Protein AF-0000000065851991 (afdb_homodimer)

Secondary structure (DSSP, 8-state):
-EEEEESTTSHHHHHHHHHHTT-BTTBEEEEEE-SS------TTSSS--EEES-HHHHHHT-SEEEE-S-HHHHHHHHHHHHHS--EEEE---S--HHHHHHHHHHHTTS-EEE-S---HHHHHHHHHHHHHHHH-TT-EEEEEEEE-TT---SS-HHHHHHHHHHHHHHT--HHHHEESS--SSPPTT-EEEEEEE-TT--EEEEEEEE-SSEEEEEEEEESSTHHHHHHHHHHHHHHTTPPSSEE-GGGGG-/-EEEEESTTSHHHHHHHHHHTT-BTTBEEEEEE-SS------TTSSS--EEES-HHHHHHT-SEEEE-S-HHHHHHHHHHHHHS--EEEE---S--HHHHHHHHHHHTTS-EEE-S---HHHHHHHHHHHHHHHH-TT-EEEEEEEE-TT---SS-HHHHHHHHHHHHHHT--HHHHEESS--SSPPTT-EEEEEEE-TT--EEEEEEEE-SSEEEEEEEEESSTHHHHHHHHHHHHHHTTPPSSEE-GGGGG-

InterPro domains:
  IPR000846 Dihydrodipicolinate reductase, N-terminal [PF01113] (1-118)
  IPR022663 Dihydrodipicolinate reductase, C-terminal [PF05173] (121-252)
  IPR022664 Dihydrodipicolinate reductase, conserved site [PS01298] (142-159)
  IPR023940 Dihydrodipicolinate reductase [MF_00102] (1-253)
  IPR023940 Dihydrodipicolinate reductase [PIRSF000161] (1-253)
  IPR023940 Dihydrodipicolinate reductase [PTHR20836] (2-252)
  IPR023940 Dihydrodipicolinate reductase [TIGR00036] (1-254)
  IPR036291 NAD(P)-binding domain superfamily [SSF51735] (1-253)

Structure (mmCIF, N/CA/C/O backbone):
data_AF-0000000065851991-model_v1
#
loop_
_entity.id
_entity.type
_entity.pdbx_description
1 polymer '4-hydroxy-tetrahydrodipicolinate reductase'
#
loop_
_atom_site.group_PDB
_atom_site.id
_atom_site.type_symbol
_atom_site.label_atom_id
_atom_site.label_alt_id
_atom_site.label_comp_id
_atom_site.label_asym_id
_atom_site.label_entity_id
_atom_site.label_seq_id
_atom_site.pdbx_PDB_ins_code
_atom_site.Cartn_x
_atom_site.Cartn_y
_atom_site.Cartn_z
_atom_site.occupancy
_atom_site.B_iso_or_equiv
_atom_site.auth_seq_id
_atom_site.auth_comp_id
_atom_site.auth_asym_id
_atom_site.auth_atom_id
_atom_site.pdbx_PDB_model_num
ATOM 1 N N . MET A 1 1 ? 14.922 -29.078 -7.664 1 95.62 1 MET A N 1
ATOM 2 C CA . MET A 1 1 ? 13.719 -29.812 -7.301 1 95.62 1 MET A CA 1
ATOM 3 C C . MET A 1 1 ? 12.945 -30.25 -8.539 1 95.62 1 MET A C 1
ATOM 5 O O . MET A 1 1 ? 12.828 -29.484 -9.5 1 95.62 1 MET A O 1
ATOM 9 N N . LYS A 1 2 ? 12.461 -31.469 -8.531 1 96.75 2 LYS A N 1
ATOM 10 C CA . LYS A 1 2 ? 11.734 -32.031 -9.664 1 96.75 2 LYS A CA 1
ATOM 11 C C . LYS A 1 2 ? 10.266 -31.641 -9.633 1 96.75 2 LYS A C 1
ATOM 13 O O . LYS A 1 2 ? 9.562 -31.922 -8.656 1 96.75 2 LYS A O 1
ATOM 18 N N . ILE A 1 3 ? 9.836 -31.031 -10.781 1 98 3 ILE A N 1
ATOM 19 C CA . ILE A 1 3 ? 8.484 -30.469 -10.836 1 98 3 ILE A CA 1
ATOM 20 C C . ILE A 1 3 ? 7.617 -31.328 -11.758 1 98 3 ILE A C 1
ATOM 22 O O . ILE A 1 3 ? 8.023 -31.656 -12.875 1 98 3 ILE A O 1
ATOM 26 N N . GLY A 1 4 ? 6.488 -31.734 -11.273 1 98.19 4 GLY A N 1
ATOM 27 C CA . GLY A 1 4 ? 5.434 -32.281 -12.109 1 98.19 4 GLY A CA 1
ATOM 28 C C . GLY A 1 4 ? 4.332 -31.281 -12.422 1 98.19 4 GLY A C 1
ATOM 29 O O . GLY A 1 4 ? 3.859 -30.578 -11.523 1 98.19 4 GLY A O 1
ATOM 30 N N . VAL A 1 5 ? 3.906 -31.203 -13.688 1 97.75 5 VAL A N 1
ATOM 31 C CA . VAL A 1 5 ? 2.869 -30.25 -14.078 1 97.75 5 VAL A CA 1
ATOM 32 C C . VAL A 1 5 ? 1.568 -31 -14.367 1 97.75 5 VAL A C 1
ATOM 34 O O . VAL A 1 5 ? 1.539 -31.906 -15.195 1 97.75 5 VAL A O 1
ATOM 37 N N . TYR A 1 6 ? 0.551 -30.672 -13.578 1 97.62 6 TYR A N 1
ATOM 38 C CA . TYR A 1 6 ? -0.806 -31.172 -13.75 1 97.62 6 TYR A CA 1
ATOM 39 C C . TYR A 1 6 ? -1.694 -30.141 -14.422 1 97.62 6 TYR A C 1
ATOM 41 O O . TYR A 1 6 ? -1.908 -29.047 -13.883 1 97.62 6 TYR A O 1
ATOM 49 N N . GLY A 1 7 ? -2.148 -30.375 -15.609 1 94.25 7 GLY A N 1
ATOM 50 C CA . GLY A 1 7 ? -2.869 -29.406 -16.422 1 94.25 7 GLY A CA 1
ATOM 51 C C . GLY A 1 7 ? -1.981 -28.672 -17.406 1 94.25 7 GLY A C 1
ATOM 52 O O . GLY A 1 7 ? -2.125 -27.453 -17.609 1 94.25 7 GLY A O 1
ATOM 53 N N . ALA A 1 8 ? -1.061 -29.344 -18.047 1 92.75 8 ALA A N 1
ATOM 54 C CA . ALA A 1 8 ? -0.008 -28.781 -18.891 1 92.75 8 ALA A CA 1
ATOM 55 C C . ALA A 1 8 ? -0.583 -28.219 -20.188 1 92.75 8 ALA A C 1
ATOM 57 O O . ALA A 1 8 ? 0.021 -27.359 -20.828 1 92.75 8 ALA A O 1
ATOM 58 N N . SER A 1 9 ? -1.725 -28.688 -20.594 1 90.06 9 SER A N 1
ATOM 59 C CA . SER A 1 9 ? -2.293 -28.281 -21.875 1 90.06 9 SER A CA 1
ATOM 60 C C . SER A 1 9 ? -3.105 -27 -21.734 1 90.06 9 SER A C 1
ATOM 62 O O . SER A 1 9 ? -3.48 -26.375 -22.734 1 90.06 9 SER A O 1
ATOM 64 N N . GLY A 1 10 ? -3.385 -26.625 -20.484 1 89.69 10 GLY A N 1
ATOM 65 C CA . GLY A 1 10 ? -4.137 -25.406 -20.266 1 89.69 10 GLY A CA 1
ATOM 66 C C . GLY A 1 10 ? -3.305 -24.141 -20.453 1 89.69 10 GLY A C 1
ATOM 67 O O . GLY A 1 10 ? -2.098 -24.219 -20.688 1 89.69 10 GLY A O 1
ATOM 68 N N . ARG A 1 11 ? -3.924 -22.984 -20.359 1 89.06 11 ARG A N 1
ATOM 69 C CA . ARG A 1 11 ? -3.299 -21.688 -20.594 1 89.06 11 ARG A CA 1
ATOM 70 C C . ARG A 1 11 ? -2.102 -21.484 -19.672 1 89.06 11 ARG A C 1
ATOM 72 O O . ARG A 1 11 ? -0.992 -21.219 -20.141 1 89.06 11 ARG A O 1
ATOM 79 N N . ILE A 1 12 ? -2.324 -21.672 -18.359 1 92.31 12 ILE A N 1
ATOM 80 C CA . ILE A 1 12 ? -1.247 -21.453 -17.406 1 92.31 12 ILE A CA 1
ATOM 81 C C . ILE A 1 12 ? -0.244 -22.594 -17.469 1 92.31 12 ILE A C 1
ATOM 83 O O . ILE A 1 12 ? 0.96 -22.391 -17.312 1 92.31 12 ILE A O 1
ATOM 87 N N . GLY A 1 13 ? -0.738 -23.812 -17.688 1 94 13 GLY A N 1
ATOM 88 C CA . GLY A 1 13 ? 0.141 -24.969 -17.844 1 94 13 GLY A CA 1
ATOM 89 C C . GLY A 1 13 ? 1.194 -24.766 -18.922 1 94 13 GLY A C 1
ATOM 90 O O . GLY A 1 13 ? 2.373 -25.047 -18.688 1 94 13 GLY A O 1
ATOM 91 N N . LYS A 1 14 ? 0.787 -24.25 -20.016 1 93.38 14 LYS A N 1
ATOM 92 C CA . LYS A 1 14 ? 1.711 -24.016 -21.125 1 93.38 14 LYS A CA 1
ATOM 93 C C . LYS A 1 14 ? 2.768 -22.984 -20.75 1 93.38 14 LYS A C 1
ATOM 95 O O . LYS A 1 14 ? 3.934 -23.109 -21.125 1 93.38 14 LYS A O 1
ATOM 100 N N . LEU A 1 15 ? 2.312 -21.984 -20.031 1 94.38 15 LEU A N 1
ATOM 101 C CA . LEU A 1 15 ? 3.242 -20.953 -19.578 1 94.38 15 LEU A CA 1
ATOM 102 C C . LEU A 1 15 ? 4.234 -21.531 -18.578 1 94.38 15 LEU A C 1
ATOM 104 O O . LEU A 1 15 ? 5.406 -21.156 -18.562 1 94.38 15 LEU A O 1
ATOM 108 N N . LEU A 1 16 ? 3.76 -22.453 -17.75 1 95.81 16 LEU A N 1
ATOM 109 C CA . LEU A 1 16 ? 4.637 -23.141 -16.812 1 95.81 16 LEU A CA 1
ATOM 110 C C . LEU A 1 16 ? 5.738 -23.906 -17.547 1 95.81 16 LEU A C 1
ATOM 112 O O . LEU A 1 16 ? 6.914 -23.797 -17.188 1 95.81 16 LEU A O 1
ATOM 116 N N . LEU A 1 17 ? 5.305 -24.578 -18.547 1 94.69 17 LEU A N 1
ATOM 117 C CA . LEU A 1 17 ? 6.258 -25.359 -19.344 1 94.69 17 LEU A CA 1
ATOM 118 C C . LEU A 1 17 ? 7.293 -24.453 -20 1 94.69 17 LEU A C 1
ATOM 120 O O . LEU A 1 17 ? 8.484 -24.766 -20.031 1 94.69 17 LEU A O 1
ATOM 124 N N . GLU A 1 18 ? 6.828 -23.344 -20.453 1 93.44 18 GLU A N 1
ATOM 125 C CA . GLU A 1 18 ? 7.738 -22.375 -21.062 1 93.44 18 GLU A CA 1
ATOM 126 C C . GLU A 1 18 ? 8.781 -21.891 -20.062 1 93.44 18 GLU A C 1
ATOM 128 O O . GLU A 1 18 ? 9.969 -21.812 -20.391 1 93.44 18 GLU A O 1
ATOM 133 N N . GLU A 1 19 ? 8.344 -21.594 -18.875 1 93.31 19 GLU A N 1
ATOM 134 C CA . GLU A 1 19 ? 9.258 -21.094 -17.844 1 93.31 19 GLU A CA 1
ATOM 135 C C . GLU A 1 19 ? 10.227 -22.188 -17.406 1 93.31 19 GLU A C 1
ATOM 137 O O . GLU A 1 19 ? 11.359 -21.891 -17.016 1 93.31 19 GLU A O 1
ATOM 142 N N . LEU A 1 20 ? 9.852 -23.422 -17.531 1 94.75 20 LEU A N 1
ATOM 143 C CA . LEU A 1 20 ? 10.648 -24.531 -17.031 1 94.75 20 LEU A CA 1
ATOM 144 C C . LEU A 1 20 ? 11.617 -25.031 -18.094 1 94.75 20 LEU A C 1
ATOM 146 O O . LEU A 1 20 ? 12.516 -25.828 -17.812 1 94.75 20 LEU A O 1
ATOM 150 N N . LYS A 1 21 ? 11.406 -24.562 -19.344 1 89.38 21 LYS A N 1
ATOM 151 C CA . LYS A 1 21 ? 12.234 -25.016 -20.453 1 89.38 21 LYS A CA 1
ATOM 152 C C . LYS A 1 21 ? 13.719 -24.812 -20.172 1 89.38 21 LYS A C 1
ATOM 154 O O . LYS A 1 21 ? 14.531 -25.719 -20.422 1 89.38 21 LYS A O 1
ATOM 159 N N . GLY A 1 22 ? 14.141 -23.719 -19.719 1 81.81 22 GLY A N 1
ATOM 160 C CA . GLY A 1 22 ? 15.539 -23.422 -19.484 1 81.81 22 GLY A CA 1
ATOM 161 C C . GLY A 1 22 ? 15.953 -23.625 -18.031 1 81.81 22 GLY A C 1
ATOM 162 O O . GLY A 1 22 ? 17.078 -23.297 -17.656 1 81.81 22 GLY A O 1
ATOM 163 N N . GLY A 1 23 ? 15.086 -24.219 -17.375 1 84.44 23 GLY A N 1
ATOM 164 C CA . GLY A 1 23 ? 15.375 -24.281 -15.953 1 84.44 23 GLY A CA 1
ATOM 165 C C . GLY A 1 23 ? 15.023 -23.016 -15.211 1 84.44 23 GLY A C 1
ATOM 166 O O . GLY A 1 23 ? 15.141 -21.922 -15.758 1 84.44 23 GLY A O 1
ATOM 167 N N . TYR A 1 24 ? 14.164 -23.125 -14.258 1 91.75 24 TYR A N 1
ATOM 168 C CA . TYR A 1 24 ? 13.773 -21.984 -13.438 1 91.75 24 TYR A CA 1
ATOM 169 C C . TYR A 1 24 ? 14.406 -22.062 -12.055 1 91.75 24 TYR A C 1
ATOM 171 O O . TYR A 1 24 ? 13.906 -22.766 -11.172 1 91.75 24 TYR A O 1
ATOM 179 N N . LYS A 1 25 ? 15.562 -21.344 -11.883 1 93.31 25 LYS A N 1
ATOM 180 C CA . LYS A 1 25 ? 16.25 -21.266 -10.602 1 93.31 25 LYS A CA 1
ATOM 181 C C . LYS A 1 25 ? 16.5 -22.656 -10.031 1 93.31 25 LYS A C 1
ATOM 183 O O . LYS A 1 25 ? 16.25 -22.906 -8.844 1 93.31 25 LYS A O 1
ATOM 188 N N . GLY A 1 26 ? 16.781 -23.562 -10.875 1 92.38 26 GLY A N 1
ATOM 189 C CA . GLY A 1 26 ? 17.141 -24.906 -10.422 1 92.38 26 GLY A CA 1
ATOM 190 C C . GLY A 1 26 ? 15.977 -25.875 -10.469 1 92.38 26 GLY A C 1
ATOM 191 O O . GLY A 1 26 ? 16.172 -27.078 -10.273 1 92.38 26 GLY A O 1
ATOM 192 N N . LEU A 1 27 ? 14.773 -25.422 -10.75 1 95.81 27 LEU A N 1
ATOM 193 C CA . LEU A 1 27 ? 13.633 -26.312 -10.938 1 95.81 27 LEU A CA 1
ATOM 194 C C . LEU A 1 27 ? 13.688 -26.984 -12.297 1 95.81 27 LEU A C 1
ATOM 196 O O . LEU A 1 27 ? 14.047 -26.359 -13.297 1 95.81 27 LEU A O 1
ATOM 200 N N . VAL A 1 28 ? 13.336 -28.297 -12.258 1 94.88 28 VAL A N 1
ATOM 201 C CA . VAL A 1 28 ? 13.383 -29.047 -13.508 1 94.88 28 VAL A CA 1
ATOM 202 C C . VAL A 1 28 ? 12.047 -29.766 -13.734 1 94.88 28 VAL A C 1
ATOM 204 O O . VAL A 1 28 ? 11.453 -30.297 -12.797 1 94.88 28 VAL A O 1
ATOM 207 N N . LEU A 1 29 ? 11.602 -29.734 -14.984 1 96.5 29 LEU A N 1
ATOM 208 C CA . LEU A 1 29 ? 10.398 -30.469 -15.344 1 96.5 29 LEU A CA 1
ATOM 209 C C . LEU A 1 29 ? 10.68 -31.969 -15.375 1 96.5 29 LEU A C 1
ATOM 211 O O . LEU A 1 29 ? 11.516 -32.438 -16.156 1 96.5 29 LEU A O 1
ATOM 215 N N . SER A 1 30 ? 9.992 -32.719 -14.531 1 96.81 30 SER A N 1
ATOM 216 C CA . SER A 1 30 ? 10.289 -34.125 -14.453 1 96.81 30 SER A CA 1
ATOM 217 C C . SER A 1 30 ? 9.125 -34.969 -14.969 1 96.81 30 SER A C 1
ATOM 219 O O . SER A 1 30 ? 9.312 -36.094 -15.43 1 96.81 30 SER A O 1
ATOM 221 N N . SER A 1 31 ? 7.938 -34.469 -14.883 1 97.12 31 SER A N 1
ATOM 222 C CA . SER A 1 31 ? 6.781 -35.219 -15.344 1 97.12 31 SER A CA 1
ATOM 223 C C . SER A 1 31 ? 5.637 -34.312 -15.758 1 97.12 31 SER A C 1
ATOM 225 O O . SER A 1 31 ? 5.535 -33.188 -15.266 1 97.12 31 SER A O 1
ATOM 227 N N . VAL A 1 32 ? 4.852 -34.75 -16.688 1 96.75 32 VAL A N 1
ATOM 228 C CA . VAL A 1 32 ? 3.66 -34.062 -17.188 1 96.75 32 VAL A CA 1
ATOM 229 C C . VAL A 1 32 ? 2.498 -35.062 -17.266 1 96.75 32 VAL A C 1
ATOM 231 O O . VAL A 1 32 ? 2.637 -36.156 -17.828 1 96.75 32 VAL A O 1
ATOM 234 N N . PHE A 1 33 ? 1.435 -34.625 -16.656 1 95.69 33 PHE A N 1
ATOM 235 C CA . PHE A 1 33 ? 0.238 -35.469 -16.766 1 95.69 33 PHE A CA 1
ATOM 236 C C . PHE A 1 33 ? -0.606 -35.031 -17.969 1 95.69 33 PHE A C 1
ATOM 238 O O . PHE A 1 33 ? -0.894 -33.844 -18.125 1 95.69 33 PHE A O 1
ATOM 245 N N . VAL A 1 34 ? -0.957 -35.938 -18.797 1 90.38 34 VAL A N 1
ATOM 246 C CA . VAL A 1 34 ? -1.798 -35.688 -19.953 1 90.38 34 VAL A CA 1
ATOM 247 C C . VAL A 1 34 ? -3.023 -36.594 -19.938 1 90.38 34 VAL A C 1
ATOM 249 O O . VAL A 1 34 ? -2.934 -37.75 -19.531 1 90.38 34 VAL A O 1
ATOM 252 N N . ARG A 1 35 ? -4.219 -36.031 -20.172 1 82.25 35 ARG A N 1
ATOM 253 C CA . ARG A 1 35 ? -5.43 -36.844 -20.203 1 82.25 35 ARG A CA 1
ATOM 254 C C . ARG A 1 35 ? -5.488 -37.688 -21.484 1 82.25 35 ARG A C 1
ATOM 256 O O . ARG A 1 35 ? -5.793 -38.875 -21.438 1 82.25 35 ARG A O 1
ATOM 263 N N . GLN A 1 36 ? -5.254 -37.062 -22.578 1 76.38 36 GLN A N 1
ATOM 264 C CA . GLN A 1 36 ? -5.227 -37.75 -23.859 1 76.38 36 GLN A CA 1
ATOM 265 C C . GLN A 1 36 ? -3.861 -37.625 -24.516 1 76.38 36 GLN A C 1
ATOM 267 O O . GLN A 1 36 ? -2.828 -37.75 -23.859 1 76.38 36 GLN A O 1
ATOM 272 N N . LYS A 1 37 ? -3.701 -37.281 -25.766 1 70.56 37 LYS A N 1
ATOM 273 C CA . LYS A 1 37 ? -2.438 -37.188 -26.5 1 70.56 37 LYS A CA 1
ATOM 274 C C . LYS A 1 37 ? -1.749 -35.844 -26.203 1 70.56 37 LYS A C 1
ATOM 276 O O . LYS A 1 37 ? -2.402 -34.812 -26.156 1 70.56 37 LYS A O 1
ATOM 281 N N . CYS A 1 38 ? -0.479 -36.031 -25.719 1 66.75 38 CYS A N 1
ATOM 282 C CA . CYS A 1 38 ? 0.333 -34.844 -25.469 1 66.75 38 CYS A CA 1
ATOM 283 C C . CYS A 1 38 ? 0.909 -34.312 -26.766 1 66.75 38 CYS A C 1
ATOM 285 O O . CYS A 1 38 ? 1.636 -35 -27.469 1 66.75 38 CYS A O 1
ATOM 287 N N . GLU A 1 39 ? 0.484 -33.156 -27.156 1 77.25 39 GLU A N 1
ATOM 288 C CA . GLU A 1 39 ? 0.989 -32.562 -28.391 1 77.25 39 GLU A CA 1
ATOM 289 C C . GLU A 1 39 ? 2.133 -31.594 -28.109 1 77.25 39 GLU A C 1
ATOM 291 O O . GLU A 1 39 ? 2.592 -30.891 -29.016 1 77.25 39 GLU A O 1
ATOM 296 N N . ILE A 1 40 ? 2.529 -31.609 -26.891 1 80.75 40 ILE A N 1
ATOM 297 C CA . ILE A 1 40 ? 3.594 -30.672 -26.531 1 80.75 40 ILE A CA 1
ATOM 298 C C . ILE A 1 40 ? 4.945 -31.25 -26.938 1 80.75 40 ILE A C 1
ATOM 300 O O . ILE A 1 40 ? 5.211 -32.438 -26.719 1 80.75 40 ILE A O 1
ATOM 304 N N . ASP A 1 41 ? 5.773 -30.516 -27.578 1 84.19 41 ASP A N 1
ATOM 305 C CA . ASP A 1 41 ? 7.129 -30.891 -27.969 1 84.19 41 ASP A CA 1
ATOM 306 C C . ASP A 1 41 ? 8.125 -30.578 -26.859 1 84.19 41 ASP A C 1
ATOM 308 O O . ASP A 1 41 ? 8.32 -29.406 -26.516 1 84.19 41 ASP A O 1
ATOM 312 N N . PHE A 1 42 ? 8.742 -31.641 -26.344 1 89.12 42 PHE A N 1
ATOM 313 C CA . PHE A 1 42 ? 9.656 -31.484 -25.219 1 89.12 42 PHE A CA 1
ATOM 314 C C . PHE A 1 42 ? 11.109 -31.531 -25.688 1 89.12 42 PHE A C 1
ATOM 316 O O . PHE A 1 42 ? 12.023 -31.672 -24.875 1 89.12 42 PHE A O 1
ATOM 323 N N . SER A 1 43 ? 11.312 -31.359 -26.938 1 85.88 43 SER A N 1
ATOM 324 C CA . SER A 1 43 ? 12.648 -31.484 -27.516 1 85.88 43 SER A CA 1
ATOM 325 C C . SER A 1 43 ? 13.562 -30.359 -27.031 1 85.88 43 SER A C 1
ATOM 327 O O . SER A 1 43 ? 14.781 -30.531 -26.984 1 85.88 43 SER A O 1
ATOM 329 N N . SER A 1 44 ? 13.016 -29.312 -26.656 1 84 44 SER A N 1
ATOM 330 C CA . SER A 1 44 ? 13.805 -28.141 -26.266 1 84 44 SER A CA 1
ATOM 331 C C . SER A 1 44 ? 14.156 -28.172 -24.781 1 84 44 SER A C 1
ATOM 333 O O . SER A 1 44 ? 14.883 -27.312 -24.297 1 84 44 SER A O 1
ATOM 335 N N . PHE A 1 45 ? 13.711 -29.188 -24.109 1 88.06 45 PHE A N 1
ATOM 336 C CA . PHE A 1 45 ? 13.984 -29.281 -22.672 1 88.06 45 PHE A CA 1
ATOM 337 C C . PHE A 1 45 ? 15.289 -30.016 -22.422 1 88.06 45 PHE A C 1
ATOM 339 O O . PHE A 1 45 ? 15.664 -30.906 -23.188 1 88.06 45 PHE A O 1
ATOM 346 N N . SER A 1 46 ? 16.062 -29.594 -21.438 1 79.69 46 SER A N 1
ATOM 347 C CA . SER A 1 46 ? 17.328 -30.234 -21.094 1 79.69 46 SER A CA 1
ATOM 348 C C . SER A 1 46 ? 17.125 -31.719 -20.75 1 79.69 46 SER A C 1
ATOM 350 O O . SER A 1 46 ? 17.984 -32.531 -21.047 1 79.69 46 SER A O 1
ATOM 352 N N . HIS A 1 47 ? 16.062 -32.031 -20.109 1 84.12 47 HIS A N 1
ATOM 353 C CA . HIS A 1 47 ? 15.68 -33.406 -19.766 1 84.12 47 HIS A CA 1
ATOM 354 C C . HIS A 1 47 ? 14.234 -33.688 -20.172 1 84.12 47 HIS A C 1
ATOM 356 O O . HIS A 1 47 ? 13.352 -32.875 -19.953 1 84.12 47 HIS A O 1
ATOM 362 N N . LYS A 1 48 ? 14.086 -34.812 -20.812 1 89.19 48 LYS A N 1
ATOM 363 C CA . LYS A 1 48 ? 12.734 -35.188 -21.219 1 89.19 48 LYS A CA 1
ATOM 364 C C . LYS A 1 48 ? 11.906 -35.625 -20.016 1 89.19 48 LYS A C 1
ATOM 366 O O . LYS A 1 48 ? 12.305 -36.531 -19.266 1 89.19 48 LYS A O 1
ATOM 371 N N . PRO A 1 49 ? 10.828 -34.969 -19.828 1 94.56 49 PRO A N 1
ATOM 372 C CA . PRO A 1 49 ? 9.984 -35.375 -18.719 1 94.56 49 PRO A CA 1
ATOM 373 C C . PRO A 1 49 ? 9.211 -36.688 -19 1 94.56 49 PRO A C 1
ATOM 375 O O . PRO A 1 49 ? 9.07 -37.062 -20.156 1 94.56 49 PRO A O 1
ATOM 378 N N . LEU A 1 50 ? 8.828 -37.344 -17.938 1 95.5 50 LEU A N 1
ATOM 379 C CA . LEU A 1 50 ? 7.863 -38.438 -18.078 1 95.5 50 LEU A CA 1
ATOM 380 C C . LEU A 1 50 ? 6.484 -37.906 -18.453 1 95.5 50 LEU A C 1
ATOM 382 O O . LEU A 1 50 ? 5.906 -37.094 -17.719 1 95.5 50 LEU A O 1
ATOM 386 N N . VAL A 1 51 ? 6 -38.219 -19.672 1 95.19 51 VAL A N 1
ATOM 387 C CA . VAL A 1 51 ? 4.641 -37.875 -20.078 1 95.19 51 VAL A CA 1
ATOM 388 C C . VAL A 1 51 ? 3.73 -39.094 -19.891 1 95.19 51 VAL A C 1
ATOM 390 O O . VAL A 1 51 ? 3.963 -40.125 -20.484 1 95.19 51 VAL A O 1
ATOM 393 N N . THR A 1 52 ? 2.75 -38.938 -19.047 1 95.38 52 THR A N 1
ATOM 394 C CA . THR A 1 52 ? 1.969 -40.094 -18.703 1 95.38 52 THR A CA 1
ATOM 395 C C . THR A 1 52 ? 0.529 -39.719 -18.375 1 95.38 52 THR A C 1
ATOM 397 O O . THR A 1 52 ? 0.251 -38.562 -18.016 1 95.38 52 THR A O 1
ATOM 400 N N . ASN A 1 53 ? -0.394 -40.688 -18.5 1 94.31 53 ASN A N 1
ATOM 401 C CA . ASN A 1 53 ? -1.778 -40.5 -18.062 1 94.31 53 ASN A CA 1
ATOM 402 C C . ASN A 1 53 ? -2.07 -41.344 -16.812 1 94.31 53 ASN A C 1
ATOM 404 O O . ASN A 1 53 ? -3.229 -41.469 -16.422 1 94.31 53 ASN A O 1
ATOM 408 N N . ASP A 1 54 ? -1.002 -41.875 -16.344 1 95.38 54 ASP A N 1
ATOM 409 C CA . ASP A 1 54 ? -1.084 -42.594 -15.07 1 95.38 54 ASP A CA 1
ATOM 410 C C . ASP A 1 54 ? -0.707 -41.688 -13.906 1 95.38 54 ASP A C 1
ATOM 412 O O . ASP A 1 54 ? 0.448 -41.281 -13.773 1 95.38 54 ASP A O 1
ATOM 416 N N . LEU A 1 55 ? -1.633 -41.469 -13 1 96.62 55 LEU A N 1
ATOM 417 C CA . LEU A 1 55 ? -1.452 -40.5 -11.922 1 96.62 55 LEU A CA 1
ATOM 418 C C . LEU A 1 55 ? -0.358 -40.969 -10.961 1 96.62 55 LEU A C 1
ATOM 420 O O . LEU A 1 55 ? 0.435 -40.156 -10.484 1 96.62 55 LEU A O 1
ATOM 424 N N . LYS A 1 56 ? -0.351 -42.188 -10.648 1 97.44 56 LYS A N 1
ATOM 425 C CA . LYS A 1 56 ? 0.651 -42.719 -9.719 1 97.44 56 LYS A CA 1
ATOM 426 C C . LYS A 1 56 ? 2.057 -42.562 -10.289 1 97.44 56 LYS A C 1
ATOM 428 O O . LYS A 1 56 ? 2.973 -42.125 -9.594 1 97.44 56 LYS A O 1
ATOM 433 N N . ALA A 1 57 ? 2.197 -42.906 -11.57 1 97.69 57 ALA A N 1
ATOM 434 C CA . ALA A 1 57 ? 3.488 -42.75 -12.242 1 97.69 57 ALA A CA 1
ATOM 435 C C . ALA A 1 57 ? 3.898 -41.281 -12.297 1 97.69 57 ALA A C 1
ATOM 437 O O . ALA A 1 57 ? 5.062 -40.938 -12.07 1 97.69 57 ALA A O 1
ATOM 438 N N . PHE A 1 58 ? 2.92 -40.5 -12.555 1 97.75 58 PHE A N 1
ATOM 439 C CA . PHE A 1 58 ? 3.131 -39.062 -12.625 1 97.75 58 PHE A CA 1
ATOM 440 C C . PHE A 1 58 ? 3.672 -38.5 -11.305 1 97.75 58 PHE A C 1
ATOM 442 O O . PHE A 1 58 ? 4.703 -37.844 -11.281 1 97.75 58 PHE A O 1
ATOM 449 N N . VAL A 1 59 ? 3.047 -38.812 -10.188 1 98.31 59 VAL A N 1
ATOM 450 C CA . VAL A 1 59 ? 3.361 -38.281 -8.859 1 98.31 59 VAL A CA 1
ATOM 451 C C . VAL A 1 59 ? 4.699 -38.844 -8.383 1 98.31 59 VAL A C 1
ATOM 453 O O . VAL A 1 59 ? 5.5 -38.125 -7.781 1 98.31 59 VAL A O 1
ATOM 456 N N . ARG A 1 60 ? 4.984 -40.094 -8.695 1 98 60 ARG A N 1
ATOM 457 C CA . ARG A 1 60 ? 6.211 -40.719 -8.242 1 98 60 ARG A CA 1
ATOM 458 C C . ARG A 1 60 ? 7.434 -40.125 -8.93 1 98 60 ARG A C 1
ATOM 460 O O . ARG A 1 60 ? 8.547 -40.219 -8.406 1 98 60 ARG A O 1
ATOM 467 N N . ALA A 1 61 ? 7.199 -39.469 -10.039 1 97.88 61 ALA A N 1
ATOM 468 C CA . ALA A 1 61 ? 8.297 -38.969 -10.859 1 97.88 61 ALA A CA 1
ATOM 469 C C . ALA A 1 61 ? 8.656 -37.531 -10.484 1 97.88 61 ALA A C 1
ATOM 471 O O . ALA A 1 61 ? 9.508 -36.906 -11.117 1 97.88 61 ALA A O 1
ATOM 472 N N . CYS A 1 62 ? 8.023 -36.969 -9.484 1 98.06 62 CYS A N 1
ATOM 473 C CA . CYS A 1 62 ? 8.312 -35.594 -9.125 1 98.06 62 CYS A CA 1
ATOM 474 C C . CYS A 1 62 ? 8.359 -35.406 -7.613 1 98.06 62 CYS A C 1
ATOM 476 O O . CYS A 1 62 ? 8.141 -36.375 -6.871 1 98.06 62 CYS A O 1
ATOM 478 N N . GLU A 1 63 ? 8.852 -34.25 -7.176 1 98.25 63 GLU A N 1
ATOM 479 C CA . GLU A 1 63 ? 8.938 -33.875 -5.77 1 98.25 63 GLU A CA 1
ATOM 480 C C . GLU A 1 63 ? 7.871 -32.844 -5.406 1 98.25 63 GLU A C 1
ATOM 482 O O . GLU A 1 63 ? 7.523 -32.688 -4.234 1 98.25 63 GLU A O 1
ATOM 487 N N . CYS A 1 64 ? 7.414 -32.156 -6.418 1 98.69 64 CYS A N 1
ATOM 488 C CA . CYS A 1 64 ? 6.395 -31.141 -6.277 1 98.69 64 CYS A CA 1
ATOM 489 C C . CYS A 1 64 ? 5.457 -31.125 -7.477 1 98.69 64 CYS A C 1
ATOM 491 O O . CYS A 1 64 ? 5.902 -31.188 -8.625 1 98.69 64 CYS A O 1
ATOM 493 N N . VAL A 1 65 ? 4.184 -31.109 -7.156 1 98.75 65 VAL A N 1
ATOM 494 C CA . VAL A 1 65 ? 3.182 -31 -8.211 1 98.75 65 VAL A CA 1
ATOM 495 C C . VAL A 1 65 ? 2.66 -29.562 -8.281 1 98.75 65 VAL A C 1
ATOM 497 O O . VAL A 1 65 ? 2.307 -28.969 -7.254 1 98.75 65 VAL A O 1
ATOM 500 N N . ILE A 1 66 ? 2.67 -29 -9.477 1 98.62 66 ILE A N 1
ATOM 501 C CA . ILE A 1 66 ? 1.986 -27.734 -9.742 1 98.62 66 ILE A CA 1
ATOM 502 C C . ILE A 1 66 ? 0.726 -27.984 -10.562 1 98.62 66 ILE A C 1
ATOM 504 O O . ILE A 1 66 ? 0.802 -28.469 -11.695 1 98.62 66 ILE A O 1
ATOM 508 N N . ASP A 1 67 ? -0.361 -27.562 -9.969 1 98.06 67 ASP A N 1
ATOM 509 C CA . ASP A 1 67 ? -1.656 -27.938 -10.531 1 98.06 67 ASP A CA 1
ATOM 510 C C . ASP A 1 67 ? -2.426 -26.719 -11.008 1 98.06 67 ASP A C 1
ATOM 512 O O . ASP A 1 67 ? -2.76 -25.844 -10.211 1 98.06 67 ASP A O 1
ATOM 516 N N . PHE A 1 68 ? -2.631 -26.562 -12.273 1 94.81 68 PHE A N 1
ATOM 517 C CA . PHE A 1 68 ? -3.553 -25.625 -12.898 1 94.81 68 PHE A CA 1
ATOM 518 C C . PHE A 1 68 ? -4.516 -26.344 -13.828 1 94.81 68 PHE A C 1
ATOM 520 O O . PHE A 1 68 ? -4.539 -26.094 -15.031 1 94.81 68 PHE A O 1
ATOM 527 N N . SER A 1 69 ? -5.355 -27.156 -13.297 1 93.25 69 SER A N 1
ATOM 528 C CA . SER A 1 69 ? -6.234 -28.016 -14.086 1 93.25 69 SER A CA 1
ATOM 529 C C . SER A 1 69 ? -7.703 -27.656 -13.859 1 93.25 69 SER A C 1
ATOM 531 O O . SER A 1 69 ? -8.086 -26.5 -13.961 1 93.25 69 SER A O 1
ATOM 533 N N . LEU A 1 70 ? -8.555 -28.656 -13.742 1 90.69 70 LEU A N 1
ATOM 534 C CA . LEU A 1 70 ? -9.984 -28.516 -13.484 1 90.69 70 LEU A CA 1
ATOM 535 C C . LEU A 1 70 ? -10.359 -29.156 -12.148 1 90.69 70 LEU A C 1
ATOM 537 O O . LEU A 1 70 ? -9.68 -30.078 -11.68 1 90.69 70 LEU A O 1
ATOM 541 N N . PRO A 1 71 ? -11.406 -28.609 -11.578 1 90.81 71 PRO A N 1
ATOM 542 C CA . PRO A 1 71 ? -11.812 -29.125 -10.273 1 90.81 71 PRO A CA 1
ATOM 543 C C . PRO A 1 71 ? -11.898 -30.656 -10.234 1 90.81 71 PRO A C 1
ATOM 545 O O . PRO A 1 71 ? -11.406 -31.281 -9.289 1 90.81 71 PRO A O 1
ATOM 548 N N . LYS A 1 72 ? -12.453 -31.266 -11.234 1 88.19 72 LYS A N 1
ATOM 549 C CA . LYS A 1 72 ? -12.57 -32.719 -11.273 1 88.19 72 LYS A CA 1
ATOM 550 C C . LYS A 1 72 ? -11.195 -33.375 -11.297 1 88.19 72 LYS A C 1
ATOM 552 O O . LYS A 1 72 ? -10.992 -34.438 -10.672 1 88.19 72 LYS A O 1
ATOM 557 N N . GLY A 1 73 ? -10.312 -32.844 -11.945 1 91.31 73 GLY A N 1
ATOM 558 C CA . GLY A 1 73 ? -8.953 -33.375 -12.008 1 91.31 73 GLY A CA 1
ATOM 559 C C . GLY A 1 73 ? -8.227 -33.281 -10.688 1 91.31 73 GLY A C 1
ATOM 560 O O . GLY A 1 73 ? -7.52 -34.219 -10.305 1 91.31 73 GLY A O 1
ATOM 561 N N . VAL A 1 74 ? -8.453 -32.25 -9.922 1 94.56 74 VAL A N 1
ATOM 562 C CA . VAL A 1 74 ? -7.766 -32.031 -8.656 1 94.56 74 VAL A CA 1
ATOM 563 C C . VAL A 1 74 ? -8.156 -33.125 -7.652 1 94.56 74 VAL A C 1
ATOM 565 O O . VAL A 1 74 ? -7.32 -33.594 -6.883 1 94.56 74 VAL A O 1
ATOM 568 N N . ASP A 1 75 ? -9.422 -33.438 -7.672 1 94.75 75 ASP A N 1
ATOM 569 C CA . ASP A 1 75 ? -9.906 -34.469 -6.734 1 94.75 75 ASP A CA 1
ATOM 570 C C . ASP A 1 75 ? -9.148 -35.781 -6.887 1 94.75 75 ASP A C 1
ATOM 572 O O . ASP A 1 75 ? -8.672 -36.344 -5.902 1 94.75 75 ASP A O 1
ATOM 576 N N . SER A 1 76 ? -9.008 -36.25 -8.102 1 94.88 76 SER A N 1
ATOM 577 C CA . SER A 1 76 ? -8.273 -37.469 -8.391 1 94.88 76 SER A CA 1
ATOM 578 C C . SER A 1 76 ? -6.797 -37.344 -8.039 1 94.88 76 SER A C 1
ATOM 580 O O . SER A 1 76 ? -6.184 -38.25 -7.52 1 94.88 76 SER A O 1
ATOM 582 N N . LEU A 1 77 ? -6.285 -36.219 -8.344 1 97.62 77 LEU A N 1
ATOM 583 C CA . LEU A 1 77 ? -4.891 -35.938 -8.023 1 97.62 77 LEU A CA 1
ATOM 584 C C . LEU A 1 77 ? -4.648 -36.031 -6.523 1 97.62 77 LEU A C 1
ATOM 586 O O . LEU A 1 77 ? -3.668 -36.656 -6.086 1 97.62 77 LEU A O 1
ATOM 590 N N . LEU A 1 78 ? -5.547 -35.469 -5.754 1 97.94 78 LEU A N 1
ATOM 591 C CA . LEU A 1 78 ? -5.406 -35.438 -4.301 1 97.94 78 LEU A CA 1
ATOM 592 C C . LEU A 1 78 ? -5.469 -36.875 -3.734 1 97.94 78 LEU A C 1
ATOM 594 O O . LEU A 1 78 ? -4.746 -37.188 -2.789 1 97.94 78 LEU A O 1
ATOM 598 N N . ASP A 1 79 ? -6.309 -37.719 -4.301 1 97.06 79 ASP A N 1
ATOM 599 C CA . ASP A 1 79 ? -6.359 -39.094 -3.877 1 97.06 79 ASP A CA 1
ATOM 600 C C . ASP A 1 79 ? -4.988 -39.75 -4.012 1 97.06 79 ASP A C 1
ATOM 602 O O . ASP A 1 79 ? -4.543 -40.469 -3.1 1 97.06 79 ASP A O 1
ATOM 606 N N . THR A 1 80 ? -4.395 -39.531 -5.113 1 98 80 THR A N 1
ATOM 607 C CA . THR A 1 80 ? -3.088 -40.125 -5.383 1 98 80 THR A CA 1
ATOM 608 C C . THR A 1 80 ? -2.025 -39.531 -4.473 1 98 80 THR A C 1
ATOM 610 O O . THR A 1 80 ? -1.165 -40.25 -3.953 1 98 80 THR A O 1
ATOM 613 N N . LEU A 1 81 ? -2.057 -38.219 -4.223 1 98.38 81 LEU A N 1
ATOM 614 C CA . LEU A 1 81 ? -1.079 -37.562 -3.383 1 98.38 81 LEU A CA 1
ATOM 615 C C . LEU A 1 81 ? -1.21 -37.969 -1.929 1 98.38 81 LEU A C 1
ATOM 617 O O . LEU A 1 81 ? -0.226 -38 -1.186 1 98.38 81 LEU A O 1
ATOM 621 N N . LEU A 1 82 ? -2.443 -38.312 -1.503 1 97.94 82 LEU A N 1
ATOM 622 C CA . LEU A 1 82 ? -2.646 -38.812 -0.143 1 97.94 82 LEU A CA 1
ATOM 623 C C . LEU A 1 82 ? -1.931 -40.156 0.07 1 97.94 82 LEU A C 1
ATOM 625 O O . LEU A 1 82 ? -1.481 -40.438 1.179 1 97.94 82 LEU A O 1
ATOM 629 N N . GLU A 1 83 ? -1.783 -40.875 -0.968 1 97.38 83 GLU A N 1
ATOM 630 C CA . GLU A 1 83 ? -1.069 -42.156 -0.928 1 97.38 83 GLU A CA 1
ATOM 631 C C . GLU A 1 83 ? 0.435 -41.938 -1.077 1 97.38 83 GLU A C 1
ATOM 633 O O . GLU A 1 83 ? 1.229 -42.688 -0.471 1 97.38 83 GLU A O 1
ATOM 638 N N . CYS A 1 84 ? 0.828 -41.062 -1.89 1 97.81 84 CYS A N 1
ATOM 639 C CA . CYS A 1 84 ? 2.217 -40.688 -2.154 1 97.81 84 CYS A CA 1
ATOM 640 C C . CYS A 1 84 ? 2.428 -39.188 -2.025 1 97.81 84 CYS A C 1
ATOM 642 O O . CYS A 1 84 ? 2.537 -38.5 -3.031 1 97.81 84 CYS A O 1
ATOM 644 N N . PRO A 1 85 ? 2.611 -38.719 -0.782 1 98.12 85 PRO A N 1
ATOM 645 C CA . PRO A 1 85 ? 2.604 -37.281 -0.53 1 98.12 85 PRO A CA 1
ATOM 646 C C . PRO A 1 85 ? 3.775 -36.562 -1.189 1 98.12 85 PRO A C 1
ATOM 648 O O . PRO A 1 85 ? 4.918 -37.031 -1.097 1 98.12 85 PRO A O 1
ATOM 651 N N . LYS A 1 86 ? 3.48 -35.594 -1.998 1 98.56 86 LYS A N 1
ATOM 652 C CA . LYS A 1 86 ? 4.41 -34.625 -2.596 1 98.56 86 LYS A CA 1
ATOM 653 C C . LYS A 1 86 ? 3.979 -33.188 -2.314 1 98.56 86 LYS A C 1
ATOM 655 O O . LYS A 1 86 ? 2.803 -32.938 -2.045 1 98.56 86 LYS A O 1
ATOM 660 N N . ILE A 1 87 ? 4.918 -32.25 -2.363 1 98.75 87 ILE A N 1
ATOM 661 C CA . ILE A 1 87 ? 4.566 -30.828 -2.258 1 98.75 87 ILE A CA 1
ATOM 662 C C . ILE A 1 87 ? 3.545 -30.469 -3.332 1 98.75 87 ILE A C 1
ATOM 664 O O . ILE A 1 87 ? 3.654 -30.922 -4.477 1 98.75 87 ILE A O 1
ATOM 668 N N . LEU A 1 88 ? 2.533 -29.688 -2.939 1 98.75 88 LEU A N 1
ATOM 669 C CA . LEU A 1 88 ? 1.493 -29.328 -3.893 1 98.75 88 LEU A CA 1
ATOM 670 C C . LEU A 1 88 ? 1.329 -27.812 -3.955 1 98.75 88 LEU A C 1
ATOM 672 O O . LEU A 1 88 ? 1.164 -27.156 -2.924 1 98.75 88 LEU A O 1
ATOM 676 N N . VAL A 1 89 ? 1.464 -27.25 -5.141 1 98.56 89 VAL A N 1
ATOM 677 C CA . VAL A 1 89 ? 1.053 -25.891 -5.465 1 98.56 89 VAL A CA 1
ATOM 678 C C . VAL A 1 89 ? -0.148 -25.922 -6.406 1 98.56 89 VAL A C 1
ATOM 680 O O . VAL A 1 89 ? -0.037 -26.375 -7.547 1 98.56 89 VAL A O 1
ATOM 683 N N . SER A 1 90 ? -1.253 -25.453 -5.914 1 97.81 90 SER A N 1
ATOM 684 C CA . SER A 1 90 ? -2.463 -25.562 -6.723 1 97.81 90 SER A CA 1
ATOM 685 C C . SER A 1 90 ? -3.098 -24.188 -6.957 1 97.81 90 SER A C 1
ATOM 687 O O . SER A 1 90 ? -3.348 -23.438 -6.004 1 97.81 90 SER A O 1
ATOM 689 N N . GLY A 1 91 ? -3.354 -23.859 -8.227 1 95 91 GLY A N 1
ATOM 690 C CA . GLY A 1 91 ? -4.062 -22.641 -8.594 1 95 91 GLY A CA 1
ATOM 691 C C . GLY A 1 91 ? -5.453 -22.906 -9.141 1 95 91 GLY A C 1
ATOM 692 O O . GLY A 1 91 ? -6.09 -22 -9.688 1 95 91 GLY A O 1
ATOM 693 N N . THR A 1 92 ? -5.906 -24.109 -9.031 1 92.19 92 THR A N 1
ATOM 694 C CA . THR A 1 92 ? -7.219 -24.469 -9.562 1 92.19 92 THR A CA 1
ATOM 695 C C . THR A 1 92 ? -8.336 -23.875 -8.711 1 92.19 92 THR A C 1
ATOM 697 O O . THR A 1 92 ? -8.281 -23.953 -7.48 1 92.19 92 THR A O 1
ATOM 700 N N . THR A 1 93 ? -9.305 -23.234 -9.383 1 86.88 93 THR A N 1
ATOM 701 C CA . THR A 1 93 ? -10.391 -22.547 -8.695 1 86.88 93 THR A CA 1
ATOM 702 C C . THR A 1 93 ? -11.664 -23.391 -8.727 1 86.88 93 THR A C 1
ATOM 704 O O . THR A 1 93 ? -11.711 -24.438 -9.375 1 86.88 93 THR A O 1
ATOM 707 N N . GLY A 1 94 ? -12.656 -22.984 -7.926 1 84.56 94 GLY A N 1
ATOM 708 C CA . GLY A 1 94 ? -13.953 -23.641 -7.965 1 84.56 94 GLY A CA 1
ATOM 709 C C . GLY A 1 94 ? -13.961 -25.016 -7.32 1 84.56 94 GLY A C 1
ATOM 710 O O . GLY A 1 94 ? -14.656 -25.922 -7.785 1 84.56 94 GLY A O 1
ATOM 711 N N . LEU A 1 95 ? -13.211 -25.234 -6.348 1 91.25 95 LEU A N 1
ATOM 712 C CA . LEU A 1 95 ? -13.102 -26.531 -5.695 1 91.25 95 LEU A CA 1
ATOM 713 C C . LEU A 1 95 ? -14.266 -26.75 -4.73 1 91.25 95 LEU A C 1
ATOM 715 O O . LEU A 1 95 ? -14.688 -25.828 -4.035 1 91.25 95 LEU A O 1
ATOM 719 N N . GLU A 1 96 ? -14.734 -27.953 -4.789 1 92.06 96 GLU A N 1
ATOM 720 C CA . GLU A 1 96 ? -15.828 -28.328 -3.895 1 92.06 96 GLU A CA 1
ATOM 721 C C . GLU A 1 96 ? -15.32 -28.562 -2.475 1 92.06 96 GLU A C 1
ATOM 723 O O . GLU A 1 96 ? -14.117 -28.75 -2.26 1 92.06 96 GLU A O 1
ATOM 728 N N . GLU A 1 97 ? -16.266 -28.594 -1.539 1 93.56 97 GLU A N 1
ATOM 729 C CA . GLU A 1 97 ? -15.945 -28.766 -0.126 1 93.56 97 GLU A CA 1
ATOM 730 C C . GLU A 1 97 ? -15.18 -30.062 0.117 1 93.56 97 GLU A C 1
ATOM 732 O O . GLU A 1 97 ? -14.211 -30.078 0.879 1 93.56 97 GLU A O 1
ATOM 737 N N . LYS A 1 98 ? -15.641 -31.047 -0.487 1 94.06 98 LYS A N 1
ATOM 738 C CA . LYS A 1 98 ? -14.992 -32.344 -0.323 1 94.06 98 LYS A CA 1
ATOM 739 C C . LYS A 1 98 ? -13.539 -32.281 -0.778 1 94.06 98 LYS A C 1
ATOM 741 O O . LYS A 1 98 ? -12.664 -32.875 -0.141 1 94.06 98 LYS A O 1
ATOM 746 N N . THR A 1 99 ? -13.297 -31.656 -1.883 1 95.19 99 THR A N 1
ATOM 747 C CA . THR A 1 99 ? -11.945 -31.5 -2.416 1 95.19 99 THR A CA 1
ATOM 748 C C . THR A 1 99 ? -11.078 -30.688 -1.463 1 95.19 99 THR A C 1
ATOM 750 O O . THR A 1 99 ? -9.914 -31.031 -1.231 1 95.19 99 THR A O 1
ATOM 753 N N . LEU A 1 100 ? -11.68 -29.719 -0.874 1 95 100 LEU A N 1
ATOM 754 C CA . LEU A 1 100 ? -10.961 -28.875 0.084 1 95 100 LEU A CA 1
ATOM 755 C C . LEU A 1 100 ? -10.602 -29.672 1.337 1 95 100 LEU A C 1
ATOM 757 O O . LEU A 1 100 ? -9.539 -29.469 1.919 1 95 100 LEU A O 1
ATOM 761 N N . GLU A 1 101 ? -11.445 -30.516 1.748 1 96.06 101 GLU A N 1
ATOM 762 C CA . GLU A 1 101 ? -11.156 -31.391 2.881 1 96.06 101 GLU A CA 1
ATOM 763 C C . GLU A 1 101 ? -9.977 -32.312 2.588 1 96.06 101 GLU A C 1
ATOM 765 O O . GLU A 1 101 ? -9.125 -32.531 3.451 1 96.06 101 GLU A O 1
ATOM 770 N N . LYS A 1 102 ? -9.977 -32.875 1.4 1 96.25 102 LYS A N 1
ATOM 771 C CA . LYS A 1 102 ? -8.852 -33.688 0.988 1 96.25 102 LYS A CA 1
ATOM 772 C C . LYS A 1 102 ? -7.543 -32.906 1.025 1 96.25 102 LYS A C 1
ATOM 774 O O . LYS A 1 102 ? -6.5 -33.438 1.421 1 96.25 102 LYS A O 1
ATOM 779 N N . MET A 1 103 ? -7.609 -31.703 0.61 1 96.94 103 MET A N 1
ATOM 780 C CA . MET A 1 103 ? -6.434 -30.828 0.634 1 96.94 103 MET A CA 1
ATOM 781 C C . MET A 1 103 ? -5.934 -30.625 2.061 1 96.94 103 MET A C 1
ATOM 783 O O . MET A 1 103 ? -4.727 -30.625 2.307 1 96.94 103 MET A O 1
ATOM 787 N N . GLN A 1 104 ? -6.855 -30.453 2.941 1 97.38 104 GLN A N 1
ATOM 788 C CA . GLN A 1 104 ? -6.488 -30.297 4.344 1 97.38 104 GLN A CA 1
ATOM 789 C C . GLN A 1 104 ? -5.797 -31.547 4.879 1 97.38 104 GLN A C 1
ATOM 791 O O . GLN A 1 104 ? -4.828 -31.453 5.637 1 97.38 104 GLN A O 1
ATOM 796 N N . ASN A 1 105 ? -6.34 -32.656 4.535 1 97.94 105 ASN A N 1
ATOM 797 C CA . ASN A 1 105 ? -5.723 -33.906 4.945 1 97.94 105 ASN A CA 1
ATOM 798 C C . ASN A 1 105 ? -4.316 -34.062 4.371 1 97.94 105 ASN A C 1
ATOM 800 O O . ASN A 1 105 ? -3.41 -34.531 5.055 1 97.94 105 ASN A O 1
ATOM 804 N N . LEU A 1 106 ? -4.168 -33.688 3.139 1 98.25 106 LEU A N 1
ATOM 805 C CA . LEU A 1 106 ? -2.857 -33.75 2.504 1 98.25 106 LEU A CA 1
ATOM 806 C C . LEU A 1 106 ? -1.87 -32.844 3.203 1 98.25 106 LEU A C 1
ATOM 808 O O . LEU A 1 106 ? -0.693 -33.188 3.352 1 98.25 106 LEU A O 1
ATOM 812 N N . ALA A 1 107 ? -2.365 -31.688 3.635 1 98.12 107 ALA A N 1
ATOM 813 C CA . ALA A 1 107 ? -1.539 -30.656 4.281 1 98.12 107 ALA A CA 1
ATOM 814 C C . ALA A 1 107 ? -0.932 -31.188 5.578 1 98.12 107 ALA A C 1
ATOM 816 O O . ALA A 1 107 ? 0.047 -30.641 6.082 1 98.12 107 ALA A O 1
ATOM 817 N N . LEU A 1 108 ? -1.49 -32.219 6.141 1 97.81 108 LEU A N 1
ATOM 818 C CA . LEU A 1 108 ? -0.941 -32.844 7.336 1 97.81 108 LEU A CA 1
ATOM 819 C C . LEU A 1 108 ? 0.317 -33.656 7 1 97.81 108 LEU A C 1
ATOM 821 O O . LEU A 1 108 ? 1.099 -33.969 7.891 1 97.81 108 LEU A O 1
ATOM 825 N N . LYS A 1 109 ? 0.549 -33.906 5.758 1 98.06 109 LYS A N 1
ATOM 826 C CA . LYS A 1 109 ? 1.62 -34.812 5.367 1 98.06 109 LYS A CA 1
ATOM 827 C C . LYS A 1 109 ? 2.719 -34.094 4.609 1 98.06 109 LYS A C 1
ATOM 829 O O . LYS A 1 109 ? 3.881 -34.5 4.633 1 98.06 109 LYS A O 1
ATOM 834 N N . THR A 1 110 ? 2.396 -33.062 3.885 1 98.44 110 THR A N 1
ATOM 835 C CA . THR A 1 110 ? 3.346 -32.375 3.031 1 98.44 110 THR A CA 1
ATOM 836 C C . THR A 1 110 ? 2.979 -30.891 2.924 1 98.44 110 THR A C 1
ATOM 838 O O . THR A 1 110 ? 1.836 -30.516 3.191 1 98.44 110 THR A O 1
ATOM 841 N N . PRO A 1 111 ? 3.957 -29.969 2.58 1 98.56 111 PRO A N 1
ATOM 842 C CA . PRO A 1 111 ? 3.615 -28.578 2.344 1 98.56 111 PRO A CA 1
ATOM 843 C C . PRO A 1 111 ? 2.666 -28.391 1.162 1 98.56 111 PRO A C 1
ATOM 845 O O . PRO A 1 111 ? 2.826 -29.047 0.129 1 98.56 111 PRO A O 1
ATOM 848 N N . LEU A 1 112 ? 1.75 -27.594 1.406 1 98.31 112 LEU A N 1
ATOM 849 C CA . LEU A 1 112 ? 0.72 -27.375 0.398 1 98.31 112 LEU A CA 1
ATOM 850 C C . LEU A 1 112 ? 0.298 -25.906 0.374 1 98.31 112 LEU A C 1
ATOM 852 O O . LEU A 1 112 ? 0.166 -25.266 1.425 1 98.31 112 LEU A O 1
ATOM 856 N N . LEU A 1 113 ? 0.205 -25.297 -0.853 1 98.06 113 LEU A N 1
ATOM 857 C CA . LEU A 1 113 ? -0.357 -23.969 -1.022 1 98.06 113 LEU A CA 1
ATOM 858 C C . LEU A 1 113 ? -1.384 -23.953 -2.15 1 98.06 113 LEU A C 1
ATOM 860 O O . LEU A 1 113 ? -1.092 -24.375 -3.27 1 98.06 113 LEU A O 1
ATOM 864 N N . HIS A 1 114 ? -2.57 -23.594 -1.807 1 96.94 114 HIS A N 1
ATOM 865 C CA . HIS A 1 114 ? -3.646 -23.375 -2.766 1 96.94 114 HIS A CA 1
ATOM 866 C C . HIS A 1 114 ? -4.074 -21.906 -2.791 1 96.94 114 HIS A C 1
ATOM 868 O O . HIS A 1 114 ? -4.379 -21.328 -1.746 1 96.94 114 HIS A O 1
ATOM 874 N N . ALA A 1 115 ? -4.012 -21.297 -3.945 1 93.94 115 ALA A N 1
ATOM 875 C CA . ALA A 1 115 ? -4.426 -19.906 -4.078 1 93.94 115 ALA A CA 1
ATOM 876 C C . ALA A 1 115 ? -5.121 -19.672 -5.414 1 93.94 115 ALA A C 1
ATOM 878 O O . ALA A 1 115 ? -4.723 -20.234 -6.441 1 93.94 115 ALA A O 1
ATOM 879 N N . HIS A 1 116 ? -6.105 -18.781 -5.41 1 88.19 116 HIS A N 1
ATOM 880 C CA . HIS A 1 116 ? -6.852 -18.438 -6.617 1 88.19 116 HIS A CA 1
ATOM 881 C C . HIS A 1 116 ? -6.016 -17.578 -7.559 1 88.19 116 HIS A C 1
ATOM 883 O O . HIS A 1 116 ? -6.312 -17.484 -8.75 1 88.19 116 HIS A O 1
ATOM 889 N N . ASN A 1 117 ? -5.105 -16.906 -7.062 1 92.31 117 ASN A N 1
ATOM 890 C CA . ASN A 1 117 ? -4.207 -16.047 -7.816 1 92.31 117 ASN A CA 1
ATOM 891 C C . ASN A 1 117 ? -2.76 -16.203 -7.367 1 92.31 117 ASN A C 1
ATOM 893 O O . ASN A 1 117 ? -2.441 -15.992 -6.195 1 92.31 117 ASN A O 1
ATOM 897 N N . MET A 1 118 ? -1.879 -16.562 -8.305 1 95.25 118 MET A N 1
ATOM 898 C CA . MET A 1 118 ? -0.498 -16.891 -7.969 1 95.25 118 MET A CA 1
ATOM 899 C C . MET A 1 118 ? 0.417 -15.695 -8.164 1 95.25 118 MET A C 1
ATOM 901 O O . MET A 1 118 ? 1.635 -15.805 -8.008 1 95.25 118 MET A O 1
ATOM 905 N N . SER A 1 119 ? -0.164 -14.539 -8.539 1 95.56 119 SER A N 1
ATOM 906 C CA . SER A 1 119 ? 0.641 -13.336 -8.727 1 95.56 119 SER A CA 1
ATOM 907 C C . SER A 1 119 ? 1.203 -12.836 -7.402 1 95.56 119 SER A C 1
ATOM 909 O O . SER A 1 119 ? 0.45 -12.562 -6.465 1 95.56 119 SER A O 1
ATOM 911 N N . ILE A 1 120 ? 2.506 -12.672 -7.402 1 94 120 ILE A N 1
ATOM 912 C CA . ILE A 1 120 ? 3.176 -12.133 -6.223 1 94 120 ILE A CA 1
ATOM 913 C C . ILE A 1 120 ? 2.764 -10.68 -6.012 1 94 120 ILE A C 1
ATOM 915 O O . ILE A 1 120 ? 2.562 -10.242 -4.879 1 94 120 ILE A O 1
ATOM 919 N N . GLY A 1 121 ? 2.635 -9.953 -7.086 1 96.31 121 GLY A N 1
ATOM 920 C CA . GLY A 1 121 ? 2.17 -8.578 -7.012 1 96.31 121 GLY A CA 1
ATOM 921 C C . GLY A 1 121 ? 0.799 -8.445 -6.379 1 96.31 121 GLY A C 1
ATOM 922 O O . GLY A 1 121 ? 0.58 -7.566 -5.543 1 96.31 121 GLY A O 1
ATOM 923 N N . ILE A 1 122 ? -0.065 -9.305 -6.742 1 96.88 122 ILE A N 1
ATOM 924 C CA . ILE A 1 122 ? -1.42 -9.258 -6.203 1 96.88 122 ILE A CA 1
ATOM 925 C C . ILE A 1 122 ? -1.398 -9.633 -4.723 1 96.88 122 ILE A C 1
ATOM 927 O O . ILE A 1 122 ? -2.152 -9.07 -3.922 1 96.88 122 ILE A O 1
ATOM 931 N N . ALA A 1 123 ? -0.59 -10.586 -4.363 1 96.12 123 ALA A N 1
ATOM 932 C CA . ALA A 1 123 ? -0.465 -10.953 -2.953 1 96.12 123 ALA A CA 1
ATOM 933 C C . ALA A 1 123 ? -0.05 -9.75 -2.107 1 96.12 123 ALA A C 1
ATOM 935 O O . ALA A 1 123 ? -0.627 -9.5 -1.047 1 96.12 123 ALA A O 1
ATOM 936 N N . ILE A 1 124 ? 0.903 -9.016 -2.607 1 96.94 124 ILE A N 1
ATOM 937 C CA . ILE A 1 124 ? 1.375 -7.836 -1.896 1 96.94 124 ILE A CA 1
ATOM 938 C C . ILE A 1 124 ? 0.287 -6.762 -1.897 1 96.94 124 ILE A C 1
ATOM 940 O O . ILE A 1 124 ? 0.06 -6.098 -0.884 1 96.94 124 ILE A O 1
ATOM 944 N N . LEU A 1 125 ? -0.353 -6.605 -3.037 1 97.81 125 LEU A N 1
ATOM 945 C CA . LEU A 1 125 ? -1.438 -5.633 -3.123 1 97.81 125 LEU A CA 1
ATOM 946 C C . LEU A 1 125 ? -2.496 -5.906 -2.059 1 97.81 125 LEU A C 1
ATOM 948 O O . LEU A 1 125 ? -3 -4.973 -1.427 1 97.81 125 LEU A O 1
ATOM 952 N N . ASN A 1 126 ? -2.814 -7.152 -1.854 1 96.94 126 ASN A N 1
ATOM 953 C CA . ASN A 1 126 ? -3.791 -7.535 -0.84 1 96.94 126 ASN A CA 1
ATOM 954 C C . ASN A 1 1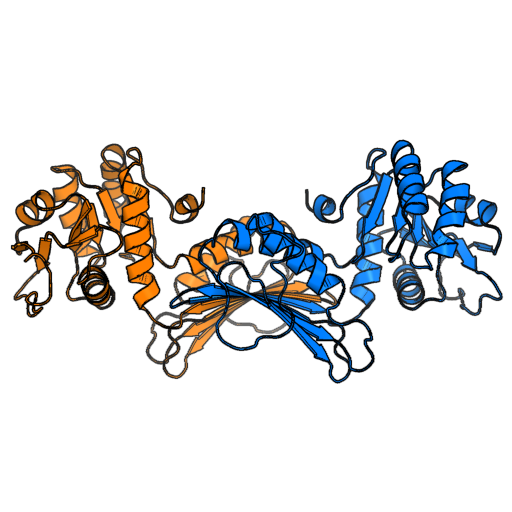26 ? -3.336 -7.125 0.558 1 96.94 126 ASN A C 1
ATOM 956 O O . ASN A 1 126 ? -4.133 -6.613 1.349 1 96.94 126 ASN A O 1
ATOM 960 N N . GLN A 1 127 ? -2.125 -7.305 0.826 1 96.81 127 GLN A N 1
ATOM 961 C CA . GLN A 1 127 ? -1.577 -6.934 2.127 1 96.81 127 GLN A CA 1
ATOM 962 C C . GLN A 1 127 ? -1.634 -5.422 2.334 1 96.81 127 GLN A C 1
ATOM 964 O O . GLN A 1 127 ? -2.025 -4.949 3.402 1 96.81 127 GLN A O 1
ATOM 969 N N . LEU A 1 128 ? -1.227 -4.727 1.316 1 98.06 128 LEU A N 1
ATOM 970 C CA . LEU A 1 128 ? -1.251 -3.268 1.389 1 98.06 128 LEU A CA 1
ATOM 971 C C . LEU A 1 128 ? -2.678 -2.756 1.553 1 98.06 128 LEU A C 1
ATOM 973 O O . LEU A 1 128 ? -2.926 -1.837 2.338 1 98.06 128 LEU A O 1
ATOM 977 N N . ALA A 1 129 ? -3.557 -3.369 0.8 1 98 129 ALA A N 1
ATOM 978 C CA . ALA A 1 129 ? -4.965 -2.984 0.872 1 98 129 ALA A CA 1
ATOM 979 C C . ALA A 1 129 ? -5.523 -3.213 2.273 1 98 129 ALA A C 1
ATOM 981 O O . ALA A 1 129 ? -6.289 -2.391 2.783 1 98 129 ALA A O 1
ATOM 982 N N . PHE A 1 130 ? -5.195 -4.332 2.889 1 97.81 130 PHE A N 1
ATOM 983 C CA . PHE A 1 130 ? -5.641 -4.621 4.246 1 97.81 130 PHE A CA 1
ATOM 984 C C . PHE A 1 130 ? -5.191 -3.529 5.211 1 97.81 130 PHE A C 1
ATOM 986 O O . PHE A 1 130 ? -6 -2.988 5.965 1 97.81 130 PHE A O 1
ATOM 993 N N . LEU A 1 131 ? -3.934 -3.189 5.137 1 96.81 131 LEU A N 1
ATOM 994 C CA . LEU A 1 131 ? -3.352 -2.197 6.031 1 96.81 131 LEU A CA 1
ATOM 995 C C . LEU A 1 131 ? -3.994 -0.83 5.82 1 96.81 131 LEU A C 1
ATOM 997 O O . LEU A 1 131 ? -4.371 -0.161 6.785 1 96.81 131 LEU A O 1
ATOM 1001 N N . ALA A 1 132 ? -4.086 -0.387 4.562 1 97.88 132 ALA A N 1
ATOM 1002 C CA . ALA A 1 132 ? -4.703 0.901 4.25 1 97.88 132 ALA A CA 1
ATOM 1003 C C . ALA A 1 132 ? -6.145 0.951 4.746 1 97.88 132 ALA A C 1
ATOM 1005 O O . ALA A 1 132 ? -6.578 1.958 5.312 1 97.88 132 ALA A O 1
ATOM 1006 N N . SER A 1 133 ? -6.848 -0.167 4.504 1 97.88 133 SER A N 1
ATOM 1007 C CA . SER A 1 133 ? -8.242 -0.251 4.922 1 97.88 133 SER A CA 1
ATOM 1008 C C . SER A 1 133 ? -8.367 -0.143 6.438 1 97.88 133 SER A C 1
ATOM 1010 O O . SER A 1 133 ? -9.273 0.521 6.945 1 97.88 133 SER A O 1
ATOM 1012 N N . LEU A 1 134 ? -7.523 -0.799 7.141 1 96.5 134 LEU A N 1
ATOM 1013 C CA . LEU A 1 134 ? -7.527 -0.824 8.602 1 96.5 134 LEU A CA 1
ATOM 1014 C C . LEU A 1 134 ? -7.223 0.559 9.164 1 96.5 134 LEU A C 1
ATOM 1016 O O . LEU A 1 134 ? -7.863 0.995 10.125 1 96.5 134 LEU A O 1
ATOM 1020 N N . LYS A 1 135 ? -6.293 1.269 8.57 1 95.19 135 LYS A N 1
ATOM 1021 C CA . LYS A 1 135 ? -5.754 2.492 9.156 1 95.19 135 LYS A CA 1
ATOM 1022 C C . LYS A 1 135 ? -6.555 3.715 8.711 1 95.19 135 LYS A C 1
ATOM 1024 O O . LYS A 1 135 ? -6.691 4.68 9.469 1 95.19 135 LYS A O 1
ATOM 1029 N N . LEU A 1 136 ? -7.012 3.725 7.492 1 95.62 136 LEU A N 1
ATOM 1030 C CA . LEU A 1 136 ? -7.801 4.84 6.98 1 95.62 136 LEU A CA 1
ATOM 1031 C C . LEU A 1 136 ? -9.289 4.586 7.191 1 95.62 136 LEU A C 1
ATOM 1033 O O . LEU A 1 136 ? -10.047 4.48 6.223 1 95.62 136 LEU A O 1
ATOM 1037 N N . LYS A 1 137 ? -9.734 4.68 8.375 1 93.5 137 LYS A N 1
ATOM 1038 C CA . LYS A 1 137 ? -11.07 4.25 8.781 1 93.5 137 LYS A CA 1
ATOM 1039 C C . LYS A 1 137 ? -12.148 5.133 8.164 1 93.5 137 LYS A C 1
ATOM 1041 O O . LYS A 1 137 ? -13.273 4.684 7.945 1 93.5 137 LYS A O 1
ATOM 1046 N N . ASP A 1 138 ? -11.766 6.359 7.82 1 93 138 ASP A N 1
ATOM 1047 C CA . ASP A 1 138 ? -12.773 7.301 7.336 1 93 138 ASP A CA 1
ATOM 1048 C C . ASP A 1 138 ? -12.789 7.344 5.809 1 93 138 ASP A C 1
ATOM 1050 O O . ASP A 1 138 ? -13.578 8.078 5.215 1 93 138 ASP A O 1
ATOM 1054 N N . ALA A 1 139 ? -11.984 6.613 5.16 1 96.69 139 ALA A N 1
ATOM 1055 C CA . ALA A 1 139 ? -11.898 6.641 3.701 1 96.69 139 ALA A CA 1
ATOM 1056 C C . ALA A 1 139 ? -13.016 5.812 3.068 1 96.69 139 ALA A C 1
ATOM 1058 O O . ALA A 1 139 ? -13.352 4.738 3.564 1 96.69 139 ALA A O 1
ATOM 1059 N N . ASP A 1 140 ? -13.586 6.363 1.972 1 97.94 140 ASP A N 1
ATOM 1060 C CA . ASP A 1 140 ? -14.445 5.566 1.1 1 97.94 140 ASP A CA 1
ATOM 1061 C C . ASP A 1 140 ? -13.617 4.645 0.207 1 97.94 140 ASP A C 1
ATOM 1063 O O . ASP A 1 140 ? -12.602 5.066 -0.355 1 97.94 140 ASP A O 1
ATOM 1067 N N . ILE A 1 141 ? -14.047 3.412 0.132 1 98.44 141 ILE A N 1
ATOM 1068 C CA . ILE A 1 141 ? -13.266 2.455 -0.64 1 98.44 141 ILE A CA 1
ATOM 1069 C C . ILE A 1 141 ? -13.992 2.119 -1.939 1 98.44 141 ILE A C 1
ATOM 1071 O O . ILE A 1 141 ? -15.188 1.802 -1.925 1 98.44 141 ILE A O 1
ATOM 1075 N N . GLU A 1 142 ? -13.312 2.26 -3.107 1 98.56 142 GLU A N 1
ATOM 1076 C CA . GLU A 1 142 ? -13.781 1.846 -4.426 1 98.56 142 GLU A CA 1
ATOM 1077 C C . GLU A 1 142 ? -12.719 1.02 -5.152 1 98.56 142 GLU A C 1
ATOM 1079 O O . GLU A 1 142 ? -11.531 1.363 -5.129 1 98.56 142 GLU A O 1
ATOM 1084 N N . ILE A 1 143 ? -13.141 -0.075 -5.742 1 98.5 143 ILE A N 1
ATOM 1085 C CA . ILE A 1 143 ? -12.25 -0.961 -6.48 1 98.5 143 ILE A CA 1
ATOM 1086 C C . ILE A 1 143 ? -12.656 -0.996 -7.949 1 98.5 143 ILE A C 1
ATOM 1088 O O . ILE A 1 143 ? -13.836 -1.106 -8.273 1 98.5 143 ILE A O 1
ATOM 1092 N N . VAL A 1 144 ? -11.68 -0.844 -8.859 1 98.44 144 VAL A N 1
ATOM 1093 C CA . VAL A 1 144 ? -11.906 -0.973 -10.289 1 98.44 144 VAL A CA 1
ATOM 1094 C C . VAL A 1 144 ? -11 -2.057 -10.867 1 98.44 144 VAL A C 1
ATOM 1096 O O . VAL A 1 144 ? -9.805 -2.096 -10.57 1 98.44 144 VAL A O 1
ATOM 1099 N N . GLU A 1 145 ? -11.57 -2.959 -11.602 1 97.88 145 GLU A N 1
ATOM 1100 C CA . GLU A 1 145 ? -10.781 -3.951 -12.328 1 97.88 145 GLU A CA 1
ATOM 1101 C C . GLU A 1 145 ? -11 -3.83 -13.836 1 97.88 145 GLU A C 1
ATOM 1103 O O . GLU A 1 145 ? -12.102 -3.51 -14.289 1 97.88 145 GLU A O 1
ATOM 1108 N N . THR A 1 146 ? -9.953 -3.994 -14.57 1 97.38 146 THR A N 1
ATOM 1109 C CA . THR A 1 146 ? -9.984 -3.984 -16.031 1 97.38 146 THR A CA 1
ATOM 1110 C C . THR A 1 146 ? -9.352 -5.254 -16.594 1 97.38 146 THR A C 1
ATOM 1112 O O . THR A 1 146 ? -8.242 -5.625 -16.203 1 97.38 146 THR A O 1
ATOM 1115 N N . HIS A 1 147 ? -10.078 -5.977 -17.406 1 96 147 HIS A N 1
ATOM 1116 C CA . HIS A 1 147 ? -9.578 -7.141 -18.125 1 96 147 HIS A CA 1
ATOM 1117 C C . HIS A 1 147 ? -9.961 -7.074 -19.594 1 96 147 HIS A C 1
ATOM 1119 O O . HIS A 1 147 ? -10.594 -6.113 -20.047 1 96 147 HIS A O 1
ATOM 1125 N N . HIS A 1 148 ? -9.516 -8.047 -20.344 1 93.69 148 HIS A N 1
ATOM 1126 C CA . HIS A 1 148 ? -9.797 -8.164 -21.766 1 93.69 148 HIS A CA 1
ATOM 1127 C C . HIS A 1 148 ? -11.289 -8.352 -22.016 1 93.69 148 HIS A C 1
ATOM 1129 O O . HIS A 1 148 ? -12.039 -8.68 -21.094 1 93.69 148 HIS A O 1
ATOM 1135 N N . ASN A 1 149 ? -11.688 -8.188 -23.266 1 94.44 149 ASN A N 1
ATOM 1136 C CA . ASN A 1 149 ? -13.094 -8.133 -23.641 1 94.44 149 ASN A CA 1
ATOM 1137 C C . ASN A 1 149 ? -13.742 -9.516 -23.625 1 94.44 149 ASN A C 1
ATOM 1139 O O . ASN A 1 149 ? -14.961 -9.633 -23.703 1 94.44 149 ASN A O 1
ATOM 1143 N N . LEU A 1 150 ? -13.062 -10.555 -23.469 1 90.94 150 LEU A N 1
ATOM 1144 C CA . LEU A 1 150 ? -13.594 -11.914 -23.516 1 90.94 150 LEU A CA 1
ATOM 1145 C C . LEU A 1 150 ? -13.742 -12.477 -22.109 1 90.94 150 LEU A C 1
ATOM 1147 O O . LEU A 1 150 ? -14.172 -13.625 -21.922 1 90.94 150 LEU A O 1
ATOM 1151 N N . LYS A 1 151 ? -13.312 -11.695 -21.156 1 89.56 151 LYS A N 1
ATOM 1152 C CA . LYS A 1 151 ? -13.438 -12.203 -19.797 1 89.56 151 LYS A CA 1
ATOM 1153 C C . LYS A 1 151 ? -14.906 -12.367 -19.406 1 89.56 151 LYS A C 1
ATOM 1155 O O . LYS A 1 151 ? -15.703 -11.445 -19.562 1 89.56 151 LYS A O 1
ATOM 1160 N N . LYS A 1 152 ? -15.203 -13.445 -18.734 1 87.88 152 LYS A N 1
ATOM 1161 C CA . LYS A 1 152 ? -16.594 -13.805 -18.5 1 87.88 152 LYS A CA 1
ATOM 1162 C C . LYS A 1 152 ? -17.062 -13.312 -17.125 1 87.88 152 LYS A C 1
ATOM 1164 O O . LYS A 1 152 ? -18.141 -12.727 -17 1 87.88 152 LYS A O 1
ATOM 1169 N N . ASP A 1 153 ? -16.234 -13.609 -16.203 1 88.94 153 ASP A N 1
ATOM 1170 C CA . ASP A 1 153 ? -16.672 -13.281 -14.852 1 88.94 153 ASP A CA 1
ATOM 1171 C C . ASP A 1 153 ? -16.516 -11.781 -14.578 1 88.94 153 ASP A C 1
ATOM 1173 O O . ASP A 1 153 ? -15.523 -11.172 -14.969 1 88.94 153 ASP A O 1
ATOM 1177 N N . ALA A 1 154 ? -17.516 -11.203 -13.93 1 91.38 154 ALA A N 1
ATOM 1178 C CA . ALA A 1 154 ? -17.562 -9.82 -13.469 1 91.38 154 ALA A CA 1
ATOM 1179 C C . ALA A 1 154 ? -18.406 -9.695 -12.195 1 91.38 154 ALA A C 1
ATOM 1181 O O . ALA A 1 154 ? -19.609 -9.984 -12.203 1 91.38 154 ALA A O 1
ATOM 1182 N N . PRO A 1 155 ? -17.766 -9.25 -11.148 1 94 155 PRO A N 1
ATOM 1183 C CA . PRO A 1 155 ? -16.359 -8.906 -10.914 1 94 155 PRO A CA 1
ATOM 1184 C C . PRO A 1 155 ? -15.438 -10.125 -10.992 1 94 155 PRO A C 1
ATOM 1186 O O . PRO A 1 155 ? -15.898 -11.266 -10.859 1 94 155 PRO A O 1
ATOM 1189 N N . SER A 1 156 ? -14.219 -9.844 -11.297 1 93.06 156 SER A N 1
ATOM 1190 C CA . SER A 1 156 ? -13.219 -10.906 -11.328 1 93.06 156 SER A CA 1
ATOM 1191 C C . SER A 1 156 ? -12.969 -11.469 -9.93 1 93.06 156 SER A C 1
ATOM 1193 O O . SER A 1 156 ? -13.281 -10.812 -8.93 1 93.06 156 SER A O 1
ATOM 1195 N N . GLY A 1 157 ? -12.398 -12.672 -9.852 1 91.62 157 GLY A N 1
ATOM 1196 C CA . GLY A 1 157 ? -12.031 -13.273 -8.578 1 91.62 157 GLY A CA 1
ATOM 1197 C C . GLY A 1 157 ? -11.047 -12.438 -7.785 1 91.62 157 GLY A C 1
ATOM 1198 O O . GLY A 1 157 ? -11.188 -12.297 -6.57 1 91.62 157 GLY A O 1
ATOM 1199 N N . THR A 1 158 ? -10.07 -11.875 -8.453 1 93.88 158 THR A N 1
ATOM 1200 C CA . THR A 1 158 ? -9.078 -11.031 -7.797 1 93.88 158 THR A CA 1
ATOM 1201 C C . THR A 1 158 ? -9.734 -9.797 -7.184 1 93.88 158 THR A C 1
ATOM 1203 O O . THR A 1 158 ? -9.445 -9.445 -6.035 1 93.88 158 THR A O 1
ATOM 1206 N N . ALA A 1 159 ? -10.664 -9.188 -7.953 1 96.31 159 ALA A N 1
ATOM 1207 C CA . ALA A 1 159 ? -11.375 -8.023 -7.434 1 96.31 159 ALA A CA 1
ATOM 1208 C C . ALA A 1 159 ? -12.172 -8.375 -6.188 1 96.31 159 ALA A C 1
ATOM 1210 O O . ALA A 1 159 ? -12.188 -7.621 -5.211 1 96.31 159 ALA A O 1
ATOM 1211 N N . LEU A 1 160 ? -12.766 -9.516 -6.195 1 95.31 160 LEU A N 1
ATOM 1212 C CA . LEU A 1 160 ? -13.547 -9.969 -5.051 1 95.31 160 LEU A CA 1
ATOM 1213 C C . LEU A 1 160 ? -12.648 -10.266 -3.857 1 95.31 160 LEU A C 1
ATOM 1215 O O . LEU A 1 160 ? -13.016 -9.984 -2.713 1 95.31 160 LEU A O 1
ATOM 1219 N N . SER A 1 161 ? -11.531 -10.852 -4.141 1 94.19 161 SER A N 1
ATOM 1220 C CA . SER A 1 161 ? -10.562 -11.094 -3.072 1 94.19 161 SER A CA 1
ATOM 1221 C C . SER A 1 161 ? -10.125 -9.789 -2.412 1 94.19 161 SER A C 1
ATOM 1223 O O . SER A 1 161 ? -10.07 -9.703 -1.183 1 94.19 161 SER A O 1
ATOM 1225 N N . LEU A 1 162 ? -9.844 -8.781 -3.186 1 97.44 162 LEU A N 1
ATOM 1226 C CA . LEU A 1 162 ? -9.477 -7.465 -2.672 1 97.44 162 LEU A CA 1
ATOM 1227 C C . LEU A 1 162 ? -10.617 -6.863 -1.854 1 97.44 162 LEU A C 1
ATOM 1229 O O . LEU A 1 162 ? -10.391 -6.312 -0.774 1 97.44 162 LEU A O 1
ATOM 1233 N N . TYR A 1 163 ? -11.859 -7.051 -2.406 1 97.81 163 TYR A N 1
ATOM 1234 C CA . TYR A 1 163 ? -13.047 -6.602 -1.693 1 97.81 163 TYR A CA 1
ATOM 1235 C C . TYR A 1 163 ? -13.141 -7.254 -0.32 1 97.81 163 TYR A C 1
ATOM 1237 O O . TYR A 1 163 ? -13.32 -6.57 0.689 1 97.81 163 TYR A O 1
ATOM 1245 N N . GLN A 1 164 ? -12.977 -8.508 -0.318 1 96.88 164 GLN A N 1
ATOM 1246 C CA . GLN A 1 164 ? -13.094 -9.266 0.926 1 96.88 164 GLN A CA 1
ATOM 1247 C C . GLN A 1 164 ? -12.039 -8.828 1.938 1 96.88 164 GLN A C 1
ATOM 1249 O O . GLN A 1 164 ? -12.336 -8.68 3.127 1 96.88 164 GLN A O 1
ATOM 1254 N N . THR A 1 165 ? -10.867 -8.617 1.492 1 96.88 165 THR A N 1
ATOM 1255 C CA . THR A 1 165 ? -9.766 -8.172 2.338 1 96.88 165 THR A CA 1
ATOM 1256 C C . THR A 1 165 ? -10.094 -6.828 2.986 1 96.88 165 THR A C 1
ATOM 1258 O O . THR A 1 165 ? -9.938 -6.664 4.195 1 96.88 165 THR A O 1
ATOM 1261 N N . CYS A 1 166 ? -10.562 -5.887 2.215 1 98.12 166 CYS A N 1
ATOM 1262 C CA . CYS A 1 166 ? -10.906 -4.562 2.721 1 98.12 166 CYS A CA 1
ATOM 1263 C C . CYS A 1 166 ? -12.078 -4.629 3.686 1 98.12 166 CYS A C 1
ATOM 1265 O O . CYS A 1 166 ? -12.07 -3.98 4.73 1 98.12 166 CYS A O 1
ATOM 1267 N N . ALA A 1 167 ? -13.117 -5.418 3.303 1 97.94 167 ALA A N 1
ATOM 1268 C CA . ALA A 1 167 ? -14.305 -5.562 4.148 1 97.94 167 ALA A CA 1
ATOM 1269 C C . ALA A 1 167 ? -13.938 -6.148 5.508 1 97.94 167 ALA A C 1
ATOM 1271 O O . ALA A 1 167 ? -14.406 -5.676 6.543 1 97.94 167 ALA A O 1
ATOM 1272 N N . LYS A 1 168 ? -13.125 -7.156 5.469 1 97.38 168 LYS A N 1
ATOM 1273 C CA . LYS A 1 168 ? -12.664 -7.785 6.703 1 97.38 168 LYS A CA 1
ATOM 1274 C C . LYS A 1 168 ? -11.906 -6.789 7.578 1 97.38 168 LYS A C 1
ATOM 1276 O O . LYS A 1 168 ? -12.148 -6.703 8.781 1 97.38 168 LYS A O 1
ATOM 1281 N N . ALA A 1 169 ? -10.992 -6.051 7.008 1 97.06 169 ALA A N 1
ATOM 1282 C CA . ALA A 1 169 ? -10.203 -5.066 7.742 1 97.06 169 ALA A CA 1
ATOM 1283 C C . ALA A 1 169 ? -11.102 -4.027 8.406 1 97.06 169 ALA A C 1
ATOM 1285 O O . ALA A 1 169 ? -10.82 -3.572 9.516 1 97.06 169 ALA A O 1
ATOM 1286 N N . ARG A 1 170 ? -12.258 -3.66 7.742 1 97.44 170 ARG A N 1
ATOM 1287 C CA . ARG A 1 170 ? -13.18 -2.633 8.219 1 97.44 170 ARG A CA 1
ATOM 1288 C C . ARG A 1 170 ? -14.195 -3.219 9.195 1 97.44 170 ARG A C 1
ATOM 1290 O O . ARG A 1 170 ? -14.891 -2.479 9.883 1 97.44 170 ARG A O 1
ATOM 1297 N N . GLY A 1 171 ? -14.289 -4.504 9.273 1 97.12 171 GLY A N 1
ATOM 1298 C CA . GLY A 1 171 ? -15.305 -5.16 10.078 1 97.12 171 GLY A CA 1
ATOM 1299 C C . GLY A 1 171 ? -16.688 -5.062 9.477 1 97.12 171 GLY A C 1
ATOM 1300 O O . GLY A 1 171 ? -17.688 -5.051 10.203 1 97.12 171 GLY A O 1
ATOM 1301 N N . TYR A 1 172 ? -16.75 -4.879 8.203 1 96.56 172 TYR A N 1
ATOM 1302 C CA . TYR A 1 172 ? -18.031 -4.824 7.52 1 96.56 172 TYR A CA 1
ATOM 1303 C C . TYR A 1 172 ? -18.609 -6.219 7.328 1 96.56 172 TYR A C 1
ATOM 1305 O O . TYR A 1 172 ? -17.875 -7.211 7.328 1 96.56 172 TYR A O 1
ATOM 1313 N N . ASP A 1 173 ? -19.922 -6.281 7.164 1 96 173 ASP A N 1
ATOM 1314 C CA . ASP A 1 173 ? -20.562 -7.512 6.719 1 96 173 ASP A CA 1
ATOM 1315 C C . ASP A 1 173 ? -20.297 -7.773 5.242 1 96 173 ASP A C 1
ATOM 1317 O O . ASP A 1 173 ? -20.766 -7.027 4.375 1 96 173 ASP A O 1
ATOM 1321 N N . GLU A 1 174 ? -19.562 -8.781 4.984 1 93.88 174 GLU A N 1
ATOM 1322 C CA . GLU A 1 174 ? -19.094 -9.078 3.637 1 93.88 174 GLU A CA 1
ATOM 1323 C C . GLU A 1 174 ? -20.25 -9.188 2.656 1 93.88 174 GLU A C 1
ATOM 1325 O O . GLU A 1 174 ? -20.125 -8.805 1.491 1 93.88 174 GLU A O 1
ATOM 1330 N N . LYS A 1 175 ? -21.344 -9.719 3.025 1 93.06 175 LYS A N 1
ATOM 1331 C CA . LYS A 1 175 ? -22.484 -9.938 2.141 1 93.06 175 LYS A CA 1
ATOM 1332 C C . LYS A 1 175 ? -23.203 -8.625 1.82 1 93.06 175 LYS A C 1
ATOM 1334 O O . LYS A 1 175 ? -23.641 -8.414 0.692 1 93.06 175 LYS A O 1
ATOM 1339 N N . ASN A 1 176 ? -23.172 -7.742 2.691 1 94.38 176 ASN A N 1
ATOM 1340 C CA . ASN A 1 176 ? -23.984 -6.539 2.555 1 94.38 176 ASN A CA 1
ATOM 1341 C C . ASN A 1 176 ? -23.156 -5.352 2.072 1 94.38 176 ASN A C 1
ATOM 1343 O O . ASN A 1 176 ? -23.719 -4.379 1.551 1 94.38 176 ASN A O 1
ATOM 1347 N N . ALA A 1 177 ? -21.875 -5.461 2.215 1 96.88 177 ALA A N 1
ATOM 1348 C CA . ALA A 1 177 ? -21.047 -4.289 1.957 1 96.88 177 ALA A CA 1
ATOM 1349 C C . ALA A 1 177 ? -20.734 -4.152 0.469 1 96.88 177 ALA A C 1
ATOM 1351 O O . ALA A 1 177 ? -20.312 -3.086 0.01 1 96.88 177 ALA A O 1
ATOM 1352 N N . LEU A 1 178 ? -20.906 -5.191 -0.302 1 97.06 178 LEU A N 1
ATOM 1353 C CA . LEU A 1 178 ? -20.516 -5.207 -1.709 1 97.06 178 LEU A CA 1
ATOM 1354 C C . LEU A 1 178 ? -21.516 -4.43 -2.557 1 97.06 178 LEU A C 1
ATOM 1356 O O . LEU A 1 178 ? -22.719 -4.691 -2.498 1 97.06 178 LEU A O 1
ATOM 1360 N N . THR A 1 179 ? -21.016 -3.457 -3.316 1 96.38 179 THR A N 1
ATOM 1361 C CA . THR A 1 179 ? -21.828 -2.699 -4.266 1 96.38 179 THR A CA 1
ATOM 1362 C C . THR A 1 179 ? -21.234 -2.789 -5.672 1 96.38 179 THR A C 1
ATOM 1364 O O . THR A 1 179 ? -20.141 -2.264 -5.93 1 96.38 179 THR A O 1
ATOM 1367 N N . THR A 1 180 ? -21.906 -3.363 -6.598 1 95.56 180 THR A N 1
ATOM 1368 C CA . THR A 1 180 ? -21.375 -3.535 -7.945 1 95.56 180 THR A CA 1
ATOM 1369 C C . THR A 1 180 ? -22.031 -2.561 -8.914 1 95.56 180 THR A C 1
ATOM 1371 O O . THR A 1 180 ? -21.609 -2.445 -10.07 1 95.56 180 THR A O 1
ATOM 1374 N N . HIS A 1 181 ? -23.078 -1.875 -8.461 1 92.94 181 HIS A N 1
ATOM 1375 C CA . HIS A 1 181 ? -23.812 -0.867 -9.227 1 92.94 181 HIS A CA 1
ATOM 1376 C C . HIS A 1 181 ? -24.203 0.311 -8.344 1 92.94 181 HIS A C 1
ATOM 1378 O O . HIS A 1 181 ? -24.891 0.129 -7.332 1 92.94 181 HIS A O 1
ATOM 1384 N N . ARG A 1 182 ? -23.719 1.451 -8.742 1 92 182 ARG A N 1
ATOM 1385 C CA . ARG A 1 182 ? -24.031 2.627 -7.934 1 92 182 ARG A CA 1
ATOM 1386 C C . ARG A 1 182 ? -25.219 3.383 -8.516 1 92 182 ARG A C 1
ATOM 1388 O O . ARG A 1 182 ? -25.281 3.639 -9.719 1 92 182 ARG A O 1
ATOM 1395 N N . GLU A 1 183 ? -26.203 3.459 -7.629 1 90.38 183 GLU A N 1
ATOM 1396 C CA . GLU A 1 183 ? -27.375 4.305 -7.887 1 90.38 183 GLU A CA 1
ATOM 1397 C C . GLU A 1 183 ? -27.656 5.219 -6.703 1 90.38 183 GLU A C 1
ATOM 1399 O O . GLU A 1 183 ? -27.656 4.773 -5.551 1 90.38 183 GLU A O 1
ATOM 1404 N N . GLY A 1 184 ? -27.797 6.453 -6.914 1 91.12 184 GLY A N 1
ATOM 1405 C CA . GLY A 1 184 ? -28.109 7.375 -5.836 1 91.12 184 GLY A CA 1
ATOM 1406 C C . GLY A 1 184 ? -26.922 7.676 -4.941 1 91.12 184 GLY A C 1
ATOM 1407 O O . GLY A 1 184 ? -25.781 7.648 -5.391 1 91.12 184 GLY A O 1
ATOM 1408 N N . LEU A 1 185 ? -27.109 7.945 -3.57 1 93.31 185 LEU A N 1
ATOM 1409 C CA . LEU A 1 185 ? -26.078 8.312 -2.609 1 93.31 185 LEU A CA 1
ATOM 1410 C C . LEU A 1 185 ? -25.359 7.078 -2.092 1 93.31 185 LEU A C 1
ATOM 1412 O O . LEU A 1 185 ? -25.969 6.031 -1.894 1 93.31 185 LEU A O 1
ATOM 1416 N N . ARG A 1 186 ? -24.078 7.254 -1.861 1 93.25 186 ARG A N 1
ATOM 1417 C CA . ARG A 1 186 ? -23.25 6.18 -1.315 1 93.25 186 ARG A CA 1
ATOM 1418 C C . ARG A 1 186 ? -23.594 5.91 0.145 1 93.25 186 ARG A C 1
ATOM 1420 O O . ARG A 1 186 ? -23.781 6.848 0.926 1 93.25 186 ARG A O 1
ATOM 1427 N N . SER A 1 187 ? -23.641 4.598 0.373 1 91.25 187 SER A N 1
ATOM 1428 C CA . SER A 1 187 ? -23.781 4.227 1.778 1 91.25 187 SER A CA 1
ATOM 1429 C C . SER A 1 187 ? -22.422 4.188 2.469 1 91.25 187 SER A C 1
ATOM 1431 O O . SER A 1 187 ? -21.406 3.85 1.847 1 91.25 187 SER A O 1
ATOM 1433 N N . LYS A 1 188 ? -22.422 4.469 3.77 1 89.94 188 LYS A N 1
ATOM 1434 C CA . LYS A 1 188 ? -21.172 4.559 4.531 1 89.94 188 LYS A CA 1
ATOM 1435 C C . LYS A 1 188 ? -20.453 3.213 4.574 1 89.94 188 LYS A C 1
ATOM 1437 O O . LYS A 1 188 ? -19.25 3.141 4.332 1 89.94 188 LYS A O 1
ATOM 1442 N N . GLU A 1 189 ? -21.188 2.121 4.84 1 93.81 189 GLU A N 1
ATOM 1443 C CA . GLU A 1 189 ? -20.578 0.804 4.977 1 93.81 189 GLU A CA 1
ATOM 1444 C C . GLU A 1 189 ? -20.625 0.031 3.662 1 93.81 189 GLU A C 1
ATOM 1446 O O . GLU A 1 189 ? -21.016 -1.14 3.637 1 93.81 189 GLU A O 1
ATOM 1451 N N . SER A 1 190 ? -20.266 0.669 2.549 1 96.06 190 SER A N 1
ATOM 1452 C CA . SER A 1 190 ? -20.25 0.004 1.25 1 96.06 190 SER A CA 1
ATOM 1453 C C . SER A 1 190 ? -18.875 0.111 0.587 1 96.06 190 SER A C 1
ATOM 1455 O O . SER A 1 190 ? -18.172 1.109 0.759 1 96.06 190 SER A O 1
ATOM 1457 N N . ILE A 1 191 ? -18.562 -0.94 -0.056 1 98.06 191 ILE A N 1
ATOM 1458 C CA . ILE A 1 191 ? -17.375 -0.969 -0.907 1 98.06 191 ILE A CA 1
ATOM 1459 C C . ILE A 1 191 ? -17.781 -1.262 -2.35 1 98.06 191 ILE A C 1
ATOM 1461 O O . ILE A 1 191 ? -18.422 -2.283 -2.627 1 98.06 191 ILE A O 1
ATOM 1465 N N . GLY A 1 192 ? -17.516 -0.336 -3.285 1 97.56 192 GLY A N 1
ATOM 1466 C CA . GLY A 1 192 ? -17.844 -0.506 -4.691 1 97.56 192 GLY A CA 1
ATOM 1467 C C . GLY A 1 192 ? -16.828 -1.349 -5.441 1 97.56 192 GLY A C 1
ATOM 1468 O O . GLY A 1 192 ? -15.625 -1.25 -5.188 1 97.56 192 GLY A O 1
ATOM 1469 N N . VAL A 1 193 ? -17.281 -2.211 -6.324 1 97.62 193 VAL A N 1
ATOM 1470 C CA . VAL A 1 193 ? -16.438 -2.941 -7.27 1 97.62 193 VAL A CA 1
ATOM 1471 C C . VAL A 1 193 ? -16.969 -2.752 -8.688 1 97.62 193 VAL A C 1
ATOM 1473 O O . VAL A 1 193 ? -18.094 -3.145 -8.992 1 97.62 193 VAL A O 1
ATOM 1476 N N . ALA A 1 194 ? -16.188 -2.102 -9.508 1 97.56 194 ALA A N 1
ATOM 1477 C CA . ALA A 1 194 ? -16.547 -1.87 -10.906 1 97.56 194 ALA A CA 1
ATOM 1478 C C . ALA A 1 194 ? -15.664 -2.678 -11.844 1 97.56 194 ALA A C 1
ATOM 1480 O O . ALA A 1 194 ? -14.445 -2.727 -11.664 1 97.56 194 ALA A O 1
ATOM 1481 N N . ALA A 1 195 ? -16.25 -3.316 -12.836 1 97.25 195 ALA A N 1
ATOM 1482 C CA . ALA A 1 195 ? -15.508 -4.117 -13.812 1 97.25 195 ALA A CA 1
ATOM 1483 C C . ALA A 1 195 ? -15.508 -3.441 -15.18 1 97.25 195 ALA A C 1
ATOM 1485 O O . ALA A 1 195 ? -16.562 -3.053 -15.688 1 97.25 195 ALA A O 1
ATOM 1486 N N . LEU A 1 196 ? -14.344 -3.186 -15.734 1 97.06 196 LEU A N 1
ATOM 1487 C CA . LEU A 1 196 ? -14.164 -2.693 -17.094 1 97.06 196 LEU A CA 1
ATOM 1488 C C . LEU A 1 196 ? -13.609 -3.789 -18 1 97.06 196 LEU A C 1
ATOM 1490 O O . LEU A 1 196 ? -12.766 -4.582 -17.578 1 97.06 196 LEU A O 1
ATOM 1494 N N . ARG A 1 197 ? -14.078 -3.936 -19.25 1 97.06 197 ARG A N 1
ATOM 1495 C CA . ARG A 1 197 ? -13.648 -4.902 -20.25 1 97.06 197 ARG A CA 1
ATOM 1496 C C . ARG A 1 197 ? -13.242 -4.203 -21.547 1 97.06 197 ARG A C 1
ATOM 1498 O O . ARG A 1 197 ? -14.008 -3.396 -22.078 1 97.06 197 ARG A O 1
ATOM 1505 N N . GLY A 1 198 ? -12.094 -4.5 -21.969 1 95 198 GLY A N 1
ATOM 1506 C CA . GLY A 1 198 ? -11.688 -3.846 -23.203 1 95 198 GLY A CA 1
ATOM 1507 C C . GLY A 1 198 ? -10.383 -4.371 -23.766 1 95 198 GLY A C 1
ATOM 1508 O O . GLY A 1 198 ? -9.445 -4.652 -23 1 95 198 GLY A O 1
ATOM 1509 N N . GLY A 1 199 ? -10.297 -4.461 -25.062 1 96.19 199 GLY A N 1
ATOM 1510 C CA . GLY A 1 199 ? -9.078 -4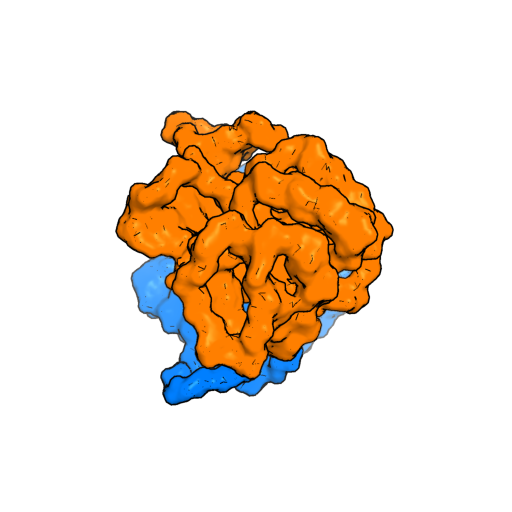.84 -25.75 1 96.19 199 GLY A CA 1
ATOM 1511 C C . GLY A 1 199 ? -8.5 -6.152 -25.25 1 96.19 199 GLY A C 1
ATOM 1512 O O . GLY A 1 199 ? -9.203 -7.16 -25.188 1 96.19 199 GLY A O 1
ATOM 1513 N N . ASP A 1 200 ? -7.109 -6.129 -25 1 93.19 200 ASP A N 1
ATOM 1514 C CA . ASP A 1 200 ? -6.402 -7.336 -24.594 1 93.19 200 ASP A CA 1
ATOM 1515 C C . ASP A 1 200 ? -5.742 -7.148 -23.219 1 93.19 200 ASP A C 1
ATOM 1517 O O . ASP A 1 200 ? -4.73 -7.785 -22.922 1 93.19 200 ASP A O 1
ATOM 1521 N N . VAL A 1 201 ? -6.375 -6.332 -22.375 1 93.56 201 VAL A N 1
ATOM 1522 C CA . VAL A 1 201 ? -5.82 -6.047 -21.062 1 93.56 201 VAL A CA 1
ATOM 1523 C C . VAL A 1 201 ? -5.691 -7.344 -20.266 1 93.56 201 VAL A C 1
ATOM 1525 O O . VAL A 1 201 ? -6.684 -8.039 -20.031 1 93.56 201 VAL A O 1
ATOM 1528 N N . ALA A 1 202 ? -4.441 -7.641 -19.844 1 91.88 202 ALA A N 1
ATOM 1529 C CA . ALA A 1 202 ? -4.191 -8.875 -19.094 1 91.88 202 ALA A CA 1
ATOM 1530 C C . ALA A 1 202 ? -4.859 -8.828 -17.734 1 91.88 202 ALA A C 1
ATOM 1532 O O . ALA A 1 202 ? -5.445 -9.82 -17.281 1 91.88 202 ALA A O 1
ATOM 1533 N N . GLY A 1 203 ? -4.754 -7.672 -17.094 1 95 203 GLY A N 1
ATOM 1534 C CA . GLY A 1 203 ? -5.367 -7.449 -15.797 1 95 203 GLY A CA 1
ATOM 1535 C C . GLY A 1 203 ? -4.859 -6.203 -15.102 1 95 203 GLY A C 1
ATOM 1536 O O . GLY A 1 203 ? -3.648 -5.98 -15.016 1 95 203 GLY A O 1
ATOM 1537 N N . LYS A 1 204 ? -5.754 -5.383 -14.75 1 97.69 204 LYS A N 1
ATOM 1538 C CA . LYS A 1 204 ? -5.457 -4.211 -13.93 1 97.69 204 LYS A CA 1
ATOM 1539 C C . LYS A 1 204 ? -6.445 -4.082 -12.781 1 97.69 204 LYS A C 1
ATOM 1541 O O . LYS A 1 204 ? -7.652 -4.227 -12.969 1 97.69 204 LYS A O 1
ATOM 1546 N N . HIS A 1 205 ? -5.977 -3.939 -11.625 1 98.56 205 HIS A N 1
ATOM 1547 C CA . HIS A 1 205 ? -6.789 -3.744 -10.43 1 98.56 205 HIS A CA 1
ATOM 1548 C C . HIS A 1 205 ? -6.359 -2.494 -9.664 1 98.56 205 HIS A C 1
ATOM 1550 O O . HIS A 1 205 ? -5.176 -2.322 -9.367 1 98.56 205 HIS A O 1
ATOM 1556 N N . THR A 1 206 ? -7.258 -1.604 -9.352 1 98.75 206 THR A N 1
ATOM 1557 C CA . THR A 1 206 ? -6.992 -0.403 -8.57 1 98.75 206 THR A CA 1
ATOM 1558 C C . THR A 1 206 ? -7.945 -0.313 -7.379 1 98.75 206 THR A C 1
ATOM 1560 O O . THR A 1 206 ? -9.156 -0.441 -7.539 1 98.75 206 THR A O 1
ATOM 1563 N N . ILE A 1 207 ? -7.379 -0.185 -6.215 1 98.75 207 ILE A N 1
ATOM 1564 C CA . ILE A 1 207 ? -8.141 0.105 -5.004 1 98.75 207 ILE A CA 1
ATOM 1565 C C . ILE A 1 207 ? -7.934 1.562 -4.602 1 98.75 207 ILE A C 1
ATOM 1567 O O . ILE A 1 207 ? -6.801 2.002 -4.402 1 98.75 207 ILE A O 1
ATOM 1571 N N . GLY A 1 208 ? -9.016 2.238 -4.477 1 98.69 208 GLY A N 1
ATOM 1572 C CA . GLY A 1 208 ? -8.945 3.621 -4.035 1 98.69 208 GLY A CA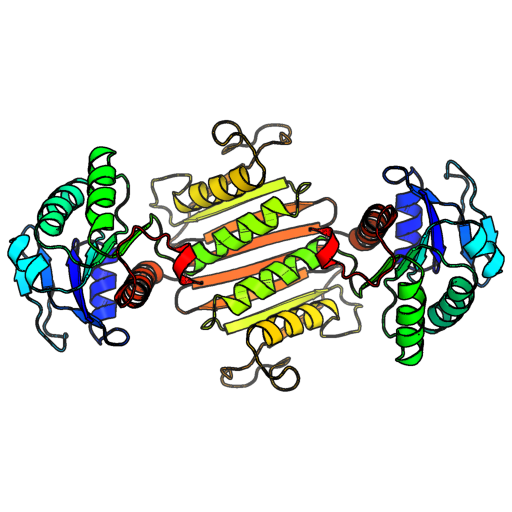 1
ATOM 1573 C C . GLY A 1 208 ? -9.469 3.828 -2.627 1 98.69 208 GLY A C 1
ATOM 1574 O O . GLY A 1 208 ? -10.469 3.223 -2.234 1 98.69 208 GLY A O 1
ATOM 1575 N N . PHE A 1 209 ? -8.773 4.602 -1.854 1 98.62 209 PHE A N 1
ATOM 1576 C CA . PHE A 1 209 ? -9.18 5.117 -0.55 1 98.62 209 PHE A CA 1
ATOM 1577 C C . PHE A 1 209 ? -9.375 6.625 -0.603 1 98.62 209 PHE A C 1
ATOM 1579 O O . PHE A 1 209 ? -8.398 7.383 -0.623 1 98.62 209 PHE A O 1
ATOM 1586 N N . TYR A 1 210 ? -10.594 7.035 -0.627 1 97.75 210 TYR A N 1
ATOM 1587 C CA . TYR A 1 210 ? -10.938 8.43 -0.902 1 97.75 210 TYR A CA 1
ATOM 1588 C C . TYR A 1 210 ? -11.359 9.148 0.372 1 97.75 210 TYR A C 1
ATOM 1590 O O . TYR A 1 210 ? -12.367 8.797 0.987 1 97.75 210 TYR A O 1
ATOM 1598 N N . LEU A 1 211 ? -10.547 10.094 0.768 1 95.75 211 LEU A N 1
ATOM 1599 C CA . LEU A 1 211 ? -10.797 10.969 1.902 1 95.75 211 LEU A CA 1
ATOM 1600 C C . LEU A 1 211 ? -11.188 12.367 1.43 1 95.75 211 LEU A C 1
ATOM 1602 O O . LEU A 1 211 ? -11.195 12.641 0.227 1 95.75 211 LEU A O 1
ATOM 1606 N N . GLU A 1 212 ? -11.633 13.18 2.406 1 92.75 212 GLU A N 1
ATOM 1607 C CA . GLU A 1 212 ? -11.852 14.586 2.076 1 92.75 212 GLU A CA 1
ATOM 1608 C C . GLU A 1 212 ? -10.523 15.32 1.865 1 92.75 212 GLU A C 1
ATOM 1610 O O . GLU A 1 212 ? -9.703 15.398 2.781 1 92.75 212 GLU A O 1
ATOM 1615 N N . GLY A 1 213 ? -10.281 15.727 0.646 1 95 213 GLY A N 1
ATOM 1616 C CA . GLY A 1 213 ? -9.117 16.547 0.336 1 95 213 GLY A CA 1
ATOM 1617 C C . GLY A 1 213 ? -7.938 15.742 -0.167 1 95 213 GLY A C 1
ATOM 1618 O O . GLY A 1 213 ? -6.938 16.312 -0.61 1 95 213 GLY A O 1
ATOM 1619 N N . GLU A 1 214 ? -7.988 14.484 -0.034 1 96.88 214 GLU A N 1
ATOM 1620 C CA . GLU A 1 214 ? -6.895 13.641 -0.512 1 96.88 214 GLU A CA 1
ATOM 1621 C C . GLU A 1 214 ? -7.359 12.203 -0.727 1 96.88 214 GLU A C 1
ATOM 1623 O O . GLU A 1 214 ? -8.406 11.797 -0.213 1 96.88 214 GLU A O 1
ATOM 1628 N N . TYR A 1 215 ? -6.625 11.469 -1.56 1 97.88 215 TYR A N 1
ATOM 1629 C CA . TYR A 1 215 ? -6.918 10.047 -1.705 1 97.88 215 TYR A CA 1
ATOM 1630 C C . TYR A 1 215 ? -5.66 9.273 -2.076 1 97.88 215 TYR A C 1
ATOM 1632 O O . TYR A 1 215 ? -4.676 9.852 -2.539 1 97.88 215 TYR A O 1
ATOM 1640 N N . ILE A 1 216 ? -5.727 7.949 -1.764 1 98.38 216 ILE A N 1
ATOM 1641 C CA . ILE A 1 216 ? -4.684 6.992 -2.117 1 98.38 216 ILE A CA 1
ATOM 1642 C C . ILE A 1 216 ? -5.246 5.949 -3.078 1 98.38 216 ILE A C 1
ATOM 1644 O O . ILE A 1 216 ? -6.363 5.461 -2.893 1 98.38 216 ILE A O 1
ATOM 1648 N N . GLU A 1 217 ? -4.438 5.645 -4.105 1 98.75 217 GLU A N 1
ATOM 1649 C CA . GLU A 1 217 ? -4.781 4.566 -5.027 1 98.75 217 GLU A CA 1
ATOM 1650 C C . GLU A 1 217 ? -3.648 3.547 -5.133 1 98.75 217 GLU A C 1
ATOM 1652 O O . GLU A 1 217 ? -2.498 3.912 -5.375 1 98.75 217 GLU A O 1
ATOM 1657 N N . LEU A 1 218 ? -3.988 2.305 -4.879 1 98.81 218 LEU A N 1
ATOM 1658 C CA . LEU A 1 218 ? -3.09 1.163 -5.023 1 98.81 218 LEU A CA 1
ATOM 1659 C C . LEU A 1 218 ? -3.434 0.352 -6.266 1 98.81 218 LEU A C 1
ATOM 1661 O O . LEU A 1 218 ? -4.531 -0.204 -6.367 1 98.81 218 LEU A O 1
ATOM 1665 N N . SER A 1 219 ? -2.502 0.272 -7.203 1 98.75 219 SER A N 1
ATOM 1666 C CA . SER A 1 219 ? -2.812 -0.378 -8.469 1 98.75 219 SER A CA 1
ATOM 1667 C C . SER A 1 219 ? -1.826 -1.502 -8.773 1 98.75 219 SER A C 1
ATOM 1669 O O . SER A 1 219 ? -0.625 -1.36 -8.531 1 98.75 219 SER A O 1
ATOM 1671 N N . HIS A 1 220 ? -2.303 -2.568 -9.211 1 98.69 220 HIS A N 1
ATOM 1672 C CA . HIS A 1 220 ? -1.531 -3.654 -9.805 1 98.69 220 HIS A CA 1
ATOM 1673 C C . HIS A 1 220 ? -1.848 -3.809 -11.289 1 98.69 220 HIS A C 1
ATOM 1675 O O . HIS A 1 220 ? -3.016 -3.789 -11.688 1 98.69 220 HIS A O 1
ATOM 1681 N N . THR A 1 221 ? -0.84 -3.908 -12.094 1 98.06 221 THR A N 1
ATOM 1682 C CA . THR A 1 221 ? -0.986 -4.148 -13.523 1 98.06 221 THR A CA 1
ATOM 1683 C C . THR A 1 221 ? -0.191 -5.383 -13.945 1 98.06 221 THR A C 1
ATOM 1685 O O . THR A 1 221 ? 1.013 -5.465 -13.695 1 98.06 221 THR A O 1
ATOM 1688 N N . ALA A 1 222 ? -0.889 -6.355 -14.484 1 96.38 222 ALA A N 1
ATOM 1689 C CA . ALA A 1 222 ? -0.231 -7.469 -15.164 1 96.38 222 ALA A CA 1
ATOM 1690 C C . ALA A 1 222 ? 0.063 -7.133 -16.625 1 96.38 222 ALA A C 1
ATOM 1692 O O . ALA A 1 222 ? -0.835 -6.734 -17.359 1 96.38 222 ALA A O 1
ATOM 1693 N N . THR A 1 223 ? 1.311 -7.207 -17.047 1 94.44 223 THR A N 1
ATOM 1694 C CA . THR A 1 223 ? 1.642 -6.93 -18.438 1 94.44 223 THR A CA 1
ATOM 1695 C C . THR A 1 223 ? 1.573 -8.203 -19.281 1 94.44 223 THR A C 1
ATOM 1697 O O . THR A 1 223 ? 1.519 -8.148 -20.5 1 94.44 223 THR A O 1
ATOM 1700 N N . ASN A 1 224 ? 1.659 -9.352 -18.641 1 90.81 224 ASN A N 1
ATOM 1701 C CA . ASN A 1 224 ? 1.401 -10.625 -19.281 1 90.81 224 ASN A CA 1
ATOM 1702 C C . ASN A 1 224 ? 1.02 -11.703 -18.281 1 90.81 224 ASN A C 1
ATOM 1704 O O . ASN A 1 224 ? 1.17 -11.516 -17.062 1 90.81 224 ASN A O 1
ATOM 1708 N N . ARG A 1 225 ? 0.601 -12.797 -18.828 1 89.69 225 ARG A N 1
ATOM 1709 C CA . ARG A 1 225 ? 0.005 -13.828 -17.984 1 89.69 225 ARG A CA 1
ATOM 1710 C C . ARG A 1 225 ? 1.074 -14.75 -17.406 1 89.69 225 ARG A C 1
ATOM 1712 O O . ARG A 1 225 ? 0.792 -15.555 -16.516 1 89.69 225 ARG A O 1
ATOM 1719 N N . SER A 1 226 ? 2.281 -14.609 -17.797 1 93.81 226 SER A N 1
ATOM 1720 C CA . SER A 1 226 ? 3.354 -15.469 -17.312 1 93.81 226 SER A CA 1
ATOM 1721 C C . SER A 1 226 ? 3.59 -15.266 -15.82 1 93.81 226 SER A C 1
ATOM 1723 O O . SER A 1 226 ? 4.23 -16.094 -15.172 1 93.81 226 SER A O 1
ATOM 1725 N N . ILE A 1 227 ? 3.059 -14.188 -15.281 1 94.06 227 ILE A N 1
ATOM 1726 C CA . ILE A 1 227 ? 3.291 -13.852 -13.875 1 94.06 227 ILE A CA 1
ATOM 1727 C C . ILE A 1 227 ? 2.629 -14.898 -12.984 1 94.06 227 ILE A C 1
ATOM 1729 O O . ILE A 1 227 ? 3.072 -15.133 -11.859 1 94.06 227 ILE A O 1
ATOM 1733 N N . PHE A 1 228 ? 1.631 -15.555 -13.477 1 94.31 228 PHE A N 1
ATOM 1734 C CA . PHE A 1 228 ? 0.96 -16.578 -12.688 1 94.31 228 PHE A CA 1
ATOM 1735 C C . PHE A 1 228 ? 1.793 -17.844 -12.633 1 94.31 228 PHE A C 1
ATOM 1737 O O . PHE A 1 228 ? 1.895 -18.484 -11.578 1 94.31 228 PHE A O 1
ATOM 1744 N N . ALA A 1 229 ? 2.381 -18.188 -13.773 1 96 229 ALA A N 1
ATOM 1745 C CA . ALA A 1 229 ? 3.297 -19.328 -13.828 1 96 229 ALA A CA 1
ATOM 1746 C C . ALA A 1 229 ? 4.535 -19.078 -12.969 1 96 229 ALA A C 1
ATOM 1748 O O . ALA A 1 229 ? 4.93 -19.922 -12.172 1 96 229 ALA A O 1
ATOM 1749 N N . LYS A 1 230 ? 5.059 -17.922 -13.109 1 95.12 230 LYS A N 1
ATOM 1750 C CA . LYS A 1 230 ? 6.242 -17.562 -12.336 1 95.12 230 LYS A CA 1
ATOM 1751 C C . LYS A 1 230 ? 5.949 -17.562 -10.836 1 95.12 230 LYS A C 1
ATOM 1753 O O . LYS A 1 230 ? 6.758 -18.047 -10.047 1 95.12 230 LYS A O 1
ATOM 1758 N N . GLY A 1 231 ? 4.805 -17.031 -10.523 1 96.06 231 GLY A N 1
ATOM 1759 C CA . GLY A 1 231 ? 4.398 -17.047 -9.133 1 96.06 231 GLY A CA 1
ATOM 1760 C C . GLY A 1 231 ? 4.297 -18.438 -8.555 1 96.06 231 GLY A C 1
ATOM 1761 O O . GLY A 1 231 ? 4.742 -18.703 -7.438 1 96.06 231 GLY A O 1
ATOM 1762 N N . ALA A 1 232 ? 3.764 -19.312 -9.305 1 97.25 232 ALA A N 1
ATOM 1763 C CA . ALA A 1 232 ? 3.635 -20.703 -8.867 1 97.25 232 ALA A CA 1
ATOM 1764 C C . ALA A 1 232 ? 5.004 -21.344 -8.664 1 97.25 232 ALA A C 1
ATOM 1766 O O . ALA A 1 232 ? 5.211 -22.094 -7.699 1 97.25 232 ALA A O 1
ATOM 1767 N N . LEU A 1 233 ? 5.91 -21.062 -9.547 1 97.19 233 LEU A N 1
ATOM 1768 C CA . LEU A 1 233 ? 7.258 -21.609 -9.445 1 97.19 233 LEU A CA 1
ATOM 1769 C C . LEU A 1 233 ? 7.98 -21.047 -8.227 1 97.19 233 LEU A C 1
ATOM 1771 O O . LEU A 1 233 ? 8.68 -21.766 -7.52 1 97.19 233 LEU A O 1
ATOM 1775 N N . GLU A 1 234 ? 7.766 -19.766 -7.961 1 95.62 234 GLU A N 1
ATOM 1776 C CA . GLU A 1 234 ? 8.344 -19.156 -6.773 1 95.62 234 GLU A CA 1
ATOM 1777 C C . GLU A 1 234 ? 7.793 -19.781 -5.5 1 95.62 234 GLU A C 1
ATOM 1779 O O . GLU A 1 234 ? 8.531 -20 -4.535 1 95.62 234 GLU A O 1
ATOM 1784 N N . VAL A 1 235 ? 6.547 -20.062 -5.547 1 97.06 235 VAL A N 1
ATOM 1785 C CA . VAL A 1 235 ? 5.906 -20.703 -4.406 1 97.06 235 VAL A CA 1
ATOM 1786 C C . VAL A 1 235 ? 6.492 -22.109 -4.207 1 97.06 235 VAL A C 1
ATOM 1788 O O . VAL A 1 235 ? 6.785 -22.5 -3.078 1 97.06 235 VAL A O 1
ATOM 1791 N N . ALA A 1 236 ? 6.676 -22.812 -5.273 1 97.81 236 ALA A N 1
ATOM 1792 C CA . ALA A 1 236 ? 7.266 -24.141 -5.199 1 97.81 236 ALA A CA 1
ATOM 1793 C C . ALA A 1 236 ? 8.656 -24.094 -4.57 1 97.81 236 ALA A C 1
ATOM 1795 O O . ALA A 1 236 ? 8.977 -24.891 -3.682 1 97.81 236 ALA A O 1
ATOM 1796 N N . LEU A 1 237 ? 9.445 -23.156 -4.988 1 96.88 237 LEU A N 1
ATOM 1797 C CA . LEU A 1 237 ? 10.789 -22.969 -4.438 1 96.88 237 LEU A CA 1
ATOM 1798 C C . LEU A 1 237 ? 10.727 -22.703 -2.939 1 96.88 237 LEU A C 1
ATOM 1800 O O . LEU A 1 237 ? 11.516 -23.25 -2.17 1 96.88 237 LEU A O 1
ATOM 1804 N N . TRP A 1 238 ? 9.805 -21.938 -2.557 1 96.12 238 TRP A N 1
ATOM 1805 C CA . TRP A 1 238 ? 9.656 -21.531 -1.164 1 96.12 238 TRP A CA 1
ATOM 1806 C C . TRP A 1 238 ? 9.188 -22.688 -0.301 1 96.12 238 TRP A C 1
ATOM 1808 O O . TRP A 1 238 ? 9.641 -22.859 0.834 1 96.12 238 TRP A O 1
ATOM 1818 N N . LEU A 1 239 ? 8.344 -23.547 -0.825 1 97.75 239 LEU A N 1
ATOM 1819 C CA . LEU A 1 239 ? 7.754 -24.656 -0.083 1 97.75 239 LEU A CA 1
ATOM 1820 C C . LEU A 1 239 ? 8.758 -25.781 0.106 1 97.75 239 LEU A C 1
ATOM 1822 O O . LEU A 1 239 ? 8.578 -26.656 0.965 1 97.75 239 LEU A O 1
ATOM 1826 N N . LYS A 1 240 ? 9.781 -25.844 -0.662 1 96.25 240 LYS A N 1
ATOM 1827 C CA . LYS A 1 240 ? 10.742 -26.953 -0.71 1 96.25 240 LYS A CA 1
ATOM 1828 C C . LYS A 1 240 ? 11.258 -27.281 0.685 1 96.25 240 LYS A C 1
ATOM 1830 O O . LYS A 1 240 ? 11.438 -28.453 1.02 1 96.25 240 LYS A O 1
ATOM 1835 N N . ASP A 1 241 ? 11.43 -26.312 1.588 1 93.06 241 ASP A N 1
ATOM 1836 C CA . ASP A 1 241 ? 12.055 -26.531 2.891 1 93.06 241 ASP A CA 1
ATOM 1837 C C . ASP A 1 241 ? 11.07 -26.234 4.023 1 93.06 241 ASP A C 1
ATOM 1839 O O . ASP A 1 241 ? 11.484 -25.984 5.156 1 93.06 241 ASP A O 1
ATOM 1843 N N . LYS A 1 242 ? 9.828 -26.344 3.723 1 97.12 242 LYS A N 1
ATOM 1844 C CA . LYS A 1 242 ? 8.836 -26.016 4.738 1 97.12 242 LYS A CA 1
ATOM 1845 C C . LYS A 1 242 ? 8.234 -27.281 5.344 1 97.12 242 LYS A C 1
ATOM 1847 O O . LYS A 1 242 ? 8.289 -28.344 4.738 1 97.12 242 LYS A O 1
ATOM 1852 N N . ALA A 1 243 ? 7.754 -27.125 6.52 1 97.69 243 ALA A N 1
ATOM 1853 C CA . ALA A 1 243 ? 7.059 -28.219 7.195 1 97.69 243 ALA A CA 1
ATOM 1854 C C . ALA A 1 243 ? 5.684 -28.453 6.578 1 97.69 243 ALA A C 1
ATOM 1856 O O . ALA A 1 243 ? 5.141 -27.594 5.902 1 97.69 243 ALA A O 1
ATOM 1857 N N . ALA A 1 244 ? 5.148 -29.641 6.895 1 98.25 244 ALA A N 1
ATOM 1858 C CA . ALA A 1 244 ? 3.826 -30 6.395 1 98.25 244 ALA A CA 1
ATOM 1859 C C . ALA A 1 244 ? 2.746 -29.109 6.996 1 98.25 244 ALA A C 1
ATOM 1861 O O . ALA A 1 244 ? 2.549 -29.094 8.211 1 98.25 244 ALA A O 1
ATOM 1862 N N . LYS A 1 245 ? 2.121 -28.391 6.145 1 97.88 245 LYS A N 1
ATOM 1863 C CA . LYS A 1 245 ? 0.94 -27.594 6.488 1 97.88 245 LYS A CA 1
ATOM 1864 C C . LYS A 1 245 ? 0.381 -26.875 5.266 1 97.88 245 LYS A C 1
ATOM 1866 O O . LYS A 1 245 ? 1.024 -26.844 4.215 1 97.88 245 LYS A O 1
ATOM 1871 N N . LYS A 1 246 ? -0.804 -26.453 5.375 1 97.81 246 LYS A N 1
ATOM 1872 C CA . LYS A 1 246 ? -1.391 -25.625 4.324 1 97.81 246 LYS A CA 1
ATOM 1873 C C . LYS A 1 246 ? -0.965 -24.172 4.477 1 97.81 246 LYS A C 1
ATOM 1875 O O . LYS A 1 246 ? -1.302 -23.516 5.469 1 97.81 246 LYS A O 1
ATOM 1880 N N . TYR A 1 247 ? -0.287 -23.672 3.455 1 97.38 247 TYR A N 1
ATOM 1881 C CA . TYR A 1 247 ? 0.225 -22.312 3.494 1 97.38 247 TYR A CA 1
ATOM 1882 C C . TYR A 1 247 ? -0.65 -21.375 2.666 1 97.38 247 TYR A C 1
ATOM 1884 O O . TYR A 1 247 ? -1.373 -21.812 1.772 1 97.38 247 TYR A O 1
ATOM 1892 N N . GLU A 1 248 ? -0.542 -20.094 3.029 1 94.75 248 GLU A N 1
ATOM 1893 C CA . GLU A 1 248 ? -1.131 -19 2.242 1 94.75 248 GLU A CA 1
ATOM 1894 C C . GLU A 1 248 ? -0.057 -18.219 1.493 1 94.75 248 GLU A C 1
ATOM 1896 O O . GLU A 1 248 ? 1.083 -18.125 1.953 1 94.75 248 GLU A O 1
ATOM 1901 N N . ILE A 1 249 ? -0.463 -17.719 0.373 1 94.19 249 ILE A N 1
ATOM 1902 C CA . ILE A 1 249 ? 0.501 -17.094 -0.521 1 94.19 249 ILE A CA 1
ATOM 1903 C C . ILE A 1 249 ? 1.165 -15.914 0.185 1 94.19 249 ILE A C 1
ATOM 1905 O O . ILE A 1 249 ? 2.342 -15.633 -0.045 1 94.19 249 ILE A O 1
ATOM 1909 N N . ASN A 1 250 ? 0.497 -15.273 1.089 1 90.56 250 ASN A N 1
ATOM 1910 C CA . ASN A 1 250 ? 1.062 -14.133 1.801 1 90.56 250 ASN A CA 1
ATOM 1911 C C . ASN A 1 250 ? 2.242 -14.539 2.674 1 90.56 250 ASN A C 1
ATOM 1913 O O . ASN A 1 250 ? 3.061 -13.703 3.057 1 90.56 250 ASN A O 1
ATOM 1917 N N . GLU A 1 251 ? 2.332 -15.75 2.998 1 93.12 251 GLU A N 1
ATOM 1918 C CA . GLU A 1 251 ? 3.373 -16.234 3.898 1 93.12 251 GLU A CA 1
ATOM 1919 C C . GLU A 1 251 ? 4.723 -16.312 3.189 1 93.12 251 GLU A C 1
ATOM 1921 O O . GLU A 1 251 ? 5.762 -16.453 3.836 1 93.12 251 GLU A O 1
ATOM 1926 N N . ILE A 1 252 ? 4.695 -16.188 1.895 1 91.88 252 ILE A N 1
ATOM 1927 C CA . ILE A 1 252 ? 5.938 -16.297 1.138 1 91.88 252 ILE A CA 1
ATOM 1928 C C . ILE A 1 252 ? 6.848 -15.117 1.453 1 91.88 252 ILE A C 1
ATOM 1930 O O . ILE A 1 252 ? 8.055 -15.164 1.204 1 91.88 252 ILE A O 1
ATOM 1934 N N . PHE A 1 253 ? 6.285 -14.039 1.973 1 89.5 253 PHE A N 1
ATOM 1935 C CA . PHE A 1 253 ? 7.035 -12.812 2.217 1 89.5 253 PHE A CA 1
ATOM 1936 C C . PHE A 1 253 ? 7.621 -12.812 3.623 1 89.5 253 PHE A C 1
ATOM 1938 O O . PHE A 1 253 ? 8.305 -11.867 4.016 1 89.5 253 PHE A O 1
ATOM 1945 N N . ASP A 1 254 ? 7.242 -13.695 4.512 1 82.25 254 ASP A N 1
ATOM 1946 C CA . ASP A 1 254 ? 7.699 -13.742 5.895 1 82.25 254 ASP A CA 1
ATOM 1947 C C . ASP A 1 254 ? 9.062 -14.422 6 1 82.25 254 ASP A C 1
ATOM 1949 O O . ASP A 1 254 ? 9.352 -15.367 5.262 1 82.25 254 ASP A O 1
ATOM 1953 N N . MET B 1 1 ? -10.281 20.875 23.547 1 95.62 1 MET B N 1
ATOM 1954 C CA . MET B 1 1 ? -8.914 21.312 23.812 1 95.62 1 MET B CA 1
ATOM 1955 C C . MET B 1 1 ? -8.641 22.672 23.188 1 95.62 1 MET B C 1
ATOM 1957 O O . MET B 1 1 ? -9.062 22.938 22.062 1 95.62 1 MET B O 1
ATOM 1961 N N . LYS B 1 2 ? -7.957 23.531 23.906 1 96.69 2 LYS B N 1
ATOM 1962 C CA . LYS B 1 2 ? -7.645 24.875 23.469 1 96.69 2 LYS B CA 1
ATOM 1963 C C . LYS B 1 2 ? -6.395 24.891 22.594 1 96.69 2 LYS B C 1
ATOM 1965 O O . LYS B 1 2 ? -5.32 24.484 23.031 1 96.69 2 LYS B O 1
ATOM 1970 N N . ILE B 1 3 ? -6.586 25.453 21.359 1 98 3 ILE B N 1
ATOM 1971 C CA . ILE B 1 3 ? -5.504 25.422 20.375 1 98 3 ILE B CA 1
ATOM 1972 C C . ILE B 1 3 ? -4.922 26.812 20.188 1 98 3 ILE B C 1
ATOM 1974 O O . ILE B 1 3 ? -5.664 27.781 20.016 1 98 3 ILE B O 1
ATOM 1978 N N . GLY B 1 4 ? -3.641 26.922 20.297 1 98.19 4 GLY B N 1
ATOM 1979 C CA . GLY B 1 4 ? -2.922 28.109 19.859 1 98.19 4 GLY B CA 1
ATOM 1980 C C . GLY B 1 4 ? -2.254 27.922 18.5 1 98.19 4 GLY B C 1
ATOM 1981 O O . GLY B 1 4 ? -1.611 26.906 18.25 1 98.19 4 GLY B O 1
ATOM 1982 N N . VAL B 1 5 ? -2.396 28.906 17.594 1 97.75 5 VAL B N 1
ATOM 1983 C CA . VAL B 1 5 ? -1.808 28.812 16.266 1 97.75 5 VAL B CA 1
ATOM 1984 C C . VAL B 1 5 ? -0.612 29.75 16.156 1 97.75 5 VAL B C 1
ATOM 1986 O O . VAL B 1 5 ? -0.737 30.953 16.406 1 97.75 5 VAL B O 1
ATOM 1989 N N . TYR B 1 6 ? 0.55 29.172 15.93 1 97.56 6 TYR B N 1
ATOM 1990 C CA . TYR B 1 6 ? 1.795 29.891 15.688 1 97.56 6 TYR B CA 1
ATOM 1991 C C . TYR B 1 6 ? 2.123 29.906 14.195 1 97.56 6 TYR B C 1
ATOM 1993 O O . TYR B 1 6 ? 2.332 28.859 13.586 1 97.56 6 TYR B O 1
ATOM 2001 N N . GLY B 1 7 ? 2.104 31.031 13.578 1 94.25 7 GLY B N 1
ATOM 2002 C CA . GLY B 1 7 ? 2.242 31.172 12.133 1 94.25 7 GLY B CA 1
ATOM 2003 C C . GLY B 1 7 ? 0.91 31.281 11.414 1 94.25 7 GLY B C 1
ATOM 2004 O O . GLY B 1 7 ? 0.727 30.703 10.344 1 94.25 7 GLY B O 1
ATOM 2005 N N . ALA B 1 8 ? -0.043 32 11.945 1 92.75 8 ALA B N 1
ATOM 2006 C CA . ALA B 1 8 ? -1.431 32.094 11.492 1 92.75 8 ALA B CA 1
ATOM 2007 C C . ALA B 1 8 ? -1.538 32.844 10.164 1 92.75 8 ALA B C 1
ATOM 2009 O O . ALA B 1 8 ? -2.5 32.656 9.422 1 92.75 8 ALA B O 1
ATOM 2010 N N . SER B 1 9 ? -0.591 33.656 9.852 1 90.12 9 SER B N 1
ATOM 2011 C CA . SER B 1 9 ? -0.667 34.469 8.648 1 90.12 9 SER B CA 1
ATOM 2012 C C . SER B 1 9 ? -0.132 33.719 7.434 1 90.12 9 SER B C 1
ATOM 2014 O O . SER B 1 9 ? -0.312 34.156 6.297 1 90.12 9 SER B O 1
ATOM 2016 N N . GLY B 1 10 ? 0.536 32.594 7.703 1 89.69 10 GLY B N 1
ATOM 2017 C CA . GLY B 1 10 ? 1.062 31.812 6.602 1 89.69 10 GLY B CA 1
ATOM 2018 C C . GLY B 1 10 ? -0.003 31 5.887 1 89.69 10 GLY B C 1
ATOM 2019 O O . GLY B 1 10 ? -1.165 31 6.297 1 89.69 10 GLY B O 1
ATOM 2020 N N . ARG B 1 11 ? 0.375 30.344 4.82 1 89 11 ARG B N 1
ATOM 2021 C CA . ARG B 1 11 ? -0.533 29.578 3.965 1 89 11 ARG B CA 1
ATOM 2022 C C . ARG B 1 11 ? -1.276 28.516 4.762 1 89 11 ARG B C 1
ATOM 2024 O O . ARG B 1 11 ? -2.508 28.469 4.75 1 89 11 ARG B O 1
ATOM 2031 N N . ILE B 1 12 ? -0.517 27.672 5.496 1 92.31 12 ILE B N 1
ATOM 2032 C CA . ILE B 1 12 ? -1.145 26.594 6.254 1 92.31 12 ILE B CA 1
ATOM 2033 C C . ILE B 1 12 ? -1.849 27.172 7.48 1 92.31 12 ILE B C 1
ATOM 2035 O O . ILE B 1 12 ? -2.906 26.688 7.887 1 92.31 12 ILE B O 1
ATOM 2039 N N . GLY B 1 13 ? -1.255 28.203 8.094 1 94 13 GLY B N 1
ATOM 2040 C CA . GLY B 1 13 ? -1.88 28.859 9.227 1 94 13 GLY B CA 1
ATOM 2041 C C . GLY B 1 13 ? -3.291 29.344 8.938 1 94 13 GLY B C 1
ATOM 2042 O O . GLY B 1 13 ? -4.203 29.125 9.734 1 94 13 GLY B O 1
ATOM 2043 N N . LYS B 1 14 ? -3.465 29.938 7.805 1 93.38 14 LYS B N 1
ATOM 2044 C CA . LYS B 1 14 ? -4.781 30.422 7.41 1 93.38 14 LYS B CA 1
ATOM 2045 C C . LYS B 1 14 ? -5.773 29.281 7.254 1 93.38 14 LYS B C 1
ATOM 2047 O O . LYS B 1 14 ? -6.949 29.406 7.609 1 93.38 14 LYS B O 1
ATOM 2052 N N . LEU B 1 15 ? -5.281 28.203 6.699 1 94.31 15 LEU B N 1
ATOM 2053 C CA . LEU B 1 15 ? -6.133 27.031 6.531 1 94.31 15 LEU B CA 1
ATOM 2054 C C . LEU B 1 15 ? -6.512 26.438 7.883 1 94.31 15 LEU B C 1
ATOM 2056 O O . LEU B 1 15 ? -7.633 25.969 8.062 1 94.31 15 LEU B O 1
ATOM 2060 N N . LEU B 1 16 ? -5.582 26.5 8.828 1 95.75 16 LEU B N 1
ATOM 2061 C CA . LEU B 1 16 ? -5.859 26.062 10.188 1 95.75 16 LEU B CA 1
ATOM 2062 C C . LEU B 1 16 ? -6.992 26.859 10.805 1 95.75 16 LEU B C 1
ATOM 2064 O O . LEU B 1 16 ? -7.922 26.297 11.383 1 95.75 16 LEU B O 1
ATOM 2068 N N . LEU B 1 17 ? -6.871 28.141 10.617 1 94.62 17 LEU B N 1
ATOM 2069 C CA . LEU B 1 17 ? -7.887 29.031 11.164 1 94.62 17 LEU B CA 1
ATOM 2070 C C . LEU B 1 17 ? -9.25 28.734 10.547 1 94.62 17 LEU B C 1
ATOM 2072 O O . LEU B 1 17 ? -10.266 28.734 11.25 1 94.62 17 LEU B O 1
ATOM 2076 N N . GLU B 1 18 ? -9.234 28.469 9.289 1 93.38 18 GLU B N 1
ATOM 2077 C CA . GLU B 1 18 ? -10.477 28.156 8.602 1 93.38 18 GLU B CA 1
ATOM 2078 C C . GLU B 1 18 ? -11.117 26.891 9.172 1 93.38 18 GLU B C 1
ATOM 2080 O O . GLU B 1 18 ? -12.328 26.844 9.406 1 93.38 18 GLU B O 1
ATOM 2085 N N . GLU B 1 19 ? -10.305 25.891 9.398 1 93.25 19 GLU B N 1
ATOM 2086 C CA . GLU B 1 19 ? -10.812 24.625 9.922 1 93.25 19 GLU B CA 1
ATOM 2087 C C . GLU B 1 19 ? -11.297 24.781 11.359 1 93.25 19 GLU B C 1
ATOM 2089 O O . GLU B 1 19 ? -12.219 24.094 11.789 1 93.25 19 GLU B O 1
ATOM 2094 N N . LEU B 1 20 ? -10.766 25.734 12.086 1 94.75 20 LEU B N 1
ATOM 2095 C CA . LEU B 1 20 ? -11.07 25.906 13.5 1 94.75 20 LEU B CA 1
ATOM 2096 C C . LEU B 1 20 ? -12.266 26.828 13.688 1 94.75 20 LEU B C 1
ATOM 2098 O O . LEU B 1 20 ? -12.812 26.922 14.789 1 94.75 20 LEU B O 1
ATOM 2102 N N . LYS B 1 21 ? -12.664 27.516 12.609 1 89.38 21 LYS B N 1
ATOM 2103 C CA . LYS B 1 21 ? -13.758 28.484 12.68 1 89.38 21 LYS B CA 1
ATOM 2104 C C . LYS B 1 21 ? -15.016 27.844 13.266 1 89.38 21 LYS B C 1
ATOM 2106 O O . LYS B 1 21 ? -15.672 28.438 14.125 1 89.38 21 LYS B O 1
ATOM 2111 N N . GLY B 1 22 ? -15.43 26.734 12.844 1 81.81 22 GLY B N 1
ATOM 2112 C CA . GLY B 1 22 ? -16.656 26.094 13.297 1 81.81 22 GLY B CA 1
ATOM 2113 C C . GLY B 1 22 ? -16.406 25.047 14.367 1 81.81 22 GLY B C 1
ATOM 2114 O O . GLY B 1 22 ? -17.328 24.328 14.766 1 81.81 22 GLY B O 1
ATOM 2115 N N . GLY B 1 23 ? -15.258 25.109 14.812 1 84.31 23 GLY B N 1
ATOM 2116 C CA . GLY B 1 23 ? -14.93 24.016 15.719 1 84.31 23 GLY B CA 1
ATOM 2117 C C . GLY B 1 23 ? -14.555 22.734 15.008 1 84.31 23 GLY B C 1
ATOM 2118 O O . GLY B 1 23 ? -15.062 22.453 13.922 1 84.31 23 GLY B O 1
ATOM 2119 N N . TYR B 1 24 ? -13.398 22.234 15.312 1 91.75 24 TYR B N 1
ATOM 2120 C CA . TYR B 1 24 ? -12.938 20.969 14.734 1 91.75 24 TYR B CA 1
ATOM 2121 C C . TYR B 1 24 ? -12.938 19.859 15.773 1 91.75 24 TYR B C 1
ATOM 2123 O O . TYR B 1 24 ? -12 19.734 16.562 1 91.75 24 TYR B O 1
ATOM 2131 N N . LYS B 1 25 ? -14.047 19.047 15.773 1 93.38 25 LYS B N 1
ATOM 2132 C CA . LYS B 1 25 ? -14.172 17.906 16.672 1 93.38 25 LYS B CA 1
ATOM 2133 C C . LYS B 1 25 ? -13.883 18.297 18.109 1 93.38 25 LYS B C 1
ATOM 2135 O O . LYS B 1 25 ? -13.141 17.609 18.812 1 93.38 25 LYS B O 1
ATOM 2140 N N . GLY B 1 26 ? -14.289 19.453 18.469 1 92.31 26 GLY B N 1
ATOM 2141 C CA . GLY B 1 26 ? -14.164 19.875 19.859 1 92.31 26 GLY B CA 1
ATOM 2142 C C . GLY B 1 26 ? -12.953 20.75 20.109 1 92.31 26 GLY B C 1
ATOM 2143 O O . GLY B 1 26 ? -12.812 21.328 21.188 1 92.31 26 GLY B O 1
ATOM 2144 N N . LEU B 1 27 ? -12.094 20.906 19.125 1 95.75 27 LEU B N 1
ATOM 2145 C CA . LEU B 1 27 ? -10.969 21.844 19.234 1 95.75 27 LEU B CA 1
ATOM 2146 C C . LEU B 1 27 ? -11.438 23.281 19.047 1 95.75 27 LEU B C 1
ATOM 2148 O O . LEU B 1 27 ? -12.281 23.562 18.188 1 95.75 27 LEU B O 1
ATOM 2152 N N . VAL B 1 28 ? -10.844 24.156 19.906 1 94.81 28 VAL B N 1
ATOM 2153 C CA . VAL B 1 28 ? -11.242 25.562 19.828 1 94.81 28 VAL B CA 1
ATOM 2154 C C . VAL B 1 28 ? -10 26.438 19.719 1 94.81 28 VAL B C 1
ATOM 2156 O O . VAL B 1 28 ? -8.992 26.188 20.391 1 94.81 28 VAL B O 1
ATOM 2159 N N . LEU B 1 29 ? -10.102 27.453 18.875 1 96.44 29 LEU B N 1
ATOM 2160 C CA . LEU B 1 29 ? -9.016 28.422 18.766 1 96.44 29 LEU B CA 1
ATOM 2161 C C . LEU B 1 29 ? -8.992 29.328 20 1 96.44 29 LEU B C 1
ATOM 2163 O O . LEU B 1 29 ? -9.961 30.047 20.266 1 96.44 29 LEU B O 1
ATOM 2167 N N . SER B 1 30 ? -7.902 29.297 20.703 1 96.81 30 SER B N 1
ATOM 2168 C CA . SER B 1 30 ? -7.855 30.078 21.938 1 96.81 30 SER B CA 1
ATOM 2169 C C . SER B 1 30 ? -6.848 31.219 21.844 1 96.81 30 SER B C 1
ATOM 2171 O O . SER B 1 30 ? -6.984 32.219 22.516 1 96.81 30 SER B O 1
ATOM 2173 N N . SER B 1 31 ? -5.855 31.078 21.031 1 97.06 31 SER B N 1
ATOM 2174 C CA . SER B 1 31 ? -4.855 32.125 20.906 1 97.06 31 SER B CA 1
ATOM 2175 C C . SER B 1 31 ? -4.172 32.094 19.547 1 97.06 31 SER B C 1
ATOM 2177 O O . SER B 1 31 ? -4.102 31.016 18.906 1 97.06 31 SER B O 1
ATOM 2179 N N . VAL B 1 32 ? -3.75 33.219 19.078 1 96.75 32 VAL B N 1
ATOM 2180 C CA . VAL B 1 32 ? -3.012 33.406 17.828 1 96.75 32 VAL B CA 1
ATOM 2181 C C . VAL B 1 32 ? -1.812 34.312 18.062 1 96.75 32 VAL B C 1
ATOM 2183 O O . VAL B 1 32 ? -1.952 35.406 18.641 1 96.75 32 VAL B O 1
ATOM 2186 N N . PHE B 1 33 ? -0.693 33.781 17.656 1 95.69 33 PHE B N 1
ATOM 2187 C CA . PHE B 1 33 ? 0.496 34.625 17.734 1 95.69 33 PHE B CA 1
ATOM 2188 C C . PHE B 1 33 ? 0.696 35.438 16.453 1 95.69 33 PHE B C 1
ATOM 2190 O O . PHE B 1 33 ? 0.666 34.875 15.359 1 95.69 33 PHE B O 1
ATOM 2197 N N . VAL B 1 34 ? 0.85 36.688 16.562 1 90.38 34 VAL B N 1
ATOM 2198 C CA . VAL B 1 34 ? 1.086 37.562 15.414 1 90.38 34 VAL B CA 1
ATOM 2199 C C . VAL B 1 34 ? 2.365 38.375 15.625 1 90.38 34 VAL B C 1
ATOM 2201 O O . VAL B 1 34 ? 2.662 38.781 16.734 1 90.38 34 VAL B O 1
ATOM 2204 N N . ARG B 1 35 ? 3.26 38.438 14.617 1 81.69 35 ARG B N 1
ATOM 2205 C CA . ARG B 1 35 ? 4.48 39.219 14.727 1 81.69 35 ARG B CA 1
ATOM 2206 C C . ARG B 1 35 ? 4.18 40.719 14.641 1 81.69 35 ARG B C 1
ATOM 2208 O O . ARG B 1 35 ? 4.691 41.5 15.438 1 81.69 35 ARG B O 1
ATOM 2215 N N . GLN B 1 36 ? 3.402 41.062 13.688 1 76.19 36 GLN B N 1
ATOM 2216 C CA . GLN B 1 36 ? 2.99 42.469 13.539 1 76.19 36 GLN B CA 1
ATOM 2217 C C . GLN B 1 36 ? 1.474 42.594 13.625 1 76.19 36 GLN B C 1
ATOM 2219 O O . GLN B 1 36 ? 0.822 41.875 14.383 1 76.19 36 GLN B O 1
ATOM 2224 N N . LYS B 1 37 ? 0.774 43.344 12.82 1 70.44 37 LYS B N 1
ATOM 2225 C CA . LYS B 1 37 ? -0.668 43.562 12.859 1 70.44 37 LYS B CA 1
ATOM 2226 C C . LYS B 1 37 ? -1.425 42.375 12.273 1 70.44 37 LYS B C 1
ATOM 2228 O O . LYS B 1 37 ? -1.021 41.812 11.258 1 70.44 37 LYS B O 1
ATOM 2233 N N . CYS B 1 38 ? -2.336 41.875 13.156 1 66.81 38 CYS B N 1
ATOM 2234 C CA . CYS B 1 38 ? -3.191 40.781 12.719 1 66.81 38 CYS B CA 1
ATOM 2235 C C . CYS B 1 38 ? -4.336 41.281 11.852 1 66.81 38 CYS B C 1
ATOM 2237 O O . CYS B 1 38 ? -5.137 42.125 12.305 1 66.81 38 CYS B O 1
ATOM 2239 N N . GLU B 1 39 ? -4.34 40.938 10.633 1 77.44 39 GLU B N 1
ATOM 2240 C CA . GLU B 1 39 ? -5.402 41.406 9.742 1 77.44 39 GLU B CA 1
ATOM 2241 C C . GLU B 1 39 ? -6.5 40.344 9.609 1 77.44 39 GLU B C 1
ATOM 2243 O O . GLU B 1 39 ? -7.41 40.5 8.789 1 77.44 39 GLU B O 1
ATOM 2248 N N . ILE B 1 40 ? -6.363 39.375 10.422 1 80.88 40 ILE B N 1
ATOM 2249 C CA . ILE B 1 40 ? -7.352 38.281 10.328 1 80.88 40 ILE B CA 1
ATOM 2250 C C . ILE B 1 40 ? -8.617 38.688 11.094 1 80.88 40 ILE B C 1
ATOM 2252 O O . ILE B 1 40 ? -8.539 39.219 12.203 1 80.88 40 ILE B O 1
ATOM 2256 N N . ASP B 1 41 ? -9.766 38.531 10.516 1 84.44 41 ASP B N 1
ATOM 2257 C CA . ASP B 1 41 ? -11.062 38.812 11.133 1 84.44 41 ASP B CA 1
ATOM 2258 C C . ASP B 1 41 ? -11.57 37.562 11.883 1 84.44 41 ASP B C 1
ATOM 2260 O O . ASP B 1 41 ? -11.828 36.531 11.273 1 84.44 41 ASP B O 1
ATOM 2264 N N . PHE B 1 42 ? -11.711 37.75 13.203 1 89.12 42 PHE B N 1
ATOM 2265 C CA . PHE B 1 42 ? -12.109 36.594 14.031 1 89.12 42 PHE B CA 1
ATOM 2266 C C . PHE B 1 42 ? -13.578 36.719 14.406 1 89.12 42 PHE B C 1
ATOM 2268 O O . PHE B 1 42 ? -14.047 36 15.312 1 89.12 42 PHE B O 1
ATOM 2275 N N . SER B 1 43 ? -14.289 37.5 13.703 1 86 43 SER B N 1
ATOM 2276 C CA . SER B 1 43 ? -15.695 37.75 14.031 1 86 43 SER B CA 1
ATOM 2277 C C . SER B 1 43 ? -16.531 36.5 13.797 1 86 43 SER B C 1
ATOM 2279 O O . SER B 1 43 ? -17.578 36.312 14.438 1 86 43 SER B O 1
ATOM 2281 N N . SER B 1 44 ? -16.109 35.656 12.984 1 84.06 44 SER B N 1
ATOM 2282 C CA . SER B 1 44 ? -16.891 34.469 12.617 1 84.06 44 SER B CA 1
ATOM 2283 C C . SER B 1 44 ? -16.609 33.312 13.562 1 84.06 44 SER B C 1
ATOM 2285 O O . SER B 1 44 ? -17.234 32.25 13.453 1 84.06 44 SER B O 1
ATOM 2287 N N . PHE B 1 45 ? -15.75 33.531 14.508 1 88 45 PHE B N 1
ATOM 2288 C CA . PHE B 1 45 ? -15.406 32.438 15.43 1 88 45 PHE B CA 1
ATOM 2289 C C . PHE B 1 45 ? -16.328 32.469 16.641 1 88 45 PHE B C 1
ATOM 2291 O O . PHE B 1 45 ? -16.797 33.531 17.062 1 88 45 PHE B O 1
ATOM 2298 N N . SER B 1 46 ? -16.703 31.312 17.156 1 79.81 46 SER B N 1
ATOM 2299 C CA . SER B 1 46 ? -17.578 31.219 18.312 1 79.81 46 SER B CA 1
ATOM 2300 C C . SER B 1 46 ? -16.969 31.938 19.516 1 79.81 46 SER B C 1
ATOM 2302 O O . SER B 1 46 ? -17.703 32.5 20.328 1 79.81 46 SER B O 1
ATOM 2304 N N . HIS B 1 47 ? -15.695 31.859 19.688 1 84 47 HIS B N 1
ATOM 2305 C CA . HIS B 1 47 ? -14.961 32.562 20.734 1 84 47 HIS B CA 1
ATOM 2306 C C . HIS B 1 47 ? -13.766 33.312 20.172 1 84 47 HIS B C 1
ATOM 2308 O O . HIS B 1 47 ? -13.055 32.812 19.297 1 84 47 HIS B O 1
ATOM 2314 N N . LYS B 1 48 ? -13.672 34.531 20.609 1 89 48 LYS B N 1
ATOM 2315 C CA . LYS B 1 48 ? -12.547 35.344 20.141 1 89 48 LYS B CA 1
ATOM 2316 C C . LYS B 1 48 ? -11.242 34.875 20.781 1 89 48 LYS B C 1
ATOM 2318 O O . LYS B 1 48 ? -11.133 34.781 22.016 1 89 48 LYS B O 1
ATOM 2323 N N . PRO B 1 49 ? -10.336 34.531 19.969 1 94.5 49 PRO B N 1
ATOM 2324 C CA . PRO B 1 49 ? -9.047 34.125 20.531 1 94.5 49 PRO B CA 1
ATOM 2325 C C . PRO B 1 49 ? -8.219 35.312 21.047 1 94.5 49 PRO B C 1
ATOM 2327 O O . PRO B 1 49 ? -8.477 36.438 20.672 1 94.5 49 PRO B O 1
ATOM 2330 N N . LEU B 1 50 ? -7.312 35 21.953 1 95.5 50 LEU B N 1
ATOM 2331 C CA . LEU B 1 50 ? -6.293 36 22.312 1 95.5 50 LEU B CA 1
ATOM 2332 C C . LEU B 1 50 ? -5.316 36.188 21.156 1 95.5 50 LEU B C 1
ATOM 2334 O O . LEU B 1 50 ? -4.664 35.25 20.719 1 95.5 50 LEU B O 1
ATOM 2338 N N . VAL B 1 51 ? -5.301 37.406 20.562 1 95.25 51 VAL B N 1
ATOM 2339 C CA . VAL B 1 51 ? -4.309 37.781 19.562 1 95.25 51 VAL B CA 1
ATOM 2340 C C . VAL B 1 51 ? -3.186 38.562 20.203 1 95.25 51 VAL B C 1
ATOM 2342 O O . VAL B 1 51 ? -3.426 39.625 20.781 1 95.25 51 VAL B O 1
ATOM 2345 N N . THR B 1 52 ? -2.006 38.031 20.141 1 95.38 52 THR B N 1
ATOM 2346 C CA . THR B 1 52 ? -0.938 38.688 20.906 1 95.38 52 THR B CA 1
ATOM 2347 C C . THR B 1 52 ? 0.412 38.469 20.219 1 95.38 52 THR B C 1
ATOM 2349 O O . THR B 1 52 ? 0.572 37.562 19.422 1 95.38 52 THR B O 1
ATOM 2352 N N . ASN B 1 53 ? 1.384 39.344 20.5 1 94.31 53 ASN B N 1
ATOM 2353 C CA . ASN B 1 53 ? 2.766 39.188 20.062 1 94.31 53 ASN B CA 1
ATOM 2354 C C . ASN B 1 53 ? 3.686 38.812 21.219 1 94.31 53 ASN B C 1
ATOM 2356 O O . ASN B 1 53 ? 4.91 38.844 21.078 1 94.31 53 ASN B O 1
ATOM 2360 N N . ASP B 1 54 ? 3.021 38.594 22.297 1 95.38 54 ASP B N 1
ATOM 2361 C CA . ASP B 1 54 ? 3.738 38.094 23.469 1 95.38 54 ASP B CA 1
ATOM 2362 C C . ASP B 1 54 ? 3.688 36.594 23.547 1 95.38 54 ASP B C 1
ATOM 2364 O O . ASP B 1 54 ? 2.623 36 23.766 1 95.38 54 ASP B O 1
ATOM 2368 N N . LEU B 1 55 ? 4.828 35.938 23.484 1 96.62 55 LEU B N 1
ATOM 2369 C CA . LEU B 1 55 ? 4.91 34.5 23.406 1 96.62 55 LEU B CA 1
ATOM 2370 C C . LEU B 1 55 ? 4.402 33.844 24.688 1 96.62 55 LEU B C 1
ATOM 2372 O O . LEU B 1 55 ? 3.723 32.812 24.641 1 96.62 55 LEU B O 1
ATOM 2376 N N . LYS B 1 56 ? 4.758 34.375 25.781 1 97.38 56 LYS B N 1
ATOM 2377 C CA . LYS B 1 56 ? 4.328 33.812 27.062 1 97.38 56 LYS B CA 1
ATOM 2378 C C . LYS B 1 56 ? 2.811 33.875 27.203 1 97.38 56 LYS B C 1
ATOM 2380 O O . LYS B 1 56 ? 2.182 32.875 27.594 1 97.38 56 LYS B O 1
ATOM 2385 N N . ALA B 1 57 ? 2.25 35.031 26.859 1 97.62 57 ALA B N 1
ATOM 2386 C CA . ALA B 1 57 ? 0.796 35.156 26.891 1 97.62 57 ALA B CA 1
ATOM 2387 C C . ALA B 1 57 ? 0.122 34.188 25.922 1 97.62 57 ALA B C 1
ATOM 2389 O O . ALA B 1 57 ? -0.897 33.594 26.25 1 97.62 57 ALA B O 1
ATOM 2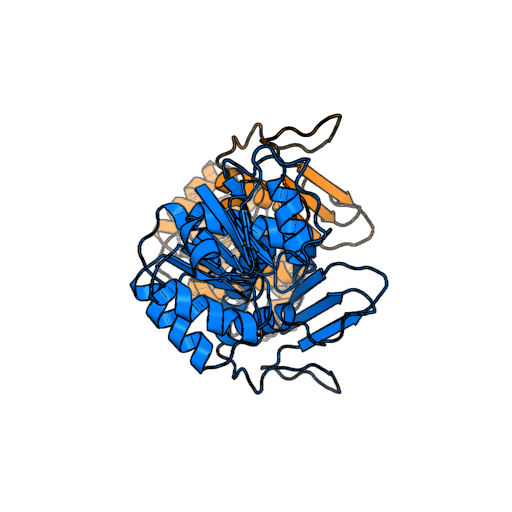390 N N . PHE B 1 58 ? 0.735 34.094 24.812 1 97.75 58 PHE B N 1
ATOM 2391 C CA . PHE B 1 58 ? 0.236 33.188 23.766 1 97.75 58 PHE B CA 1
ATOM 2392 C C . PHE B 1 58 ? 0.173 31.75 24.266 1 97.75 58 PHE B C 1
ATOM 2394 O O . PHE B 1 58 ? -0.872 31.109 24.188 1 97.75 58 PHE B O 1
ATOM 2401 N N . VAL B 1 59 ? 1.239 31.234 24.828 1 98.31 59 VAL B N 1
ATOM 2402 C CA . VAL B 1 59 ? 1.38 29.844 25.25 1 98.31 59 VAL B CA 1
ATOM 2403 C C . VAL B 1 59 ? 0.478 29.562 26.453 1 98.31 59 VAL B C 1
ATOM 2405 O O . VAL B 1 59 ? -0.134 28.5 26.547 1 98.31 59 VAL B O 1
ATOM 2408 N N . ARG B 1 60 ? 0.346 30.531 27.344 1 98 60 ARG B N 1
ATOM 2409 C CA . ARG B 1 60 ? -0.449 30.359 28.562 1 98 60 ARG B CA 1
ATOM 2410 C C . ARG B 1 60 ? -1.934 30.25 28.234 1 98 60 ARG B C 1
ATOM 2412 O O . ARG B 1 60 ? -2.709 29.688 29.016 1 98 60 ARG B O 1
ATOM 2419 N N . ALA B 1 61 ? -2.299 30.719 27.062 1 97.81 61 ALA B N 1
ATOM 2420 C CA . ALA B 1 61 ? -3.709 30.797 26.688 1 97.81 61 ALA B CA 1
ATOM 2421 C C . ALA B 1 61 ? -4.152 29.547 25.938 1 97.81 61 ALA B C 1
ATOM 2423 O O . ALA B 1 61 ? -5.297 29.469 25.484 1 97.81 61 ALA B O 1
ATOM 2424 N N . CYS B 1 62 ? -3.293 28.562 25.797 1 98.06 62 CYS B N 1
ATOM 2425 C CA . CYS B 1 62 ? -3.678 27.375 25.062 1 98.06 62 CYS B CA 1
ATOM 2426 C C . CYS B 1 62 ? -3.15 26.109 25.734 1 98.06 62 CYS B C 1
ATOM 2428 O O . CYS B 1 62 ? -2.465 26.203 26.766 1 98.06 62 CYS B O 1
ATOM 2430 N N . GLU B 1 63 ? -3.643 24.969 25.281 1 98.25 63 GLU B N 1
ATOM 2431 C CA . GLU B 1 63 ? -3.229 23.656 25.766 1 98.25 63 GLU B CA 1
ATOM 2432 C C . GLU B 1 63 ? -2.332 22.938 24.766 1 98.25 63 GLU B C 1
ATOM 2434 O O . GLU B 1 63 ? -1.587 22.031 25.125 1 98.25 63 GLU B O 1
ATOM 2439 N N . CYS B 1 64 ? -2.453 23.375 23.547 1 98.69 64 CYS B N 1
ATOM 2440 C CA . CYS B 1 64 ? -1.686 22.812 22.438 1 98.69 64 CYS B CA 1
ATOM 2441 C C . CYS B 1 64 ? -1.32 23.906 21.422 1 98.69 64 CYS B C 1
ATOM 2443 O O . CYS B 1 64 ? -2.166 24.719 21.047 1 98.69 64 CYS B O 1
ATOM 2445 N N . VAL B 1 65 ? -0.058 23.891 21.062 1 98.75 65 VAL B N 1
ATOM 2446 C CA . VAL B 1 65 ? 0.399 24.812 20.031 1 98.75 65 VAL B CA 1
ATOM 2447 C C . VAL B 1 65 ? 0.562 24.062 18.719 1 98.75 65 VAL B C 1
ATOM 2449 O O . VAL B 1 65 ? 1.175 23 18.672 1 98.75 65 VAL B O 1
ATOM 2452 N N . ILE B 1 66 ? -0.039 24.609 17.656 1 98.56 66 ILE B N 1
ATOM 2453 C CA . ILE B 1 66 ? 0.223 24.141 16.297 1 98.56 66 ILE B CA 1
ATOM 2454 C C . ILE B 1 66 ? 1.077 25.172 15.555 1 98.56 66 ILE B C 1
ATOM 2456 O O . ILE B 1 66 ? 0.652 26.312 15.359 1 98.56 66 ILE B O 1
ATOM 2460 N N . ASP B 1 67 ? 2.203 24.688 15.125 1 98.06 67 ASP B N 1
ATOM 2461 C CA . ASP B 1 67 ? 3.213 25.594 14.602 1 98.06 67 ASP B CA 1
ATOM 2462 C C . ASP B 1 67 ? 3.475 25.344 13.125 1 98.06 67 ASP B C 1
ATOM 2464 O O . ASP B 1 67 ? 3.916 24.25 12.742 1 98.06 67 ASP B O 1
ATOM 2468 N N . PHE B 1 68 ? 3.127 26.234 12.258 1 94.75 68 PHE B N 1
ATOM 2469 C CA . PHE B 1 68 ? 3.521 26.297 10.859 1 94.75 68 PHE B CA 1
ATOM 2470 C C . PHE B 1 68 ? 4.156 27.641 10.539 1 94.75 68 PHE B C 1
ATOM 2472 O O . PHE B 1 68 ? 3.643 28.406 9.703 1 94.75 68 PHE B O 1
ATOM 2479 N N . SER B 1 69 ? 5.289 27.922 11.102 1 93.12 69 SER B N 1
ATOM 2480 C CA . SER B 1 69 ? 5.926 29.234 10.977 1 93.12 69 SER B CA 1
ATOM 2481 C C . SER B 1 69 ? 7.258 29.125 10.242 1 93.12 69 SER B C 1
ATOM 2483 O O . SER B 1 69 ? 7.332 28.562 9.156 1 93.12 69 SER B O 1
ATOM 2485 N N . LEU B 1 70 ? 8.273 29.812 10.734 1 90.56 70 LEU B N 1
ATOM 2486 C CA . LEU B 1 70 ? 9.633 29.812 10.195 1 90.56 70 LEU B CA 1
ATOM 2487 C C . LEU B 1 70 ? 10.625 29.281 11.227 1 90.56 70 LEU B C 1
ATOM 2489 O O . LEU B 1 70 ? 10.375 29.375 12.43 1 90.56 70 LEU B O 1
ATOM 2493 N N . PRO B 1 71 ? 11.68 28.719 10.695 1 90.62 71 PRO B N 1
ATOM 2494 C CA . PRO B 1 71 ? 12.664 28.141 11.617 1 90.62 71 PRO B CA 1
ATOM 2495 C C . PRO B 1 71 ? 13.047 29.078 12.75 1 90.62 71 PRO B C 1
ATOM 2497 O O . PRO B 1 71 ? 13.102 28.672 13.914 1 90.62 71 PRO B O 1
ATOM 2500 N N . LYS B 1 72 ? 13.273 30.344 12.477 1 88.06 72 LYS B N 1
ATOM 2501 C CA . LYS B 1 72 ? 13.641 31.312 13.508 1 88.06 72 LYS B CA 1
ATOM 2502 C C . LYS B 1 72 ? 12.516 31.469 14.531 1 88.06 72 LYS B C 1
ATOM 2504 O O . LYS B 1 72 ? 12.781 31.609 15.727 1 88.06 72 LYS B O 1
ATOM 2509 N N . GLY B 1 73 ? 11.375 31.438 14.125 1 91.25 73 GLY B N 1
ATOM 2510 C CA . GLY B 1 73 ? 10.227 31.531 15.016 1 91.25 73 GLY B CA 1
ATOM 2511 C C . GLY B 1 73 ? 10.086 30.344 15.945 1 91.25 73 GLY B C 1
ATOM 2512 O O . GLY B 1 73 ? 9.773 30.516 17.125 1 91.25 73 GLY B O 1
ATOM 2513 N N . VAL B 1 74 ? 10.398 29.172 15.477 1 94.5 74 VAL B N 1
ATOM 2514 C CA . VAL B 1 74 ? 10.242 27.953 16.25 1 94.5 74 VAL B CA 1
ATOM 2515 C C . VAL B 1 74 ? 11.203 27.953 17.438 1 94.5 74 VAL B C 1
ATOM 2517 O O . VAL B 1 74 ? 10.844 27.516 18.531 1 94.5 74 VAL B O 1
ATOM 2520 N N . ASP B 1 75 ? 12.391 28.422 17.188 1 94.75 75 ASP B N 1
ATOM 2521 C CA . ASP B 1 75 ? 13.398 28.453 18.234 1 94.75 75 ASP B CA 1
ATOM 2522 C C . ASP B 1 75 ? 12.906 29.25 19.453 1 94.75 75 ASP B C 1
ATOM 2524 O O . ASP B 1 75 ? 12.992 28.781 20.578 1 94.75 75 ASP B O 1
ATOM 2528 N N . SER B 1 76 ? 12.398 30.422 19.219 1 94.88 76 SER B N 1
ATOM 2529 C CA . SER B 1 76 ? 11.859 31.281 20.281 1 94.88 76 SER B CA 1
ATOM 2530 C C . SER B 1 76 ? 10.648 30.641 20.953 1 94.88 76 SER B C 1
ATOM 2532 O O . SER B 1 76 ? 10.484 30.719 22.172 1 94.88 76 SER B O 1
ATOM 2534 N N . LEU B 1 77 ? 9.852 30.062 20.156 1 97.62 77 LEU B N 1
ATOM 2535 C CA . LEU B 1 77 ? 8.672 29.375 20.672 1 97.62 77 LEU B CA 1
ATOM 2536 C C . LEU B 1 77 ? 9.07 28.266 21.641 1 97.62 77 LEU B C 1
ATOM 2538 O O . LEU B 1 77 ? 8.484 28.125 22.703 1 97.62 77 LEU B O 1
ATOM 2542 N N . LEU B 1 78 ? 10.062 27.5 21.25 1 97.94 78 LEU B N 1
ATOM 2543 C CA . LEU B 1 78 ? 10.516 26.375 22.047 1 97.94 78 LEU B CA 1
ATOM 2544 C C . LEU B 1 78 ? 11.07 26.844 23.391 1 97.94 78 LEU B C 1
ATOM 2546 O O . LEU B 1 78 ? 10.867 26.203 24.422 1 97.94 78 LEU B O 1
ATOM 2550 N N . ASP B 1 79 ? 11.766 27.969 23.391 1 97.06 79 ASP B N 1
ATOM 2551 C CA . ASP B 1 79 ? 12.25 28.531 24.641 1 97.06 79 ASP B CA 1
ATOM 2552 C C . ASP B 1 79 ? 11.102 28.781 25.609 1 97.06 79 ASP B C 1
ATOM 2554 O O . ASP B 1 79 ? 11.203 28.453 26.797 1 97.06 79 ASP B O 1
ATOM 2558 N N . THR B 1 80 ? 10.086 29.359 25.109 1 97.94 80 THR B N 1
ATOM 2559 C CA . THR B 1 80 ? 8.922 29.672 25.938 1 97.94 80 THR B CA 1
ATOM 2560 C C . THR B 1 80 ? 8.219 28.406 26.375 1 97.94 80 THR B C 1
ATOM 2562 O O . THR B 1 80 ? 7.789 28.297 27.531 1 97.94 80 THR B O 1
ATOM 2565 N N . LEU B 1 81 ? 8.094 27.406 25.516 1 98.38 81 LEU B N 1
ATOM 2566 C CA . LEU B 1 81 ? 7.422 26.156 25.828 1 98.38 81 LEU B CA 1
ATOM 2567 C C . LEU B 1 81 ? 8.203 25.359 26.875 1 98.38 81 LEU B C 1
ATOM 2569 O O . LEU B 1 81 ? 7.617 24.609 27.656 1 98.38 81 LEU B O 1
ATOM 2573 N N . LEU B 1 82 ? 9.531 25.5 26.859 1 97.94 82 LEU B N 1
ATOM 2574 C CA . LEU B 1 82 ? 10.352 24.828 27.859 1 97.94 82 LEU B CA 1
ATOM 2575 C C . LEU B 1 82 ? 10.055 25.359 29.266 1 97.94 82 LEU B C 1
ATOM 2577 O O . LEU B 1 82 ? 10.148 24.625 30.25 1 97.94 82 LEU B O 1
ATOM 2581 N N . GLU B 1 83 ? 9.648 26.562 29.328 1 97.38 83 GLU B N 1
ATOM 2582 C CA . GLU B 1 83 ? 9.266 27.188 30.578 1 97.38 83 GLU B CA 1
ATOM 2583 C C . GLU B 1 83 ? 7.82 26.875 30.953 1 97.38 83 GLU B C 1
ATOM 2585 O O . GLU B 1 83 ? 7.488 26.719 32.125 1 97.38 83 GLU B O 1
ATOM 2590 N N . CYS B 1 84 ? 6.973 26.844 30 1 97.75 84 CYS B N 1
ATOM 2591 C CA . CYS B 1 84 ? 5.551 26.547 30.141 1 97.75 84 CYS B CA 1
ATOM 2592 C C . CYS B 1 84 ? 5.125 25.453 29.156 1 97.75 84 CYS B C 1
ATOM 2594 O O . CYS B 1 84 ? 4.477 25.75 28.156 1 97.75 84 CYS B O 1
ATOM 2596 N N . PRO B 1 85 ? 5.371 24.203 29.531 1 98.06 85 PRO B N 1
ATOM 2597 C CA . PRO B 1 85 ? 5.199 23.109 28.578 1 98.06 85 PRO B CA 1
ATOM 2598 C C . PRO B 1 85 ? 3.744 22.922 28.156 1 98.06 85 PRO B C 1
ATOM 2600 O O . PRO B 1 85 ? 2.846 22.922 29 1 98.06 85 PRO B O 1
ATOM 2603 N N . LYS B 1 86 ? 3.504 22.953 26.875 1 98.56 86 LYS B N 1
ATOM 2604 C CA . LYS B 1 86 ? 2.248 22.625 26.203 1 98.56 86 LYS B CA 1
ATOM 2605 C C . LYS B 1 86 ? 2.467 21.594 25.109 1 98.56 86 LYS B C 1
ATOM 2607 O O . LYS B 1 86 ? 3.578 21.453 24.594 1 98.56 86 LYS B O 1
ATOM 2612 N N . ILE B 1 87 ? 1.417 20.859 24.734 1 98.75 87 ILE B N 1
ATOM 2613 C CA . ILE B 1 87 ? 1.498 19.969 23.594 1 98.75 87 ILE B CA 1
ATOM 2614 C C . ILE B 1 87 ? 1.917 20.75 22.359 1 98.75 87 ILE B C 1
ATOM 2616 O O . ILE B 1 87 ? 1.448 21.859 22.125 1 98.75 87 ILE B O 1
ATOM 2620 N N . LEU B 1 88 ? 2.828 20.156 21.578 1 98.75 88 LEU B N 1
ATOM 2621 C CA . LEU B 1 88 ? 3.309 20.844 20.375 1 98.75 88 LEU B CA 1
ATOM 2622 C C . LEU B 1 88 ? 3.137 19.984 19.141 1 98.75 88 LEU B C 1
ATOM 2624 O O . LEU B 1 88 ? 3.564 18.828 19.125 1 98.75 88 LEU B O 1
ATOM 2628 N N . VAL B 1 89 ? 2.438 20.484 18.156 1 98.56 89 VAL B N 1
ATOM 2629 C CA . VAL B 1 89 ? 2.41 19.953 16.797 1 98.56 89 VAL B CA 1
ATOM 2630 C C . VAL B 1 89 ? 3.117 20.922 15.844 1 98.56 89 VAL B C 1
ATOM 2632 O O . VAL B 1 89 ? 2.65 22.047 15.625 1 98.56 89 VAL B O 1
ATOM 2635 N N . SER B 1 90 ? 4.211 20.484 15.305 1 97.75 90 SER B N 1
ATOM 2636 C CA . SER B 1 90 ? 4.992 21.406 14.484 1 97.75 90 SER B CA 1
ATOM 2637 C C . SER B 1 90 ? 5.207 20.844 13.078 1 97.75 90 SER B C 1
ATOM 2639 O O . SER B 1 90 ? 5.664 19.703 12.922 1 97.75 90 SER B O 1
ATOM 2641 N N . GLY B 1 91 ? 4.871 21.625 12.055 1 94.88 91 GLY B N 1
ATOM 2642 C CA . GLY B 1 91 ? 5.129 21.281 10.664 1 94.88 91 GLY B CA 1
ATOM 2643 C C . GLY B 1 91 ? 6.207 22.141 10.023 1 94.88 91 GLY B C 1
ATOM 2644 O O . GLY B 1 91 ? 6.383 22.109 8.805 1 94.88 91 GLY B O 1
ATOM 2645 N N . THR B 1 92 ? 6.887 22.906 10.812 1 92 92 THR B N 1
ATOM 2646 C CA . THR B 1 92 ? 7.918 23.797 10.289 1 92 92 THR B CA 1
ATOM 2647 C C . THR B 1 92 ? 9.148 23 9.852 1 92 92 THR B C 1
ATOM 2649 O O . THR B 1 92 ? 9.602 22.109 10.57 1 92 92 THR B O 1
ATOM 2652 N N . THR B 1 93 ? 9.625 23.281 8.625 1 86.69 93 THR B N 1
ATOM 2653 C CA . THR B 1 93 ? 10.742 22.547 8.047 1 86.69 93 THR B CA 1
ATOM 2654 C C . THR B 1 93 ? 12.039 23.344 8.156 1 86.69 93 THR B C 1
ATOM 2656 O O . THR B 1 93 ? 12.023 24.5 8.594 1 86.69 93 THR B O 1
ATOM 2659 N N . GLY B 1 94 ? 13.164 22.688 7.883 1 84.31 94 GLY B N 1
ATOM 2660 C CA . GLY B 1 94 ? 14.445 23.375 7.832 1 84.31 94 GLY B CA 1
ATOM 2661 C C . GLY B 1 94 ? 14.969 23.766 9.203 1 84.31 94 GLY B C 1
ATOM 2662 O O . GLY B 1 94 ? 15.594 24.812 9.367 1 84.31 94 GLY B O 1
ATOM 2663 N N . LEU B 1 95 ? 14.727 23.016 10.18 1 91.06 95 LEU B N 1
ATOM 2664 C CA . LEU B 1 95 ? 15.148 23.328 11.547 1 91.06 95 LEU B CA 1
ATOM 2665 C C . LEU B 1 95 ? 16.609 22.969 11.758 1 91.06 95 LEU B C 1
ATOM 2667 O O . LEU B 1 95 ? 17.094 21.953 11.266 1 91.06 95 LEU B O 1
ATOM 2671 N N . GLU B 1 96 ? 17.234 23.859 12.445 1 92 96 GLU B N 1
ATOM 2672 C CA . GLU B 1 96 ? 18.641 23.656 12.773 1 92 96 GLU B CA 1
ATOM 2673 C C . GLU B 1 96 ? 18.797 22.625 13.891 1 92 96 GLU B C 1
ATOM 2675 O O . GLU B 1 96 ? 17.844 22.328 14.609 1 92 96 GLU B O 1
ATOM 2680 N N . GLU B 1 97 ? 20.031 22.125 14.031 1 93.56 97 GLU B N 1
ATOM 2681 C CA . GLU B 1 97 ? 20.328 21.109 15.023 1 93.56 97 GLU B CA 1
ATOM 2682 C C . GLU B 1 97 ? 20 21.578 16.438 1 93.56 97 GLU B C 1
ATOM 2684 O O . GLU B 1 97 ? 19.438 20.828 17.234 1 93.56 97 GLU B O 1
ATOM 2689 N N . LYS B 1 98 ? 20.359 22.75 16.688 1 94.06 98 LYS B N 1
ATOM 2690 C CA . LYS B 1 98 ? 20.094 23.312 18 1 94.06 98 LYS B CA 1
ATOM 2691 C C . LYS B 1 98 ? 18.609 23.328 18.297 1 94.06 98 LYS B C 1
ATOM 2693 O O . LYS B 1 98 ? 18.188 23.062 19.438 1 94.06 98 LYS B O 1
ATOM 2698 N N . THR B 1 99 ? 17.828 23.719 17.344 1 95.12 99 THR B N 1
ATOM 2699 C CA . THR B 1 99 ? 16.375 23.75 17.484 1 95.12 99 THR B CA 1
ATOM 2700 C C . THR B 1 99 ? 15.812 22.359 17.703 1 95.12 99 THR B C 1
ATOM 2702 O O . THR B 1 99 ? 14.922 22.156 18.547 1 95.12 99 THR B O 1
ATOM 2705 N N . LEU B 1 100 ? 16.391 21.422 17.047 1 94.94 100 LEU B N 1
ATOM 2706 C CA . LEU B 1 100 ? 15.977 20.031 17.203 1 94.94 100 LEU B CA 1
ATOM 2707 C C . LEU B 1 100 ? 16.312 19.516 18.594 1 94.94 100 LEU B C 1
ATOM 2709 O O . LEU B 1 100 ? 15.539 18.734 19.172 1 94.94 100 LEU B O 1
ATOM 2713 N N . GLU B 1 101 ? 17.391 19.891 19.125 1 96 101 GLU B N 1
ATOM 2714 C CA . GLU B 1 101 ? 17.75 19.547 20.484 1 96 101 GLU B CA 1
ATOM 2715 C C . GLU B 1 101 ? 16.75 20.109 21.484 1 96 101 GLU B C 1
ATOM 2717 O O . GLU B 1 101 ? 16.375 19.438 22.453 1 96 101 GLU B O 1
ATOM 2722 N N . LYS B 1 102 ? 16.391 21.344 21.281 1 96.19 102 LYS B N 1
ATOM 2723 C CA . LYS B 1 102 ? 15.375 21.953 22.141 1 96.19 102 LYS B CA 1
ATOM 2724 C C . LYS B 1 102 ? 14.062 21.172 22.078 1 96.19 102 LYS B C 1
ATOM 2726 O O . LYS B 1 102 ? 13.391 21.016 23.109 1 96.19 102 LYS B O 1
ATOM 2731 N N . MET B 1 103 ? 13.727 20.75 20.922 1 96.88 103 MET B N 1
ATOM 2732 C CA . MET B 1 103 ? 12.516 19.953 20.75 1 96.88 103 MET B CA 1
ATOM 2733 C C . MET B 1 103 ? 12.594 18.656 21.547 1 96.88 103 MET B C 1
ATOM 2735 O O . MET B 1 103 ? 11.609 18.234 22.156 1 96.88 103 MET B O 1
ATOM 2739 N N . GLN B 1 104 ? 13.742 18.062 21.516 1 97.38 104 GLN B N 1
ATOM 2740 C CA . GLN B 1 104 ? 13.938 16.844 22.281 1 97.38 104 GLN B CA 1
ATOM 2741 C C . GLN B 1 104 ? 13.773 17.094 23.781 1 97.38 104 GLN B C 1
ATOM 2743 O O . GLN B 1 104 ? 13.195 16.266 24.484 1 97.38 104 GLN B O 1
ATOM 2748 N N . ASN B 1 105 ? 14.336 18.156 24.219 1 97.88 105 ASN B N 1
ATOM 2749 C CA . ASN B 1 105 ? 14.195 18.516 25.625 1 97.88 105 ASN B CA 1
ATOM 2750 C C . ASN B 1 105 ? 12.734 18.766 25.984 1 97.88 105 ASN B C 1
ATOM 2752 O O . ASN B 1 105 ? 12.281 18.375 27.078 1 97.88 105 ASN B O 1
ATOM 2756 N N . LEU B 1 106 ? 12.031 19.438 25.125 1 98.25 106 LEU B N 1
ATOM 2757 C CA . LEU B 1 106 ? 10.617 19.688 25.359 1 98.25 106 LEU B CA 1
ATOM 2758 C C . LEU B 1 106 ? 9.828 18.391 25.422 1 98.25 106 LEU B C 1
ATOM 2760 O O . LEU B 1 106 ? 8.891 18.25 26.219 1 98.25 106 LEU B O 1
ATOM 2764 N N . ALA B 1 107 ? 10.227 17.438 24.594 1 98.06 107 ALA B N 1
ATOM 2765 C CA . ALA B 1 107 ? 9.547 16.156 24.484 1 98.06 107 ALA B CA 1
ATOM 2766 C C . ALA B 1 107 ? 9.625 15.391 25.812 1 98.06 107 ALA B C 1
ATOM 2768 O O . ALA B 1 107 ? 8.844 14.469 26.047 1 98.06 107 ALA B O 1
ATOM 2769 N N . LEU B 1 108 ? 10.539 15.719 26.656 1 97.75 108 LEU B N 1
ATOM 2770 C CA . LEU B 1 108 ? 10.648 15.117 27.984 1 97.75 108 LEU B CA 1
ATOM 2771 C C . LEU B 1 108 ? 9.539 15.617 28.906 1 97.75 108 LEU B C 1
ATOM 2773 O O . LEU B 1 108 ? 9.266 15.016 29.938 1 97.75 108 LEU B O 1
ATOM 2777 N N . LYS B 1 109 ? 8.891 16.656 28.531 1 98.06 109 LYS B N 1
ATOM 2778 C CA . LYS B 1 109 ? 7.953 17.328 29.438 1 98.06 109 LYS B CA 1
ATOM 2779 C C . LYS B 1 109 ? 6.52 17.203 28.922 1 98.06 109 LYS B C 1
ATOM 2781 O O . LYS B 1 109 ? 5.57 17.219 29.703 1 98.06 109 LYS B O 1
ATOM 2786 N N . THR B 1 110 ? 6.332 17.172 27.656 1 98.44 110 THR B N 1
ATOM 2787 C CA . THR B 1 110 ? 5.008 17.188 27.047 1 98.44 110 THR B CA 1
ATOM 2788 C C . THR B 1 110 ? 5.008 16.422 25.734 1 98.44 110 THR B C 1
ATOM 2790 O O . THR B 1 110 ? 6.062 16.188 25.141 1 98.44 110 THR B O 1
ATOM 2793 N N . PRO B 1 111 ? 3.807 15.914 25.25 1 98.56 111 PRO B N 1
ATOM 2794 C CA . PRO B 1 111 ? 3.746 15.281 23.938 1 98.56 111 PRO B CA 1
ATOM 2795 C C . PRO B 1 111 ? 4.09 16.234 22.797 1 98.56 111 PRO B C 1
ATOM 2797 O O . PRO B 1 111 ? 3.668 17.391 22.812 1 98.56 111 PRO B O 1
ATOM 2800 N N . LEU B 1 112 ? 4.863 15.734 21.969 1 98.25 112 LEU B N 1
ATOM 2801 C CA . LEU B 1 112 ? 5.34 16.562 20.844 1 98.25 112 LEU B CA 1
ATOM 2802 C C . LEU B 1 112 ? 5.418 15.734 19.562 1 98.25 112 LEU B C 1
ATOM 2804 O O . LEU B 1 112 ? 5.828 14.57 19.594 1 98.25 112 LEU B O 1
ATOM 2808 N N . LEU B 1 113 ? 4.898 16.297 18.438 1 98 113 LEU B N 1
ATOM 2809 C CA . LEU B 1 113 ? 5.07 15.695 17.125 1 98 113 LEU B CA 1
ATOM 2810 C C . LEU B 1 113 ? 5.539 16.734 16.109 1 98 113 LEU B C 1
ATOM 2812 O O . LEU B 1 113 ? 4.918 17.781 15.953 1 98 113 LEU B O 1
ATOM 2816 N N . HIS B 1 114 ? 6.672 16.484 15.547 1 96.88 114 HIS B N 1
ATOM 2817 C CA . HIS B 1 114 ? 7.215 17.281 14.445 1 96.88 114 HIS B CA 1
ATOM 2818 C C . HIS B 1 114 ? 7.301 16.453 13.164 1 96.88 114 HIS B C 1
ATOM 2820 O O . HIS B 1 114 ? 7.879 15.367 13.156 1 96.88 114 HIS B O 1
ATOM 2826 N N . ALA B 1 115 ? 6.66 16.938 12.117 1 93.81 115 ALA B N 1
ATOM 2827 C CA . ALA B 1 115 ? 6.707 16.234 10.836 1 93.81 115 ALA B CA 1
ATOM 2828 C C . ALA B 1 115 ? 6.758 17.219 9.68 1 93.81 115 ALA B C 1
ATOM 2830 O O . ALA B 1 115 ? 6.105 18.266 9.719 1 93.81 115 ALA B O 1
ATOM 2831 N N . HIS B 1 116 ? 7.477 16.859 8.617 1 88 116 HIS B N 1
ATOM 2832 C CA . HIS B 1 116 ? 7.602 17.703 7.43 1 88 116 HIS B CA 1
ATOM 2833 C C . HIS B 1 116 ? 6.309 17.703 6.617 1 88 116 HIS B C 1
ATOM 2835 O O . HIS B 1 116 ? 6.09 18.594 5.801 1 88 116 HIS B O 1
ATOM 2841 N N . ASN B 1 117 ? 5.559 16.719 6.742 1 92.19 117 ASN B N 1
ATOM 2842 C CA . ASN B 1 117 ? 4.285 16.578 6.051 1 92.19 117 ASN B CA 1
ATOM 2843 C C . ASN B 1 117 ? 3.197 16.062 6.988 1 92.19 117 ASN B C 1
ATOM 2845 O O . ASN B 1 117 ? 3.34 14.984 7.578 1 92.19 117 ASN B O 1
ATOM 2849 N N . MET B 1 118 ? 2.104 16.812 7.102 1 95.12 118 MET B N 1
ATOM 2850 C CA . MET B 1 118 ? 1.064 16.5 8.078 1 95.12 118 MET B CA 1
ATOM 2851 C C . MET B 1 118 ? -0.068 15.711 7.43 1 95.12 118 MET B C 1
ATOM 2853 O O . MET B 1 118 ? -1.079 15.43 8.078 1 95.12 118 MET B O 1
ATOM 2857 N N . SER B 1 119 ? 0.08 15.383 6.133 1 95.5 119 SER B N 1
ATOM 2858 C CA . SER B 1 119 ? -0.951 14.609 5.449 1 95.5 119 SER B CA 1
ATOM 2859 C C . SER B 1 119 ? -1.027 13.188 5.992 1 95.5 119 SER B C 1
ATOM 2861 O O . SER B 1 119 ? -0.034 12.453 5.977 1 95.5 119 SER B O 1
ATOM 2863 N N . ILE B 1 120 ? -2.229 12.828 6.387 1 93.94 120 ILE B N 1
ATOM 2864 C CA . ILE B 1 120 ? -2.471 11.469 6.867 1 93.94 120 ILE B CA 1
ATOM 2865 C C . ILE B 1 120 ? -2.303 10.484 5.715 1 93.94 120 ILE B C 1
ATOM 2867 O O . ILE B 1 120 ? -1.758 9.391 5.902 1 93.94 120 ILE B O 1
ATOM 2871 N N . GLY B 1 121 ? -2.754 10.852 4.566 1 96.25 121 GLY B N 1
ATOM 2872 C CA . GLY B 1 121 ? -2.58 10.023 3.383 1 96.25 121 GLY B CA 1
ATOM 2873 C C . GLY B 1 121 ? -1.125 9.734 3.066 1 96.25 121 GLY B C 1
ATOM 2874 O O . GLY B 1 121 ? -0.768 8.594 2.764 1 96.25 121 GLY B O 1
ATOM 2875 N N . ILE B 1 122 ? -0.322 10.711 3.174 1 96.81 122 ILE B N 1
ATOM 2876 C CA . ILE B 1 122 ? 1.098 10.547 2.885 1 96.81 122 ILE B CA 1
ATOM 2877 C C . ILE B 1 122 ? 1.74 9.664 3.951 1 96.81 122 ILE B C 1
ATOM 2879 O O . ILE B 1 122 ? 2.623 8.852 3.648 1 96.81 122 ILE B O 1
ATOM 2883 N N . ALA B 1 123 ? 1.346 9.844 5.184 1 96.06 123 ALA B N 1
ATOM 2884 C CA . ALA B 1 123 ? 1.868 8.992 6.246 1 96.06 123 ALA B CA 1
ATOM 2885 C C . ALA B 1 123 ? 1.596 7.52 5.957 1 96.06 123 ALA B C 1
ATOM 2887 O O . ALA B 1 123 ? 2.486 6.676 6.094 1 96.06 123 ALA B O 1
ATOM 2888 N N . ILE B 1 124 ? 0.399 7.242 5.523 1 96.88 124 ILE B N 1
ATOM 2889 C CA . ILE B 1 124 ? 0.028 5.871 5.199 1 96.88 124 ILE B CA 1
ATOM 2890 C C . ILE B 1 124 ? 0.791 5.41 3.959 1 96.88 124 ILE B C 1
ATOM 2892 O O . ILE B 1 124 ? 1.269 4.273 3.902 1 96.88 124 ILE B O 1
ATOM 2896 N N . LEU B 1 125 ? 0.874 6.285 2.982 1 97.81 125 LEU B N 1
ATOM 2897 C CA . LEU B 1 125 ? 1.62 5.949 1.775 1 97.81 125 LEU B CA 1
ATOM 2898 C C . LEU B 1 125 ? 3.045 5.527 2.117 1 97.81 125 LEU B C 1
ATOM 2900 O O . LEU B 1 125 ? 3.566 4.566 1.548 1 97.81 125 LEU B O 1
ATOM 2904 N N . ASN B 1 126 ? 3.656 6.23 3.033 1 96.94 126 ASN B N 1
ATOM 2905 C CA . ASN B 1 126 ? 5.012 5.902 3.467 1 96.94 126 ASN B CA 1
ATOM 2906 C C . ASN B 1 126 ? 5.082 4.504 4.074 1 96.94 126 ASN B C 1
ATOM 2908 O O . ASN B 1 126 ? 6.012 3.746 3.791 1 96.94 126 ASN B O 1
ATOM 2912 N N . GLN B 1 127 ? 4.137 4.172 4.84 1 96.75 127 GLN B N 1
ATOM 2913 C CA . GLN B 1 127 ? 4.094 2.854 5.461 1 96.75 127 GLN B CA 1
ATOM 2914 C C . GLN B 1 127 ? 3.93 1.757 4.414 1 96.75 127 GLN B C 1
ATOM 2916 O O . GLN B 1 127 ? 4.617 0.735 4.465 1 96.75 127 GLN B O 1
ATOM 2921 N N . LEU B 1 128 ? 3.023 2.006 3.518 1 98.06 128 LEU B N 1
ATOM 2922 C CA . LEU B 1 128 ? 2.789 1.037 2.453 1 98.06 128 LEU B CA 1
ATOM 2923 C C . LEU B 1 128 ? 4.031 0.873 1.584 1 98.06 128 LEU B C 1
ATOM 2925 O O . LEU B 1 128 ? 4.387 -0.247 1.207 1 98.06 128 LEU B O 1
ATOM 2929 N N . ALA B 1 129 ? 4.637 1.996 1.29 1 98 129 ALA B N 1
ATOM 2930 C CA . ALA B 1 129 ? 5.852 1.977 0.477 1 98 129 ALA B CA 1
ATOM 2931 C C . ALA B 1 129 ? 6.957 1.176 1.16 1 98 129 ALA B C 1
ATOM 2933 O O . ALA B 1 129 ? 7.68 0.422 0.506 1 98 129 ALA B O 1
ATOM 2934 N N . PHE B 1 130 ? 7.121 1.358 2.455 1 97.81 130 PHE B N 1
ATOM 2935 C CA . PHE B 1 130 ? 8.117 0.609 3.207 1 97.81 130 PHE B CA 1
ATOM 2936 C C . PHE B 1 130 ? 7.887 -0.891 3.072 1 97.81 130 PHE B C 1
ATOM 2938 O O . PHE B 1 130 ? 8.805 -1.641 2.738 1 97.81 130 PHE B O 1
ATOM 2945 N N . LEU B 1 131 ? 6.664 -1.291 3.285 1 96.81 131 LEU B N 1
ATOM 2946 C CA . LEU B 1 131 ? 6.309 -2.705 3.244 1 96.81 131 LEU B CA 1
ATOM 2947 C C . LEU B 1 131 ? 6.531 -3.281 1.849 1 96.81 131 LEU B C 1
ATOM 2949 O O . LEU B 1 131 ? 7.125 -4.352 1.703 1 96.81 131 LEU B O 1
ATOM 2953 N N . ALA B 1 132 ? 6.027 -2.607 0.812 1 97.88 132 ALA B N 1
ATOM 2954 C CA . ALA B 1 132 ? 6.207 -3.064 -0.563 1 97.88 132 ALA B CA 1
ATOM 2955 C C . ALA B 1 132 ? 7.688 -3.186 -0.914 1 97.88 132 ALA B C 1
ATOM 2957 O O . ALA B 1 132 ? 8.102 -4.16 -1.544 1 97.88 132 ALA B O 1
ATOM 2958 N N . SER B 1 133 ? 8.438 -2.158 -0.489 1 97.88 133 SER B N 1
ATOM 2959 C CA . SER B 1 133 ? 9.867 -2.148 -0.761 1 97.88 133 SER B CA 1
ATOM 2960 C C . SER B 1 133 ? 10.57 -3.33 -0.095 1 97.88 133 SER B C 1
ATOM 2962 O O . SER B 1 133 ? 11.445 -3.953 -0.69 1 97.88 133 SER B O 1
ATOM 2964 N N . LEU B 1 134 ? 10.219 -3.602 1.114 1 96.56 134 LEU B N 1
ATOM 2965 C CA . LEU B 1 134 ? 10.805 -4.68 1.9 1 96.56 134 LEU B CA 1
ATOM 2966 C C . LEU B 1 134 ? 10.492 -6.039 1.281 1 96.56 134 LEU B C 1
ATOM 2968 O O . LEU B 1 134 ? 11.359 -6.906 1.204 1 96.56 134 LEU B O 1
ATOM 2972 N N . LYS B 1 135 ? 9.289 -6.223 0.8 1 95.25 135 LYS B N 1
ATOM 2973 C CA . LYS B 1 135 ? 8.797 -7.543 0.406 1 95.25 135 LYS B CA 1
ATOM 2974 C C . LYS B 1 135 ? 9.094 -7.816 -1.066 1 95.25 135 LYS B C 1
ATOM 2976 O O . LYS B 1 135 ? 9.328 -8.969 -1.452 1 95.25 135 LYS B O 1
ATOM 2981 N N . LEU B 1 136 ? 9.008 -6.82 -1.896 1 95.62 136 LEU B N 1
ATOM 2982 C CA . LEU B 1 136 ? 9.289 -6.984 -3.316 1 95.62 136 LEU B CA 1
ATOM 2983 C C . LEU B 1 136 ? 10.758 -6.688 -3.613 1 95.62 136 LEU B C 1
ATOM 2985 O O . LEU B 1 136 ? 11.07 -5.742 -4.344 1 95.62 136 LEU B O 1
ATOM 2989 N N . LYS B 1 137 ? 11.617 -7.535 -3.234 1 93.5 137 LYS B N 1
ATOM 2990 C CA . LYS B 1 137 ? 13.062 -7.309 -3.227 1 93.5 137 LYS B CA 1
ATOM 2991 C C . LYS B 1 137 ? 13.602 -7.188 -4.648 1 93.5 137 LYS B C 1
ATOM 2993 O O . LYS B 1 137 ? 14.617 -6.516 -4.875 1 93.5 137 LYS B O 1
ATOM 2998 N N . ASP B 1 138 ? 12.891 -7.781 -5.602 1 93.06 138 ASP B N 1
ATOM 2999 C CA . ASP B 1 138 ? 13.414 -7.812 -6.961 1 93.06 138 ASP B CA 1
ATOM 3000 C C . ASP B 1 138 ? 12.812 -6.691 -7.809 1 93.06 138 ASP B C 1
ATOM 3002 O O . ASP B 1 138 ? 13.133 -6.559 -8.992 1 93.06 138 ASP B O 1
ATOM 3006 N N . ALA B 1 139 ? 11.969 -5.906 -7.273 1 96.69 139 ALA B N 1
ATOM 3007 C CA . ALA B 1 139 ? 11.305 -4.848 -8.031 1 96.69 139 ALA B CA 1
ATOM 3008 C C . ALA B 1 139 ? 12.211 -3.633 -8.188 1 96.69 139 ALA B C 1
ATOM 3010 O O . ALA B 1 139 ? 12.93 -3.256 -7.258 1 96.69 139 ALA B O 1
ATOM 3011 N N . ASP B 1 140 ? 12.18 -3.039 -9.398 1 97.94 140 ASP B N 1
ATOM 3012 C CA . ASP B 1 140 ? 12.758 -1.716 -9.602 1 97.94 140 ASP B CA 1
ATOM 3013 C C . ASP B 1 140 ? 11.844 -0.625 -9.055 1 97.94 140 ASP B C 1
ATOM 3015 O O . ASP B 1 140 ? 10.625 -0.663 -9.266 1 97.94 140 ASP B O 1
ATOM 3019 N N . ILE B 1 141 ? 12.445 0.293 -8.336 1 98.44 141 ILE B N 1
ATOM 3020 C CA . ILE B 1 141 ? 11.625 1.325 -7.715 1 98.44 141 ILE B CA 1
ATOM 3021 C C . ILE B 1 141 ? 11.828 2.654 -8.438 1 98.44 141 ILE B C 1
ATOM 3023 O O . ILE B 1 141 ? 12.969 3.074 -8.672 1 98.44 141 ILE B O 1
ATOM 3027 N N . GLU B 1 142 ? 10.727 3.309 -8.891 1 98.56 142 GLU B N 1
ATOM 3028 C CA . GLU B 1 142 ? 10.703 4.652 -9.461 1 98.56 142 GLU B CA 1
ATOM 3029 C C . GLU B 1 14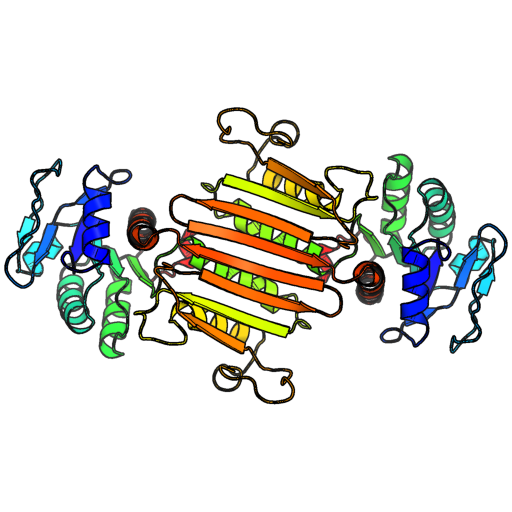2 ? 9.625 5.508 -8.797 1 98.56 142 GLU B C 1
ATOM 3031 O O . GLU B 1 142 ? 8.5 5.043 -8.578 1 98.56 142 GLU B O 1
ATOM 3036 N N . ILE B 1 143 ? 9.977 6.723 -8.461 1 98.5 143 ILE B N 1
ATOM 3037 C CA . ILE B 1 143 ? 9.055 7.656 -7.828 1 98.5 143 ILE B CA 1
ATOM 3038 C C . ILE B 1 143 ? 8.836 8.859 -8.734 1 98.5 143 ILE B C 1
ATOM 3040 O O . ILE B 1 143 ? 9.789 9.406 -9.297 1 98.5 143 ILE B O 1
ATOM 3044 N N . VAL B 1 144 ? 7.57 9.258 -8.922 1 98.38 144 VAL B N 1
ATOM 3045 C CA . VAL B 1 144 ? 7.23 10.461 -9.68 1 98.38 144 VAL B CA 1
ATOM 3046 C C . VAL B 1 144 ? 6.402 11.398 -8.805 1 98.38 144 VAL B C 1
ATOM 3048 O O . VAL B 1 144 ? 5.461 10.969 -8.133 1 98.38 144 VAL B O 1
ATOM 3051 N N . GLU B 1 145 ? 6.785 12.625 -8.75 1 97.81 145 GLU B N 1
ATOM 3052 C CA . GLU B 1 145 ? 5.984 13.641 -8.07 1 97.81 145 GLU B CA 1
ATOM 3053 C C . GLU B 1 145 ? 5.555 14.742 -9.039 1 97.81 145 GLU B C 1
ATOM 3055 O O . GLU B 1 145 ? 6.301 15.094 -9.961 1 97.81 145 GLU B O 1
ATOM 3060 N N . THR B 1 146 ? 4.363 15.195 -8.883 1 97.31 146 THR B N 1
ATOM 3061 C CA . THR B 1 146 ? 3.809 16.297 -9.672 1 97.31 146 THR B CA 1
ATOM 3062 C C . THR B 1 146 ? 3.266 17.391 -8.758 1 97.31 146 THR B C 1
ATOM 3064 O O . THR B 1 146 ? 2.504 17.109 -7.832 1 97.31 146 THR B O 1
ATOM 3067 N N . HIS B 1 147 ? 3.736 18.594 -8.938 1 95.94 147 HIS B N 1
ATOM 3068 C CA . HIS B 1 147 ? 3.227 19.781 -8.242 1 95.94 147 HIS B CA 1
ATOM 3069 C C . HIS B 1 147 ? 2.965 20.906 -9.219 1 95.94 147 HIS B C 1
ATOM 3071 O O . HIS B 1 147 ? 3.16 20.766 -10.43 1 95.94 147 HIS B O 1
ATOM 3077 N N . HIS B 1 148 ? 2.461 21.984 -8.703 1 93.62 148 HIS B N 1
ATOM 3078 C CA . HIS B 1 148 ? 2.164 23.188 -9.477 1 93.62 148 HIS B CA 1
ATOM 3079 C C . HIS B 1 148 ? 3.436 23.797 -10.07 1 93.62 148 HIS B C 1
ATOM 3081 O O . HIS B 1 148 ? 4.543 23.453 -9.641 1 93.62 148 HIS B O 1
ATOM 3087 N N . ASN B 1 149 ? 3.271 24.703 -11 1 94.44 149 ASN B N 1
ATOM 3088 C CA . ASN B 1 149 ? 4.371 25.234 -11.805 1 94.44 149 ASN B CA 1
ATOM 3089 C C . ASN B 1 149 ? 5.227 26.219 -11.016 1 94.44 149 ASN B C 1
ATOM 3091 O O . ASN B 1 149 ? 6.309 26.609 -11.461 1 94.44 149 ASN B O 1
ATOM 3095 N N . LEU B 1 150 ? 4.879 26.625 -9.891 1 90.88 150 LEU B N 1
ATOM 3096 C CA . LEU B 1 150 ? 5.609 27.609 -9.102 1 90.88 150 LEU B CA 1
ATOM 3097 C C . LEU B 1 150 ? 6.418 26.938 -8 1 90.88 150 LEU B C 1
ATOM 3099 O O . LEU B 1 150 ? 7.098 27.625 -7.223 1 90.88 150 LEU B O 1
ATOM 3103 N N . LYS B 1 151 ? 6.258 25.656 -7.922 1 89.44 151 LYS B N 1
ATOM 3104 C CA . LYS B 1 151 ? 7.016 24.969 -6.879 1 89.44 151 LYS B CA 1
ATOM 3105 C C . LYS B 1 151 ? 8.516 25.078 -7.133 1 89.44 151 LYS B C 1
ATOM 3107 O O . LYS B 1 151 ? 8.992 24.781 -8.227 1 89.44 151 LYS B O 1
ATOM 3112 N N . LYS B 1 152 ? 9.258 25.312 -6.082 1 87.69 152 LYS B N 1
ATOM 3113 C CA . LYS B 1 152 ? 10.672 25.641 -6.246 1 87.69 152 LYS B CA 1
ATOM 3114 C C . LYS B 1 152 ? 11.539 24.391 -6.082 1 87.69 152 LYS B C 1
ATOM 3116 O O . LYS B 1 152 ? 12.438 24.141 -6.887 1 87.69 152 LYS B O 1
ATOM 3121 N N . ASP B 1 153 ? 11.234 23.719 -5.051 1 88.75 153 ASP B N 1
ATOM 3122 C CA . ASP B 1 153 ? 12.094 22.578 -4.762 1 88.75 153 ASP B CA 1
ATOM 3123 C C . ASP B 1 153 ? 11.773 21.406 -5.68 1 88.75 153 ASP B C 1
ATOM 3125 O O . ASP B 1 153 ? 10.602 21.125 -5.949 1 88.75 153 ASP B O 1
ATOM 3129 N N . ALA B 1 154 ? 12.812 20.75 -6.172 1 91.31 154 ALA B N 1
ATOM 3130 C CA . ALA B 1 154 ? 12.766 19.531 -6.984 1 91.31 154 ALA B CA 1
ATOM 3131 C C . ALA B 1 154 ? 14 18.672 -6.746 1 91.31 154 ALA B C 1
ATOM 3133 O O . ALA B 1 154 ? 15.125 19.094 -7.02 1 91.31 154 ALA B O 1
ATOM 3134 N N . PRO B 1 155 ? 13.75 17.484 -6.258 1 93.94 155 PRO B N 1
ATOM 3135 C CA . PRO B 1 155 ? 12.516 16.812 -5.828 1 93.94 155 PRO B CA 1
ATOM 3136 C C . PRO B 1 155 ? 11.898 17.453 -4.586 1 93.94 155 PRO B C 1
ATOM 3138 O O . PRO B 1 155 ? 12.594 18.172 -3.848 1 93.94 155 PRO B O 1
ATOM 3141 N N . SER B 1 156 ? 10.633 17.266 -4.473 1 92.94 156 SER B N 1
ATOM 3142 C CA . SER B 1 156 ? 9.938 17.766 -3.287 1 92.94 156 SER B CA 1
ATOM 3143 C C . SER B 1 156 ? 10.383 17.016 -2.033 1 92.94 156 SER B C 1
ATOM 3145 O O . SER B 1 156 ? 10.93 15.922 -2.121 1 92.94 156 SER B O 1
ATOM 3147 N N . GLY B 1 157 ? 10.133 17.609 -0.86 1 91.5 157 GLY B N 1
ATOM 3148 C CA . GLY B 1 157 ? 10.43 16.953 0.407 1 91.5 157 GLY B CA 1
ATOM 3149 C C . GLY B 1 157 ? 9.703 15.641 0.587 1 91.5 157 GLY B C 1
ATOM 3150 O O . GLY B 1 157 ? 10.289 14.664 1.064 1 91.5 157 GLY B O 1
ATOM 3151 N N . THR B 1 158 ? 8.453 15.594 0.204 1 93.81 158 THR B N 1
ATOM 3152 C CA . THR B 1 158 ? 7.66 14.375 0.315 1 93.81 158 THR B CA 1
ATOM 3153 C C . THR B 1 158 ? 8.25 13.266 -0.549 1 93.81 158 THR B C 1
ATOM 3155 O O . THR B 1 158 ? 8.383 12.125 -0.099 1 93.81 158 THR B O 1
ATOM 3158 N N . ALA B 1 159 ? 8.648 13.641 -1.785 1 96.31 159 ALA B N 1
ATOM 3159 C CA . ALA B 1 159 ? 9.266 12.648 -2.67 1 96.31 159 ALA B CA 1
ATOM 3160 C C . ALA B 1 159 ? 10.555 12.094 -2.064 1 96.31 159 ALA B C 1
ATOM 3162 O O . ALA B 1 159 ? 10.805 10.891 -2.125 1 96.31 159 ALA B O 1
ATOM 3163 N N . LEU B 1 160 ? 11.305 12.938 -1.447 1 95.19 160 LEU B N 1
ATOM 3164 C CA . LEU B 1 160 ? 12.547 12.516 -0.82 1 95.19 160 LEU B CA 1
ATOM 3165 C C . LEU B 1 160 ? 12.273 11.633 0.391 1 95.19 160 LEU B C 1
ATOM 3167 O O . LEU B 1 160 ? 13.008 10.664 0.639 1 95.19 160 LEU B O 1
ATOM 3171 N N . SER B 1 161 ? 11.281 11.992 1.134 1 94.12 161 SER B N 1
ATOM 3172 C CA . SER B 1 161 ? 10.891 11.156 2.266 1 94.12 161 SER B CA 1
ATOM 3173 C C . SER B 1 161 ? 10.508 9.75 1.809 1 94.12 161 SER B C 1
ATOM 3175 O O . SER B 1 161 ? 10.93 8.766 2.408 1 94.12 161 SER B O 1
ATOM 3177 N N . LEU B 1 162 ? 9.742 9.641 0.753 1 97.44 162 LEU B N 1
ATOM 3178 C CA . LEU B 1 162 ? 9.359 8.352 0.182 1 97.44 162 LEU B CA 1
ATOM 3179 C C . LEU B 1 162 ? 10.586 7.586 -0.293 1 97.44 162 LEU B C 1
ATOM 3181 O O . LEU B 1 162 ? 10.703 6.383 -0.046 1 97.44 162 LEU B O 1
ATOM 3185 N N . TYR B 1 163 ? 11.516 8.359 -0.949 1 97.75 163 TYR B N 1
ATOM 3186 C CA . TYR B 1 163 ? 12.773 7.773 -1.387 1 97.75 163 TYR B CA 1
ATOM 3187 C C . TYR B 1 163 ? 13.539 7.172 -0.211 1 97.75 163 TYR B C 1
ATOM 3189 O O . TYR B 1 163 ? 13.961 6.016 -0.265 1 97.75 163 TYR B O 1
ATOM 3197 N N . GLN B 1 164 ? 13.641 7.93 0.806 1 96.88 164 GLN B N 1
ATOM 3198 C CA . GLN B 1 164 ? 14.391 7.492 1.978 1 96.88 164 GLN B CA 1
ATOM 3199 C C . GLN B 1 164 ? 13.766 6.25 2.604 1 96.88 164 GLN B C 1
ATOM 3201 O O . GLN B 1 164 ? 14.477 5.324 3.002 1 96.88 164 GLN B O 1
ATOM 3206 N N . THR B 1 165 ? 12.492 6.23 2.682 1 96.88 165 THR B N 1
ATOM 3207 C CA . THR B 1 165 ? 11.758 5.094 3.229 1 96.88 165 THR B CA 1
ATOM 3208 C C . THR B 1 165 ? 12.047 3.826 2.432 1 96.88 165 THR B C 1
ATOM 3210 O O . THR B 1 165 ? 12.352 2.781 3.008 1 96.88 165 THR B O 1
ATOM 3213 N N . CYS B 1 166 ? 11.969 3.906 1.129 1 98.12 166 CYS B N 1
ATOM 3214 C CA . CYS B 1 166 ? 12.211 2.754 0.266 1 98.12 166 CYS B CA 1
ATOM 3215 C C . CYS B 1 166 ? 13.664 2.303 0.353 1 98.12 166 CYS B C 1
ATOM 3217 O O . CYS B 1 166 ? 13.945 1.104 0.422 1 98.12 166 CYS B O 1
ATOM 3219 N N . ALA B 1 167 ? 14.594 3.289 0.32 1 97.94 167 ALA B N 1
ATOM 3220 C CA . ALA B 1 167 ? 16.016 2.977 0.398 1 97.94 167 ALA B CA 1
ATOM 3221 C C . ALA B 1 167 ? 16.359 2.252 1.7 1 97.94 167 ALA B C 1
ATOM 3223 O O . ALA B 1 167 ? 17.094 1.269 1.699 1 97.94 167 ALA B O 1
ATOM 3224 N N . LYS B 1 168 ? 15.812 2.764 2.77 1 97.44 168 LYS B N 1
ATOM 3225 C CA . LYS B 1 168 ? 16.016 2.143 4.074 1 97.44 168 LYS B CA 1
ATOM 3226 C C . LYS B 1 168 ? 15.492 0.71 4.094 1 97.44 168 LYS B C 1
ATOM 3228 O O . LYS B 1 168 ? 16.172 -0.2 4.566 1 97.44 168 LYS B O 1
ATOM 3233 N N . ALA B 1 169 ? 14.305 0.495 3.604 1 97.12 169 ALA B N 1
ATOM 3234 C CA . ALA B 1 169 ? 13.695 -0.833 3.572 1 97.12 169 ALA B CA 1
ATOM 3235 C C . ALA B 1 169 ? 14.555 -1.813 2.783 1 97.12 169 ALA B C 1
ATOM 3237 O O . ALA B 1 169 ? 14.656 -2.988 3.143 1 97.12 169 ALA B O 1
ATOM 3238 N N . ARG B 1 170 ? 15.25 -1.322 1.6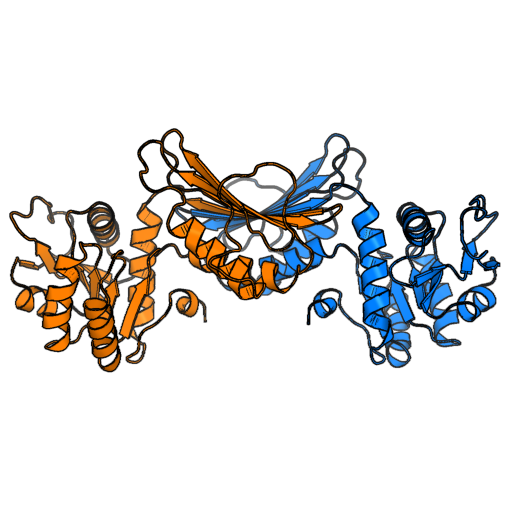96 1 97.44 170 ARG B N 1
ATOM 3239 C CA . ARG B 1 170 ? 16.062 -2.146 0.809 1 97.44 170 ARG B CA 1
ATOM 3240 C C . ARG B 1 170 ? 17.469 -2.312 1.356 1 97.44 170 ARG B C 1
ATOM 3242 O O . ARG B 1 170 ? 18.234 -3.164 0.887 1 97.44 170 ARG B O 1
ATOM 3249 N N . GLY B 1 171 ? 17.844 -1.54 2.32 1 97.12 171 GLY B N 1
ATOM 3250 C CA . GLY B 1 171 ? 19.203 -1.529 2.832 1 97.12 171 GLY B CA 1
ATOM 3251 C C . GLY B 1 171 ? 20.188 -0.869 1.889 1 97.12 171 GLY B C 1
ATOM 3252 O O . GLY B 1 171 ? 21.375 -1.223 1.869 1 97.12 171 GLY B O 1
ATOM 3253 N N . TYR B 1 172 ? 19.688 -0.015 1.059 1 96.56 172 TYR B N 1
ATOM 3254 C CA . TYR B 1 172 ? 20.562 0.713 0.143 1 96.56 172 TYR B CA 1
ATOM 3255 C C . TYR B 1 172 ? 21.281 1.852 0.86 1 96.56 172 TYR B C 1
ATOM 3257 O O . TYR B 1 172 ? 20.812 2.328 1.898 1 96.56 172 TYR B O 1
ATOM 3265 N N . ASP B 1 173 ? 22.391 2.271 0.303 1 96 173 ASP B N 1
ATOM 3266 C CA . ASP B 1 173 ? 23.031 3.508 0.73 1 96 173 ASP B CA 1
ATOM 3267 C C . ASP B 1 173 ? 22.266 4.73 0.251 1 96 173 ASP B C 1
ATOM 3269 O O . ASP B 1 173 ? 22.203 5.004 -0.949 1 96 173 ASP B O 1
ATOM 3273 N N . GLU B 1 174 ? 21.703 5.414 1.157 1 93.94 174 GLU B N 1
ATOM 3274 C CA . GLU B 1 174 ? 20.812 6.523 0.851 1 93.94 174 GLU B CA 1
ATOM 3275 C C . GLU B 1 174 ? 21.5 7.559 -0.035 1 93.94 174 GLU B C 1
ATOM 3277 O O . GLU B 1 174 ? 20.859 8.18 -0.887 1 93.94 174 GLU B O 1
ATOM 3282 N N . LYS B 1 175 ? 22.734 7.816 0.135 1 92.94 175 LYS B N 1
ATOM 3283 C CA . LYS B 1 175 ? 23.453 8.844 -0.609 1 92.94 175 LYS B CA 1
ATOM 3284 C C . LYS B 1 175 ? 23.703 8.406 -2.051 1 92.94 175 LYS B C 1
ATOM 3286 O O . LYS B 1 175 ? 23.641 9.219 -2.973 1 92.94 175 LYS B O 1
ATOM 3291 N N . ASN B 1 176 ? 23.828 7.18 -2.262 1 94.38 176 ASN B N 1
ATOM 3292 C CA . ASN B 1 176 ? 24.266 6.691 -3.564 1 94.38 176 ASN B CA 1
ATOM 3293 C C . ASN B 1 176 ? 23.094 6.145 -4.383 1 94.38 176 ASN B C 1
ATOM 3295 O O . ASN B 1 176 ? 23.188 6.043 -5.605 1 94.38 176 ASN B O 1
ATOM 3299 N N . ALA B 1 177 ? 22.031 5.855 -3.713 1 96.88 177 ALA B N 1
ATOM 3300 C CA . ALA B 1 177 ? 20.953 5.145 -4.395 1 96.88 177 ALA B CA 1
ATOM 3301 C C . ALA B 1 177 ? 20.047 6.113 -5.16 1 96.88 177 ALA B C 1
ATOM 3303 O O . ALA B 1 177 ? 19.297 5.707 -6.043 1 96.88 177 ALA B O 1
ATOM 3304 N N . LEU B 1 178 ? 20.094 7.383 -4.848 1 97.06 178 LEU B N 1
ATOM 3305 C CA . LEU B 1 178 ? 19.188 8.367 -5.422 1 97.06 178 LEU B CA 1
ATOM 3306 C C . LEU B 1 178 ? 19.594 8.719 -6.848 1 97.06 178 LEU B C 1
ATOM 3308 O O . LEU B 1 178 ? 20.75 9.078 -7.098 1 97.06 178 LEU B O 1
ATOM 3312 N N . THR B 1 179 ? 18.656 8.578 -7.777 1 96.31 179 THR B N 1
ATOM 3313 C CA . THR B 1 179 ? 18.859 8.977 -9.164 1 96.31 179 THR B CA 1
ATOM 3314 C C . THR B 1 179 ? 17.781 9.969 -9.602 1 96.31 179 THR B C 1
ATOM 3316 O O . THR B 1 179 ? 16.609 9.617 -9.695 1 96.31 179 THR B O 1
ATOM 3319 N N . THR B 1 180 ? 18.125 11.156 -9.938 1 95.62 180 THR B N 1
ATOM 3320 C CA . THR B 1 180 ? 17.141 12.172 -10.305 1 95.62 180 THR B CA 1
ATOM 3321 C C . THR B 1 180 ? 17.141 12.406 -11.812 1 95.62 180 THR B C 1
ATOM 3323 O O . THR B 1 180 ? 16.297 13.125 -12.336 1 95.62 180 THR B O 1
ATOM 3326 N N . HIS B 1 181 ? 18.141 11.836 -12.508 1 93 181 HIS B N 1
ATOM 3327 C CA . HIS B 1 181 ? 18.266 11.914 -13.953 1 93 181 HIS B CA 1
ATOM 3328 C C . HIS B 1 181 ? 18.75 10.594 -14.539 1 93 181 HIS B C 1
ATOM 3330 O O . HIS B 1 181 ? 19.797 10.07 -14.133 1 93 181 HIS B O 1
ATOM 3336 N N . ARG B 1 182 ? 17.922 10.062 -15.406 1 92.06 182 ARG B N 1
ATOM 3337 C CA . ARG B 1 182 ? 18.297 8.781 -15.992 1 92.06 182 ARG B CA 1
ATOM 3338 C C . ARG B 1 182 ? 18.969 8.969 -17.344 1 92.06 182 ARG B C 1
ATOM 3340 O O . ARG B 1 182 ? 18.484 9.719 -18.188 1 92.06 182 ARG B O 1
ATOM 3347 N N . GLU B 1 183 ? 20.203 8.445 -17.344 1 90.56 183 GLU B N 1
ATOM 3348 C CA . GLU B 1 183 ? 20.953 8.328 -18.578 1 90.56 183 GLU B CA 1
ATOM 3349 C C . GLU B 1 183 ? 21.516 6.918 -18.75 1 90.56 183 GLU B C 1
ATOM 3351 O O . GLU B 1 183 ? 22.047 6.336 -17.797 1 90.56 183 GLU B O 1
ATOM 3356 N N . GLY B 1 184 ? 21.328 6.324 -19.828 1 91.31 184 GLY B N 1
ATOM 3357 C CA . GLY B 1 184 ? 21.859 4.996 -20.078 1 91.31 184 GLY B CA 1
ATOM 3358 C C . GLY B 1 184 ? 21.109 3.898 -19.344 1 91.31 184 GLY B C 1
ATOM 3359 O O . GLY B 1 184 ? 19.906 4.02 -19.109 1 91.31 184 GLY B O 1
ATOM 3360 N N . LEU B 1 185 ? 21.781 2.744 -18.906 1 93.38 185 LEU B N 1
ATOM 3361 C CA . LEU B 1 185 ? 21.172 1.586 -18.266 1 93.38 185 LEU B CA 1
ATOM 3362 C C . LEU B 1 185 ? 20.969 1.839 -16.766 1 93.38 185 LEU B C 1
ATOM 3364 O O . LEU B 1 185 ? 21.812 2.471 -16.125 1 93.38 185 LEU B O 1
ATOM 3368 N N . ARG B 1 186 ? 19.891 1.316 -16.266 1 93.25 186 ARG B N 1
ATOM 3369 C CA . ARG B 1 186 ? 19.578 1.425 -14.844 1 93.25 186 ARG B CA 1
ATOM 3370 C C . ARG B 1 186 ? 20.531 0.562 -14.016 1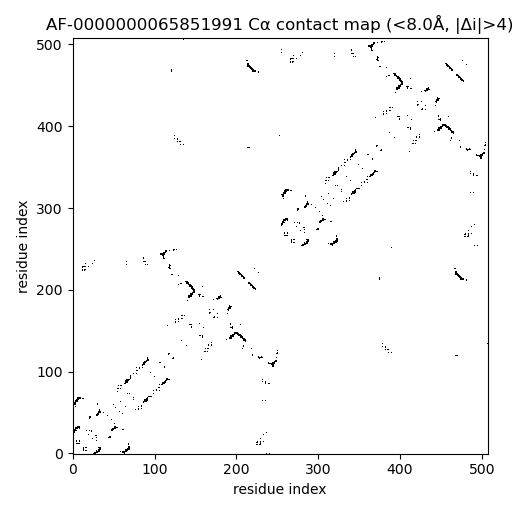 93.25 186 ARG B C 1
ATOM 3372 O O . ARG B 1 186 ? 20.828 -0.575 -14.383 1 93.25 186 ARG B O 1
ATOM 3379 N N . SER B 1 187 ? 20.906 1.229 -12.922 1 91.12 187 SER B N 1
ATOM 3380 C CA . SER B 1 187 ? 21.656 0.433 -11.961 1 91.12 187 SER B CA 1
ATOM 3381 C C . SER B 1 187 ? 20.719 -0.326 -11.023 1 91.12 187 SER B C 1
ATOM 3383 O O . SER B 1 187 ? 19.641 0.156 -10.703 1 91.12 187 SER B O 1
ATOM 3385 N N . LYS B 1 188 ? 21.188 -1.483 -10.539 1 89.81 188 LYS B N 1
ATOM 3386 C CA . LYS B 1 188 ? 20.359 -2.352 -9.711 1 89.81 188 LYS B CA 1
ATOM 3387 C C . LYS B 1 188 ? 19.984 -1.669 -8.398 1 89.81 188 LYS B C 1
ATOM 3389 O O . LYS B 1 188 ? 18.828 -1.657 -7.996 1 89.81 188 LYS B O 1
ATOM 3394 N N . GLU B 1 189 ? 20.984 -1.043 -7.711 1 93.75 189 GLU B N 1
ATOM 3395 C CA . GLU B 1 189 ? 20.734 -0.427 -6.41 1 93.75 189 GLU B CA 1
ATOM 3396 C C . GLU B 1 189 ? 20.422 1.059 -6.551 1 93.75 189 GLU B C 1
ATOM 3398 O O . GLU B 1 189 ? 21.016 1.893 -5.859 1 93.75 189 GLU B O 1
ATOM 3403 N N . SER B 1 190 ? 19.5 1.413 -7.465 1 96.06 190 SER B N 1
ATOM 3404 C CA . SER B 1 190 ? 19.109 2.807 -7.652 1 96.06 190 SER B CA 1
ATOM 3405 C C . SER B 1 190 ? 17.5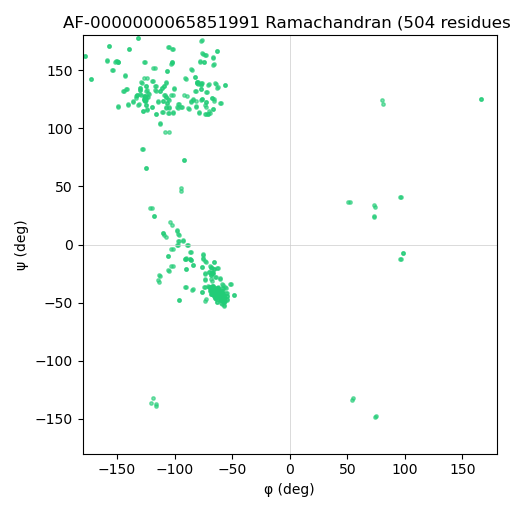94 2.975 -7.547 1 96.06 190 SER B C 1
ATOM 3407 O O . SER B 1 190 ? 16.828 2.082 -7.934 1 96.06 190 SER B O 1
ATOM 3409 N N . ILE B 1 191 ? 17.25 4.062 -6.973 1 98.06 191 ILE B N 1
ATOM 3410 C CA . ILE B 1 191 ? 15.859 4.484 -6.93 1 98.06 191 ILE B CA 1
ATOM 3411 C C . ILE B 1 191 ? 15.711 5.832 -7.629 1 98.06 191 ILE B C 1
ATOM 3413 O O . ILE B 1 191 ? 16.375 6.809 -7.266 1 98.06 191 ILE B O 1
ATOM 3417 N N . GLY B 1 192 ? 14.922 5.895 -8.711 1 97.56 192 GLY B N 1
ATOM 3418 C CA . GLY B 1 192 ? 14.68 7.125 -9.453 1 97.56 192 GLY B CA 1
ATOM 3419 C C . GLY B 1 192 ? 13.641 8.016 -8.812 1 97.56 192 GLY B C 1
ATOM 3420 O O . GLY B 1 192 ? 12.641 7.527 -8.273 1 97.56 192 GLY B O 1
ATOM 3421 N N . VAL B 1 193 ? 13.852 9.32 -8.812 1 97.56 193 VAL B N 1
ATOM 3422 C CA . VAL B 1 193 ? 12.867 10.32 -8.422 1 97.56 193 VAL B CA 1
ATOM 3423 C C . VAL B 1 193 ? 12.734 11.367 -9.523 1 97.56 193 VAL B C 1
ATOM 3425 O O . VAL B 1 193 ? 13.703 12.062 -9.844 1 97.56 193 VAL B O 1
ATOM 3428 N N . ALA B 1 194 ? 11.594 11.43 -10.133 1 97.56 194 ALA B N 1
ATOM 3429 C CA . ALA B 1 194 ? 11.312 12.398 -11.188 1 97.56 194 ALA B CA 1
ATOM 3430 C C . ALA B 1 194 ? 10.297 13.438 -10.719 1 97.56 194 ALA B C 1
ATOM 3432 O O . ALA B 1 194 ? 9.281 13.094 -10.102 1 97.56 194 ALA B O 1
ATOM 3433 N N . ALA B 1 195 ? 10.555 14.695 -10.992 1 97.19 195 ALA B N 1
ATOM 3434 C CA . ALA B 1 195 ? 9.664 15.789 -10.617 1 97.19 195 ALA B CA 1
ATOM 3435 C C . ALA B 1 195 ? 8.992 16.391 -11.844 1 97.19 195 ALA B C 1
ATOM 3437 O O . ALA B 1 195 ? 9.656 16.75 -12.82 1 97.19 195 ALA B O 1
ATOM 3438 N N . LEU B 1 196 ? 7.672 16.422 -11.859 1 97.06 196 LEU B N 1
ATOM 3439 C CA . LEU B 1 196 ? 6.871 17.094 -12.875 1 97.06 196 LEU B CA 1
ATOM 3440 C C . LEU B 1 196 ? 6.223 18.359 -12.312 1 97.06 196 LEU B C 1
ATOM 3442 O O . LEU B 1 196 ? 5.797 18.375 -11.156 1 97.06 196 LEU B O 1
ATOM 3446 N N . ARG B 1 197 ? 6.164 19.469 -13.055 1 97.06 197 ARG B N 1
ATOM 3447 C CA . ARG B 1 197 ? 5.562 20.75 -12.688 1 97.06 197 ARG B CA 1
ATOM 3448 C C . ARG B 1 197 ? 4.547 21.188 -13.734 1 97.06 197 ARG B C 1
ATOM 3450 O O . ARG B 1 197 ? 4.848 21.219 -14.93 1 97.06 197 ARG B O 1
ATOM 3457 N N . GLY B 1 198 ? 3.402 21.484 -13.266 1 94.94 198 GLY B N 1
ATOM 3458 C CA . GLY B 1 198 ? 2.42 21.922 -14.242 1 94.94 198 GLY B CA 1
ATOM 3459 C C . GLY B 1 198 ? 1.132 22.422 -13.609 1 94.94 198 GLY B C 1
ATOM 3460 O O . GLY B 1 198 ? 0.656 21.844 -12.625 1 94.94 198 GLY B O 1
ATOM 3461 N N . GLY B 1 199 ? 0.565 23.453 -14.188 1 96.12 199 GLY B N 1
ATOM 3462 C CA . GLY B 1 199 ? -0.729 23.969 -13.773 1 96.12 199 GLY B CA 1
ATOM 3463 C C . GLY B 1 199 ? -0.788 24.312 -12.297 1 96.12 199 GLY B C 1
ATOM 3464 O O . GLY B 1 199 ? 0.076 25.016 -11.781 1 96.12 199 GLY B O 1
ATOM 3465 N N . ASP B 1 200 ? -1.923 23.812 -11.625 1 93 200 ASP B N 1
ATOM 3466 C CA . ASP B 1 200 ? -2.152 24.125 -10.219 1 93 200 ASP B CA 1
ATOM 3467 C C . ASP B 1 200 ? -2.232 22.859 -9.383 1 93 200 ASP B C 1
ATOM 3469 O O . ASP B 1 200 ? -2.893 22.828 -8.336 1 93 200 ASP B O 1
ATOM 3473 N N . VAL B 1 201 ? -1.492 21.828 -9.805 1 93.38 201 VAL B N 1
ATOM 3474 C CA . VAL B 1 201 ? -1.52 20.547 -9.102 1 93.38 201 VAL B CA 1
ATOM 3475 C C . VAL B 1 201 ? -1.063 20.75 -7.66 1 93.38 201 VAL B C 1
ATOM 3477 O O . VAL B 1 201 ? 0.05 21.219 -7.41 1 93.38 201 VAL B O 1
ATOM 3480 N N . ALA B 1 202 ? -1.957 20.375 -6.715 1 91.69 202 ALA B N 1
ATOM 3481 C CA . ALA B 1 202 ? -1.643 20.531 -5.297 1 91.69 202 ALA B CA 1
ATOM 3482 C C . ALA B 1 202 ? -0.507 19.609 -4.875 1 91.69 202 ALA B C 1
ATOM 3484 O O . ALA B 1 202 ? 0.392 20.016 -4.133 1 91.69 202 ALA B O 1
ATOM 3485 N N . GLY B 1 203 ? -0.579 18.391 -5.375 1 94.94 203 GLY B N 1
ATOM 3486 C CA . GLY B 1 203 ? 0.444 17.391 -5.102 1 94.94 203 GLY B CA 1
ATOM 3487 C C . GLY B 1 203 ? 0.02 15.984 -5.469 1 94.94 203 GLY B C 1
ATOM 3488 O O . GLY B 1 203 ? -1.075 15.547 -5.109 1 94.94 203 GLY B O 1
ATOM 3489 N N . LYS B 1 204 ? 0.804 15.375 -6.258 1 97.62 204 LYS B N 1
ATOM 3490 C CA . LYS B 1 204 ? 0.634 13.961 -6.586 1 97.62 204 LYS B CA 1
ATOM 3491 C C . LYS B 1 204 ? 1.955 13.203 -6.469 1 97.62 204 LYS B C 1
ATOM 3493 O O . LYS B 1 204 ? 2.99 13.68 -6.941 1 97.62 204 LYS B O 1
ATOM 3498 N N . HIS B 1 205 ? 1.963 12.156 -5.781 1 98.5 205 HIS B N 1
ATOM 3499 C CA . HIS B 1 205 ? 3.129 11.297 -5.625 1 98.5 205 HIS B CA 1
ATOM 3500 C C . HIS B 1 205 ? 2.803 9.852 -5.992 1 98.5 205 HIS B C 1
ATOM 3502 O O . HIS B 1 205 ? 1.831 9.281 -5.488 1 98.5 205 HIS B O 1
ATOM 3508 N N . THR B 1 206 ? 3.559 9.234 -6.852 1 98.75 206 THR B N 1
ATOM 3509 C CA . THR B 1 206 ? 3.402 7.84 -7.238 1 98.75 206 THR B CA 1
ATOM 3510 C C . THR B 1 206 ? 4.715 7.078 -7.055 1 98.75 206 THR B C 1
ATOM 3512 O O . THR B 1 206 ? 5.766 7.52 -7.523 1 98.75 206 THR B O 1
ATOM 3515 N N . ILE B 1 207 ? 4.645 6.012 -6.316 1 98.75 207 ILE B N 1
ATOM 3516 C CA . ILE B 1 207 ? 5.754 5.074 -6.203 1 98.75 207 ILE B CA 1
ATOM 3517 C C . ILE B 1 207 ? 5.449 3.809 -7 1 98.75 207 ILE B C 1
ATOM 3519 O O . ILE B 1 207 ? 4.426 3.156 -6.773 1 98.75 207 ILE B O 1
ATOM 3523 N N . GLY B 1 208 ? 6.344 3.506 -7.871 1 98.69 208 GLY B N 1
ATOM 3524 C CA . GLY B 1 208 ? 6.184 2.289 -8.648 1 98.69 208 GLY B CA 1
ATOM 3525 C C . GLY B 1 208 ? 7.172 1.204 -8.273 1 98.69 208 GLY B C 1
ATOM 3526 O O . GLY B 1 208 ? 8.344 1.488 -8.008 1 98.69 208 GLY B O 1
ATOM 3527 N N . PHE B 1 209 ? 6.699 -0.006 -8.164 1 98.62 209 PHE B N 1
ATOM 3528 C CA . PHE B 1 209 ? 7.477 -1.231 -8.031 1 98.62 209 PHE B CA 1
ATOM 3529 C C . PHE B 1 209 ? 7.332 -2.107 -9.266 1 98.62 209 PHE B C 1
ATOM 3531 O O . PHE B 1 209 ? 6.305 -2.758 -9.461 1 98.62 209 PHE B O 1
ATOM 3538 N N . TYR B 1 210 ? 8.344 -2.113 -10.078 1 97.75 210 TYR B N 1
ATOM 3539 C CA . TYR B 1 210 ? 8.266 -2.717 -11.406 1 97.75 210 TYR B CA 1
ATOM 3540 C C . TYR B 1 210 ? 9.008 -4.047 -11.445 1 97.75 210 TYR B C 1
ATOM 3542 O O . TYR B 1 210 ? 10.227 -4.09 -11.266 1 97.75 210 TYR B O 1
ATOM 3550 N N . LEU B 1 211 ? 8.258 -5.098 -11.617 1 95.75 211 LEU B N 1
ATOM 3551 C CA . LEU B 1 211 ? 8.758 -6.453 -11.789 1 95.75 211 LEU B CA 1
ATOM 3552 C C . LEU B 1 211 ? 8.648 -6.902 -13.242 1 95.75 211 LEU B C 1
ATOM 3554 O O . LEU B 1 211 ? 8.117 -6.172 -14.078 1 95.75 211 LEU B O 1
ATOM 3558 N N . GLU B 1 212 ? 9.273 -8.062 -13.523 1 92.75 212 GLU B N 1
ATOM 3559 C CA . GLU B 1 212 ? 9.062 -8.656 -14.836 1 92.75 212 GLU B CA 1
ATOM 3560 C C . GLU B 1 212 ? 7.648 -9.219 -14.969 1 92.75 212 GLU B C 1
ATOM 3562 O O . GLU B 1 212 ? 7.262 -10.125 -14.219 1 92.75 212 GLU B O 1
ATOM 3567 N N . GLY B 1 213 ? 6.863 -8.602 -15.805 1 95.06 213 GLY B N 1
ATOM 3568 C CA . GLY B 1 213 ? 5.539 -9.117 -16.125 1 95.06 213 GLY B CA 1
ATOM 3569 C C . GLY B 1 213 ? 4.438 -8.461 -15.312 1 95.06 213 GLY B C 1
ATOM 3570 O O . GLY B 1 213 ? 3.252 -8.688 -15.57 1 95.06 213 GLY B O 1
ATOM 3571 N N . GLU B 1 214 ? 4.773 -7.766 -14.32 1 96.94 214 GLU B N 1
ATOM 3572 C CA . GLU B 1 214 ? 3.77 -7.09 -13.508 1 96.94 214 GLU B CA 1
ATOM 3573 C C . GLU B 1 214 ? 4.383 -5.93 -12.727 1 96.94 214 GLU B C 1
ATOM 3575 O O . GLU B 1 214 ? 5.605 -5.852 -12.578 1 96.94 214 GLU B O 1
ATOM 3580 N N . TYR B 1 215 ? 3.537 -4.988 -12.312 1 97.88 215 TYR B N 1
ATOM 3581 C CA . TYR B 1 215 ? 4.02 -3.924 -11.438 1 97.88 215 TYR B CA 1
ATOM 3582 C C . TYR B 1 215 ? 2.902 -3.4 -10.547 1 97.88 215 TYR B C 1
ATOM 3584 O O . TYR B 1 215 ? 1.721 -3.613 -10.828 1 97.88 215 TYR B O 1
ATOM 3592 N N . ILE B 1 216 ? 3.348 -2.789 -9.414 1 98.38 216 ILE B N 1
ATOM 3593 C CA . ILE B 1 216 ? 2.463 -2.123 -8.469 1 98.38 216 ILE B CA 1
ATOM 3594 C C . ILE B 1 216 ? 2.787 -0.632 -8.414 1 98.38 216 ILE B C 1
ATOM 3596 O O . ILE B 1 216 ? 3.959 -0.245 -8.398 1 98.38 216 ILE B O 1
ATOM 3600 N N . GLU B 1 217 ? 1.715 0.18 -8.406 1 98.75 217 GLU B N 1
ATOM 3601 C CA . GLU B 1 217 ? 1.864 1.62 -8.227 1 98.75 217 GLU B CA 1
ATOM 3602 C C . GLU B 1 217 ? 1.01 2.119 -7.062 1 98.75 217 GLU B C 1
ATOM 3604 O O . GLU B 1 217 ? -0.193 1.852 -7.008 1 98.75 217 GLU B O 1
ATOM 3609 N N . LEU B 1 218 ? 1.654 2.777 -6.129 1 98.81 218 LEU B N 1
ATOM 3610 C CA . LEU B 1 218 ? 1.017 3.43 -4.992 1 98.81 218 LEU B CA 1
ATOM 3611 C C . LEU B 1 218 ? 0.986 4.941 -5.176 1 98.81 218 LEU B C 1
ATOM 3613 O O . LEU B 1 218 ? 2.037 5.586 -5.254 1 98.81 218 LEU B O 1
ATOM 3617 N N . SER B 1 219 ? -0.206 5.512 -5.234 1 98.75 219 SER B N 1
ATOM 3618 C CA . SER B 1 219 ? -0.31 6.938 -5.539 1 98.75 219 SER B CA 1
ATOM 3619 C C . SER B 1 219 ? -1.093 7.676 -4.461 1 98.75 219 SER B C 1
ATOM 3621 O O . SER B 1 219 ? -2.102 7.176 -3.961 1 98.75 219 SER B O 1
ATOM 3623 N N . HIS B 1 220 ? -0.63 8.766 -4.082 1 98.69 220 HIS B N 1
ATOM 3624 C CA . HIS B 1 220 ? -1.344 9.75 -3.27 1 98.69 220 HIS B CA 1
ATOM 3625 C C . HIS B 1 220 ? -1.625 11.023 -4.062 1 98.69 220 HIS B C 1
ATOM 3627 O O . HIS B 1 220 ? -0.742 11.539 -4.75 1 98.69 220 HIS B O 1
ATOM 3633 N N . THR B 1 221 ? -2.83 11.492 -4.008 1 98 221 THR B N 1
ATOM 3634 C CA . THR B 1 221 ? -3.225 12.75 -4.637 1 98 221 THR B CA 1
ATOM 3635 C C . THR B 1 221 ? -3.863 13.688 -3.617 1 98 221 THR B C 1
ATOM 3637 O O . THR B 1 221 ? -4.824 13.32 -2.943 1 98 221 THR B O 1
ATOM 3640 N N . ALA B 1 222 ? -3.262 14.844 -3.443 1 96.31 222 ALA B N 1
ATOM 3641 C CA . ALA B 1 222 ? -3.9 15.922 -2.697 1 96.31 222 ALA B CA 1
ATOM 3642 C C . ALA B 1 222 ? -4.812 16.75 -3.6 1 96.31 222 ALA B C 1
ATOM 3644 O O . ALA B 1 222 ? -4.387 17.234 -4.652 1 96.31 222 ALA B O 1
ATOM 3645 N N . THR B 1 223 ? -6.078 16.875 -3.264 1 94.38 223 THR B N 1
ATOM 3646 C CA . THR B 1 223 ? -6.988 17.672 -4.07 1 94.38 223 THR B CA 1
ATOM 3647 C C . THR B 1 223 ? -7.012 19.125 -3.576 1 94.38 223 THR B C 1
ATOM 3649 O O . THR B 1 223 ? -7.465 20.016 -4.289 1 94.38 223 THR B O 1
ATOM 3652 N N . ASN B 1 224 ? -6.609 19.344 -2.348 1 90.75 224 ASN B N 1
ATOM 3653 C CA . ASN B 1 224 ? -6.387 20.688 -1.83 1 90.75 224 ASN B CA 1
ATOM 3654 C C . ASN B 1 224 ? -5.43 20.672 -0.639 1 90.75 224 ASN B C 1
ATOM 3656 O O . ASN B 1 224 ? -5.129 19.625 -0.089 1 90.75 224 ASN B O 1
ATOM 3660 N N . ARG B 1 225 ? -5.051 21.844 -0.272 1 89.62 225 ARG B N 1
ATOM 3661 C CA . ARG B 1 225 ? -3.98 21.984 0.71 1 89.62 225 ARG B CA 1
ATOM 3662 C C . ARG B 1 225 ? -4.531 21.922 2.131 1 89.62 225 ARG B C 1
ATOM 3664 O O . ARG B 1 225 ? -3.768 21.812 3.094 1 89.62 225 ARG B O 1
ATOM 3671 N N . SER B 1 226 ? -5.801 21.891 2.303 1 93.75 226 SER B N 1
ATOM 3672 C CA . SER B 1 226 ? -6.398 21.859 3.633 1 93.75 226 SER B CA 1
ATOM 3673 C C . SER B 1 226 ? -6.055 20.562 4.359 1 93.75 226 SER B C 1
ATOM 3675 O O . SER B 1 226 ? -6.207 20.469 5.582 1 93.75 226 SER B O 1
ATOM 3677 N N . ILE B 1 227 ? -5.574 19.578 3.621 1 94 227 ILE B N 1
ATOM 3678 C CA . ILE B 1 227 ? -5.289 18.281 4.199 1 94 227 ILE B CA 1
ATOM 3679 C C . ILE B 1 227 ? -4.137 18.391 5.195 1 94 227 ILE B C 1
ATOM 3681 O O . ILE B 1 227 ? -4.043 17.609 6.145 1 94 227 ILE B O 1
ATOM 3685 N N . PHE B 1 228 ? -3.312 19.375 5.027 1 94.25 228 PHE B N 1
ATOM 3686 C CA . PHE B 1 228 ? -2.197 19.547 5.949 1 94.25 228 PHE B CA 1
ATOM 3687 C C . PHE B 1 228 ? -2.678 20.141 7.27 1 94.25 228 PHE B C 1
ATOM 3689 O O . PHE B 1 228 ? -2.229 19.734 8.336 1 94.25 228 PHE B O 1
ATOM 3696 N N . ALA B 1 229 ? -3.59 21.094 7.156 1 95.94 229 ALA B N 1
ATOM 3697 C CA . ALA B 1 229 ? -4.211 21.672 8.344 1 95.94 229 ALA B CA 1
ATOM 3698 C C . ALA B 1 229 ? -5.031 20.625 9.094 1 95.94 229 ALA B C 1
ATOM 3700 O O . ALA B 1 229 ? -4.902 20.484 10.312 1 95.94 229 ALA B O 1
ATOM 3701 N N . LYS B 1 230 ? -5.773 19.891 8.367 1 95.06 230 LYS B N 1
ATOM 3702 C CA . LYS B 1 230 ? -6.602 18.859 8.969 1 95.06 230 LYS B CA 1
ATOM 3703 C C . LYS B 1 230 ? -5.742 17.797 9.648 1 95.06 230 LYS B C 1
ATOM 3705 O O . LYS B 1 230 ? -6.059 17.344 10.75 1 95.06 230 LYS B O 1
ATOM 3710 N N . GLY B 1 231 ? -4.699 17.438 8.953 1 96.06 231 GLY B N 1
ATOM 3711 C CA . GLY B 1 231 ? -3.773 16.484 9.539 1 96.06 231 GLY B CA 1
ATOM 3712 C C . GLY B 1 231 ? -3.182 16.953 10.852 1 96.06 231 GLY B C 1
ATOM 3713 O O . GLY B 1 231 ? -3.086 16.188 11.805 1 96.06 231 GLY B O 1
ATOM 3714 N N . ALA B 1 232 ? -2.828 18.172 10.898 1 97.25 232 ALA B N 1
ATOM 3715 C CA . ALA B 1 232 ? -2.268 18.75 12.117 1 97.25 232 ALA B CA 1
ATOM 3716 C C . ALA B 1 232 ? -3.289 18.719 13.25 1 97.25 232 ALA B C 1
ATOM 3718 O O . ALA B 1 232 ? -2.945 18.422 14.398 1 97.25 232 ALA B O 1
ATOM 3719 N N . LEU B 1 233 ? -4.508 19.031 12.945 1 97.19 233 LEU B N 1
ATOM 3720 C CA . LEU B 1 233 ? -5.566 19.031 13.945 1 97.19 233 LEU B CA 1
ATOM 3721 C C . LEU B 1 233 ? -5.844 17.625 14.445 1 97.19 233 LEU B C 1
ATOM 3723 O O . LEU B 1 233 ? -6.043 17.406 15.641 1 97.19 233 LEU B O 1
ATOM 3727 N N . GLU B 1 234 ? -5.793 16.656 13.539 1 95.62 234 GLU B N 1
ATOM 3728 C CA . GLU B 1 234 ? -5.961 15.266 13.93 1 95.62 234 GLU B CA 1
ATOM 3729 C C . GLU B 1 234 ? -4.832 14.82 14.859 1 95.62 234 GLU B C 1
ATOM 3731 O O . GLU B 1 234 ? -5.07 14.086 15.82 1 95.62 234 GLU B O 1
ATOM 3736 N N . VAL B 1 235 ? -3.686 15.266 14.547 1 97.06 235 VAL B N 1
ATOM 3737 C CA . VAL B 1 235 ? -2.531 14.938 15.375 1 97.06 235 VAL B CA 1
ATOM 3738 C C . VAL B 1 235 ? -2.705 15.555 16.766 1 97.06 235 VAL B C 1
ATOM 3740 O O . VAL B 1 235 ? -2.438 14.906 17.781 1 97.06 235 VAL B O 1
ATOM 3743 N N . ALA B 1 236 ? -3.158 16.766 16.812 1 97.81 236 ALA B N 1
ATOM 3744 C CA . ALA B 1 236 ? -3.398 17.438 18.078 1 97.81 236 ALA B CA 1
ATOM 3745 C C . ALA B 1 236 ? -4.402 16.656 18.922 1 97.81 236 ALA B C 1
ATOM 3747 O O . ALA B 1 236 ? -4.176 16.422 20.125 1 97.81 236 ALA B O 1
ATOM 3748 N N . LEU B 1 237 ? -5.457 16.219 18.328 1 96.88 237 LEU B N 1
ATOM 3749 C CA . LEU B 1 237 ? -6.473 15.438 19 1 96.88 237 LEU B CA 1
ATOM 3750 C C . LEU B 1 237 ? -5.875 14.148 19.562 1 96.88 237 LEU B C 1
ATOM 3752 O O . LEU B 1 237 ? -6.168 13.766 20.703 1 96.88 237 LEU B O 1
ATOM 3756 N N . TRP B 1 238 ? -5.047 13.562 18.828 1 96.06 238 TRP B N 1
ATOM 3757 C CA . TRP B 1 238 ? -4.438 12.289 19.188 1 96.06 238 TRP B CA 1
ATOM 3758 C C . TRP B 1 238 ? -3.449 12.461 20.344 1 96.06 238 TRP B C 1
ATOM 3760 O O . TRP B 1 238 ? -3.371 11.617 21.234 1 96.06 238 TRP B O 1
ATOM 3770 N N . LEU B 1 239 ? -2.738 13.555 20.375 1 97.75 239 LEU B N 1
ATOM 3771 C CA . LEU B 1 239 ? -1.696 13.812 21.359 1 97.75 239 LEU B CA 1
ATOM 3772 C C . LEU B 1 239 ? -2.305 14.188 22.703 1 97.75 239 LEU B C 1
ATOM 3774 O O . LEU B 1 239 ? -1.63 14.125 23.734 1 97.75 239 LEU B O 1
ATOM 3778 N N . LYS B 1 240 ? -3.51 14.602 22.75 1 96.25 240 LYS B N 1
ATOM 3779 C CA . LYS B 1 240 ? -4.176 15.141 23.938 1 96.25 240 LYS B CA 1
ATOM 3780 C C . LYS B 1 240 ? -4.02 14.203 25.125 1 96.25 240 LYS B C 1
ATOM 3782 O O . LYS B 1 240 ? -3.818 14.664 26.266 1 96.25 240 LYS B O 1
ATOM 3787 N N . ASP B 1 241 ? -3.994 12.875 24.938 1 93.12 241 ASP B N 1
ATOM 3788 C CA . ASP B 1 241 ? -3.984 11.922 26.047 1 93.12 241 ASP B CA 1
ATOM 3789 C C . ASP B 1 241 ? -2.713 11.078 26.031 1 93.12 241 ASP B C 1
ATOM 3791 O O . ASP B 1 241 ? -2.678 9.992 26.609 1 93.12 241 ASP B O 1
ATOM 3795 N N . LYS B 1 242 ? -1.707 11.602 25.453 1 97.12 242 LYS B N 1
ATOM 3796 C CA . LYS B 1 242 ? -0.473 10.828 25.344 1 97.12 242 LYS B CA 1
ATOM 3797 C C . LYS B 1 242 ? 0.553 11.289 26.375 1 97.12 242 LYS B C 1
ATOM 3799 O O . LYS B 1 242 ? 0.465 12.406 26.891 1 97.12 242 LYS B O 1
ATOM 3804 N N . ALA B 1 243 ? 1.426 10.414 26.688 1 97.69 243 ALA B N 1
ATOM 3805 C CA . ALA B 1 243 ? 2.531 10.734 27.594 1 97.69 243 ALA B CA 1
ATOM 3806 C C . ALA B 1 243 ? 3.564 11.617 26.891 1 97.69 243 ALA B C 1
ATOM 3808 O O . ALA B 1 243 ? 3.609 11.68 25.672 1 97.69 243 ALA B O 1
ATOM 3809 N N . ALA B 1 244 ? 4.395 12.227 27.719 1 98.25 244 ALA B N 1
ATOM 3810 C CA . ALA B 1 244 ? 5.449 13.094 27.203 1 98.25 244 ALA B CA 1
ATOM 3811 C C . ALA B 1 244 ? 6.484 12.289 26.422 1 98.25 244 ALA B C 1
ATOM 3813 O O . ALA B 1 244 ? 7.145 11.406 26.969 1 98.25 244 ALA B O 1
ATOM 3814 N N . LYS B 1 245 ? 6.562 12.594 25.188 1 97.88 245 LYS B N 1
ATOM 3815 C CA . LYS B 1 245 ? 7.598 12.062 24.297 1 97.88 245 LYS B CA 1
ATOM 3816 C C . LYS B 1 245 ? 7.473 12.648 22.906 1 97.88 245 LYS B C 1
ATOM 3818 O O . LYS B 1 245 ? 6.473 13.289 22.578 1 97.88 245 LYS B O 1
ATOM 3823 N N . LYS B 1 246 ? 8.5 12.539 22.172 1 97.75 246 LYS B N 1
ATOM 3824 C CA . LYS B 1 246 ? 8.445 12.922 20.766 1 97.75 246 LYS B CA 1
ATOM 3825 C C . LYS B 1 246 ? 7.844 11.812 19.906 1 97.75 246 LYS B C 1
ATOM 3827 O O . LYS B 1 246 ? 8.422 10.727 19.797 1 97.75 246 LYS B O 1
ATOM 3832 N N . TYR B 1 247 ? 6.727 12.125 19.266 1 97.38 247 TYR B N 1
ATOM 3833 C CA . TYR B 1 247 ? 6.02 11.141 18.469 1 97.38 247 TYR B CA 1
ATOM 3834 C C . TYR B 1 247 ? 6.289 11.344 16.984 1 97.38 247 TYR B C 1
ATOM 3836 O O . TYR B 1 247 ? 6.668 12.438 16.562 1 97.38 247 TYR B O 1
ATOM 3844 N N . GLU B 1 248 ? 6.09 10.242 16.25 1 94.69 248 GLU B N 1
ATOM 3845 C CA . GLU B 1 248 ? 6.09 10.273 14.781 1 94.69 248 GLU B CA 1
ATOM 3846 C C . GLU B 1 248 ? 4.676 10.125 14.227 1 94.69 248 GLU B C 1
ATOM 3848 O O . GLU B 1 248 ? 3.822 9.492 14.844 1 94.69 248 GLU B O 1
ATOM 3853 N N . ILE B 1 249 ? 4.492 10.734 13.094 1 94.19 249 ILE B N 1
ATOM 3854 C CA . ILE B 1 249 ? 3.148 10.82 12.539 1 94.19 249 ILE B CA 1
ATOM 3855 C C . ILE B 1 249 ? 2.607 9.414 12.281 1 94.19 249 ILE B C 1
ATOM 3857 O O . ILE B 1 249 ? 1.406 9.172 12.414 1 94.19 249 ILE B O 1
ATOM 3861 N N . ASN B 1 250 ? 3.447 8.477 12.016 1 90.56 250 ASN B N 1
ATOM 3862 C CA . ASN B 1 250 ? 3.006 7.109 11.758 1 90.56 250 ASN B CA 1
ATOM 3863 C C . ASN B 1 250 ? 2.377 6.477 12.992 1 90.56 250 ASN B C 1
ATOM 3865 O O . ASN B 1 250 ? 1.632 5.5 12.883 1 90.56 250 ASN B O 1
ATOM 3869 N N . GLU B 1 251 ? 2.664 6.973 14.102 1 93 251 GLU B N 1
ATOM 3870 C CA . GLU B 1 251 ? 2.188 6.398 15.359 1 93 251 GLU B CA 1
ATOM 3871 C C . GLU B 1 251 ? 0.71 6.711 15.586 1 93 251 GLU B C 1
ATOM 3873 O O . GLU B 1 251 ? 0.064 6.105 16.438 1 93 251 GLU B O 1
ATOM 3878 N N . ILE B 1 252 ? 0.185 7.605 14.797 1 91.75 252 ILE B N 1
ATOM 3879 C CA . ILE B 1 252 ? -1.206 8.008 14.984 1 91.75 252 ILE B CA 1
ATOM 3880 C C . ILE B 1 252 ? -2.129 6.844 14.625 1 91.75 252 ILE B C 1
ATOM 3882 O O . ILE B 1 252 ? -3.297 6.824 15.016 1 91.75 252 ILE B O 1
ATOM 3886 N N . PHE B 1 253 ? -1.623 5.891 13.867 1 89.38 253 PHE B N 1
ATOM 3887 C CA . PHE B 1 253 ? -2.441 4.789 13.375 1 89.38 253 PHE B CA 1
ATOM 3888 C C . PHE B 1 253 ? -2.412 3.617 14.344 1 89.38 253 PHE B C 1
ATOM 3890 O O . PHE B 1 253 ? -3.059 2.594 14.109 1 89.38 253 PHE B O 1
ATOM 3897 N N . ASP B 1 254 ? -1.549 3.584 15.312 1 82.19 254 ASP B N 1
ATOM 3898 C CA . ASP B 1 254 ? -1.408 2.486 16.266 1 82.19 254 ASP B CA 1
ATOM 3899 C C . ASP B 1 254 ? -2.449 2.584 17.375 1 82.19 254 ASP B C 1
ATOM 3901 O O . ASP B 1 254 ? -2.805 3.686 17.797 1 82.19 254 ASP B O 1
#

Sequence (508 aa):
MKIGVYGASGRIGKLLLEELKGGYKGLVLSSVFVRQKCEIDFSSFSHKPLVTNDLKAFVRACECVIDFSLPKGVDSLLDTLLECPKILVSGTTGLEEKTLEKMQNLALKTPLLHAHNMSIGIAILNQLAFLASLKLKDADIEIVETHHNLKKDAPSGTALSLYQTCAKARGYDEKNALTTHREGLRSKESIGVAALRGGDVAGKHTIGFYLEGEYIELSHTATNRSIFAKGALEVALWLKDKAAKKYEINEIFDMKIGVYGASGRIGKLLLEELKGGYKGLVLSSVFVRQKCEIDFSSFSHKPLVTNDLKAFVRACECVIDFSLPKGVDSLLDTLLECPKILVSGTTGLEEKTLEKMQNLALKTPLLHAHNMSIGIAILNQLAFLASLKLKDADIEIVETHHNLKKDAPSGTALSLYQTCAKARGYDEKNALTTHREGLRSKESIGVAALRGGDVAGKHTIGFYLEGEYIELSHTATNRSIFAKGALEVALWLKDKAAKKYEINEIFD

Solvent-accessible surface area (backbone atoms only — not comparable to full-atom values): 26690 Å² total; per-residue (Å²): 91,35,30,18,36,37,27,38,87,37,78,59,22,43,40,37,50,59,54,32,36,81,41,46,96,67,30,37,55,30,15,32,43,32,94,68,86,74,84,73,81,57,81,78,32,91,53,75,46,49,75,36,71,45,65,66,63,31,54,72,48,29,51,28,38,40,32,44,54,48,47,76,56,49,45,59,49,48,56,48,32,64,77,53,70,44,33,38,39,33,46,52,56,83,64,51,70,68,48,50,52,49,49,55,60,40,11,69,69,20,26,25,35,66,40,80,66,41,33,61,67,55,44,51,49,44,53,45,43,26,52,50,34,50,58,44,71,80,37,48,42,40,33,42,34,37,29,23,60,78,63,80,68,78,66,41,70,68,56,49,50,47,48,49,41,32,28,57,46,63,67,48,57,69,85,72,19,63,34,73,70,93,70,87,78,84,60,88,76,42,38,40,46,43,70,45,66,42,75,79,41,70,31,34,41,36,43,34,37,43,44,89,40,33,35,38,36,45,32,42,40,37,75,38,74,56,33,38,30,52,26,47,52,52,48,51,64,62,43,72,83,47,68,53,31,74,45,56,79,68,56,74,67,108,90,35,30,17,35,37,28,40,87,37,78,59,20,42,40,36,49,58,53,32,36,80,42,47,96,66,32,37,56,29,14,34,42,32,93,64,87,74,84,74,79,57,80,76,31,89,53,76,45,50,76,36,73,46,64,64,64,32,53,72,49,28,53,28,38,39,32,43,54,47,48,74,55,48,47,58,49,48,57,48,33,64,76,53,70,46,32,37,39,32,45,53,57,84,64,49,70,69,47,51,50,50,48,55,59,39,10,70,70,19,25,26,36,66,41,81,64,42,34,60,67,55,45,50,47,43,53,46,43,26,52,50,34,50,60,45,71,81,37,46,43,42,32,42,35,37,29,23,59,80,62,80,68,77,67,43,71,66,56,48,53,48,48,49,40,31,29,58,47,63,68,47,56,68,85,71,19,63,35,73,71,92,69,87,79,84,60,88,77,40,36,38,47,41,70,44,65,44,76,79,40,69,31,34,41,35,43,34,37,43,44,89,40,31,34,39,38,44,31,42,37,37,75,38,74,56,32,39,30,51,24,45,52,53,49,52,62,62,43,72,82,48,68,53,29,74,45,55,79,66,57,74,68,108

Radius of gyration: 27.95 Å; Cα contacts (8 Å, |Δi|>4): 1090; chains: 2; bounding box: 52×86×59 Å

pLDDT: mean 94.56, std 4.67, range [66.75, 98.81]

Organism: Helicobacter acinonychis (strain Sheeba) (NCBI:txid382638)

Foldseek 3Di:
DEEEEAALVDPQNVLLCVCQQVHDVPYHHAEYADCDDDPDDNPSHPDDHHYYPDLLVRLVRGQEYEYDHEQVSLQVNLVNCLVVPHEYHYQYDDHDPVSVVSQQSSLQPAEYEYDVFLFPLLLVLLVVLLVCLLPLLQWAKEKEKEAAQPDDDPPDPSLLSSLVSSCVSNVHDSVPQEDADDDDDDDRSHYYYYYHYHHHFHMKMWMKTHDVPDIDIDMDGDPDDSSRSVSSVLVVVQRSPDDRHYDYSNVSVD/DEEEEAALVDPLNVLLLVCQQVHDVPYHHAEYADCDDDPDDNPSHPDDHHYYPDLLVRLVRGQEYEYDHEQVSLQVNLVNCLVVPHEYEYQYDDHDPVSVVSQQSSLQPAEYEYDVFLFPLLLVLLVVLLVCLLPLLQWAKEKEKEAAQPDDDPPDPSLLSSLVSSCVSNVHDSVPQEDADDDDDDDRSHYYYYYHYHHHFHMKMWMKTHDVPDIDIDMDGDPDDSSRSVSSVLVVVQRSPDDRHYDYSNVSVD

Nearest PDB structures (foldseek):
  4ywj-assembly1_A  TM=8.805E-01  e=9.377E-28  Pseudomonas aeruginosa PAO1
  5us6-assembly1_D  TM=9.258E-01  e=1.567E-26  Vibrio vulnificus CMCP6
  5us6-assembly2_H  TM=9.278E-01  e=3.217E-26  Vibrio vulnificus CMCP6
  3qy9-assembly1_A  TM=9.098E-01  e=9.874E-23  Staphylococcus aureus subsp. aureus COL
  3qy9-assembly1_D  TM=8.664E-01  e=1.595E-22  Staphylococcus aureus subsp. aureus COL